Protein 3EIV (pdb70)

Solvent-accessible surface area: 20427 Å² total; per-residue (Å²): 98,5,66,6,9,3,27,3,51,5,60,61,89,20,103,61,144,114,40,152,104,51,17,8,15,0,77,5,78,1,17,5,64,49,177,44,91,23,5,59,1,28,0,11,5,105,156,74,14,0,84,8,0,41,133,5,7,102,157,48,26,70,0,0,0,37,0,91,7,49,23,56,114,195,45,71,20,46,0,43,12,58,9,2,0,1,2,0,106,56,8,24,10,128,24,75,102,126,147,36,45,48,7,40,5,13,2,25,3,63,4,42,58,87,20,83,56,133,128,41,150,106,49,20,7,13,0,48,5,84,0,18,4,53,8,108,121,145,32,107,30,8,72,1,45,0,18,5,84,152,86,15,0,47,2,0,38,132,8,6,102,156,34,19,65,0,0,0,33,0,54,8,60,14,77,48,103,126,38,236,137,50,65,106,97,74,59,33,37,0,30,8,61,10,1,0,1,3,1,112,46,6,24,8,95,21,79,98,99,88,49,48,9,65,4,9,2,26,4,68,4,58,57,92,19,82,49,138,117,42,150,105,48,33,4,13,0,78,6,84,0,18,3,46,22,53,73,73,43,112,167,67,114,102,126,58,98,42,74,25,4,63,2,37,0,1,4,100,163,74,14,0,79,5,0,43,133,6,5,105,176,37,15,73,0,0,0,37,0,65,5,51,17,69,127,264,81,99,32,34,0,32,11,65,8,1,0,1,4,0,103,58,6,19,5,150,33,88,106,110,124,41,55,8,40,5,14,4,26,3,56,4,35,35,84,19,74,66,157,117,37,149,104,48,17,5,13,0,85,5,107,1,17,1,57,40,171,154,41,111,22,5,77,2,41,0,10,3,102,160,71,15,0,79,5,0,33,120,9,6,99,161,48,40,71,0,0,0,25,0,60,6,53,19,49,122,74,86,17,44,0,32,9,63,9,2,0,2,4,0,117,58,7,28,9,140,23,83,113,97

Nearest PDB structures (foldseek):
  3eiv-assembly3_C  TM=1.009E+00  e=3.418E-20  Streptomyces coelicolor
  7f5y-assembly1_B-2  TM=9.670E-01  e=1.087E-16  Mycobacterium tuberculosis H37Rv
  1x3e-assembly1_B-2  TM=9.606E-01  e=3.264E-16  Mycolicibacterium smegmatis
  1ue1-assembly1_B-2  TM=9.664E-01  e=1.209E-15  Mycobacterium tuberculosis
  1x3f-assembly1_B-2  TM=9.566E-01  e=8.829E-16  Mycolicibacterium smegmatis

Radius of gyration: 21.8 Å; Cα contacts (8 Å, |Δi|>4): 1222; chains: 4; bounding box: 55×53×56 Å

Sequence (420 aa):
ETVITVVGNLVDDPELRFTPSGAAVAKFRVASTPDGESLFLTCSVWRQAAENVAESLQRGMRVIVQGRLKQRSRTVYELDVDEVGASLRSATAKVTKTMAGETVITVVGNLVDDPELRFTPSGAAVAKFRVASTPRTDGESLFLTCSVWRQAAENVAESLQRGMRVIVQGRLKQRSYEDREGVKRTVYELDVDEVGASLRSATAKVTKTAGETVITVVGNLVDDPELRFTPSGAAVAKFRVASTPRTFDRQTNEWKDGESLFLTCSVWRQAAENVAESLQRGMRVIVQGRLKQRSRTVYELDVDEVGASLRSATAKVTKTAGETVITVVGNLVDDPELRFTPSGAAVAKFRVASTPRDGESLFLTCSVWRQAAENVAESLQRGMRVIVQGRLKQRSTVYELDVDEVGASLRSATAKVTKT

Structure (mmCIF, N/CA/C/O backbone):
data_3EIV
#
_entry.id   3EIV
#
_cell.length_a   101.454
_cell.length_b   104.788
_cell.length_c   163.306
_cell.angle_alpha   90.000
_cell.angle_beta   90.000
_cell.angle_gamma   90.000
#
_symmetry.space_group_name_H-M   'I 2 2 2'
#
loop_
_entity.id
_entity.type
_entity.pdbx_description
1 polymer 'Single-stranded DNA-binding protein 2'
2 water water
#
loop_
_atom_site.group_PDB
_atom_site.id
_atom_site.type_symbol
_atom_site.label_atom_id
_atom_site.label_alt_id
_atom_site.label_comp_id
_atom_site.label_asym_id
_atom_site.label_entity_id
_atom_site.label_seq_id
_atom_site.pdbx_PDB_ins_code
_atom_site.Cartn_x
_atom_site.Cartn_y
_atom_site.Cartn_z
_atom_site.occupancy
_atom_site.B_iso_or_equiv
_atom_site.auth_seq_id
_atom_site.auth_comp_id
_atom_site.auth_asym_id
_atom_site.auth_atom_id
_atom_site.pdbx_PDB_model_num
ATOM 1 N N . GLU A 1 4 ? 19.763 34.124 50.396 1.00 47.94 4 GLU A N 1
ATOM 2 C CA . GLU A 1 4 ? 19.118 35.304 50.964 1.00 47.84 4 GLU A CA 1
ATOM 3 C C . GLU A 1 4 ? 19.258 35.390 52.494 1.00 39.38 4 GLU A C 1
ATOM 4 O O . GLU A 1 4 ? 19.613 36.444 53.001 1.00 44.27 4 GLU A O 1
ATOM 10 N N . THR A 1 5 ? 18.998 34.300 53.216 1.00 37.90 5 THR A N 1
ATOM 11 C CA . THR A 1 5 ? 19.186 34.281 54.669 1.00 35.78 5 THR A CA 1
ATOM 12 C C . THR A 1 5 ? 20.381 33.422 55.093 1.00 34.80 5 THR A C 1
ATOM 13 O O . THR A 1 5 ? 20.252 32.219 55.322 1.00 34.27 5 THR A O 1
ATOM 17 N N . VAL A 1 6 ? 21.540 34.055 55.210 1.00 33.35 6 VAL A N 1
ATOM 18 C CA . VAL A 1 6 ? 22.760 33.359 55.598 1.00 35.58 6 VAL A CA 1
ATOM 19 C C . VAL A 1 6 ? 22.922 33.312 57.117 1.00 35.00 6 VAL A C 1
ATOM 20 O O . VAL A 1 6 ? 22.814 34.327 57.801 1.00 34.70 6 VAL A O 1
ATOM 24 N N . ILE A 1 7 ? 23.194 32.126 57.641 1.00 34.17 7 ILE A N 1
ATOM 25 C CA . ILE A 1 7 ? 23.398 31.969 59.068 1.00 32.01 7 ILE A CA 1
ATOM 26 C C . ILE A 1 7 ? 24.600 31.083 59.380 1.00 35.63 7 ILE A C 1
ATOM 27 O O . ILE A 1 7 ? 25.077 30.319 58.522 1.00 31.91 7 ILE A O 1
ATOM 32 N N . THR A 1 8 ? 25.093 31.208 60.611 1.00 31.83 8 THR A N 1
ATOM 33 C CA . THR A 1 8 ? 26.149 30.351 61.130 1.00 30.35 8 THR A CA 1
ATOM 34 C C . THR A 1 8 ? 25.586 29.468 62.236 1.00 33.51 8 THR A C 1
ATOM 35 O O . THR A 1 8 ? 24.871 29.940 63.130 1.00 35.81 8 THR A O 1
ATOM 39 N N . VAL A 1 9 ? 25.902 28.183 62.177 1.00 30.76 9 VAL A N 1
ATOM 40 C CA . VAL A 1 9 ? 25.460 27.249 63.198 1.00 32.37 9 VAL A CA 1
ATOM 41 C C . VAL A 1 9 ? 26.636 26.407 63.686 1.00 35.15 9 VAL A C 1
ATOM 42 O O . VAL A 1 9 ? 27.518 26.020 62.904 1.00 34.53 9 VAL A O 1
ATOM 46 N N . VAL A 1 10 ? 26.635 26.135 64.985 1.00 32.89 10 VAL A N 1
ATOM 47 C CA . VAL A 1 10 ? 27.684 25.368 65.635 1.00 35.94 10 VAL A CA 1
ATOM 48 C C . VAL A 1 10 ? 27.055 24.183 66.363 1.00 37.20 10 VAL A C 1
ATOM 49 O O . VAL A 1 10 ? 26.066 24.340 67.084 1.00 35.97 10 VAL A O 1
ATOM 53 N N . GLY A 1 11 ? 27.618 22.996 66.172 1.00 39.05 11 GLY A N 1
ATOM 54 C CA . GLY A 1 11 ? 27.093 21.819 66.837 1.00 41.20 11 GLY A CA 1
ATOM 55 C C . GLY A 1 11 ? 27.754 20.513 66.442 1.00 41.61 11 GLY A C 1
ATOM 56 O O . GLY A 1 11 ? 28.832 20.489 65.844 1.00 39.36 11 GLY A O 1
ATOM 57 N N . ASN A 1 12 ? 27.092 19.416 66.784 1.00 41.13 12 ASN A N 1
ATOM 58 C CA . ASN A 1 12 ? 27.638 18.093 66.554 1.00 42.07 12 ASN A CA 1
ATOM 59 C C . ASN A 1 12 ? 26.845 17.353 65.496 1.00 44.33 12 ASN A C 1
ATOM 60 O O . ASN A 1 12 ? 25.623 17.501 65.409 1.00 40.79 12 ASN A O 1
ATOM 65 N N . LEU A 1 13 ? 27.540 16.563 64.685 1.00 44.33 13 LEU A N 1
ATOM 66 C CA . LEU A 1 13 ? 26.863 15.726 63.700 1.00 45.83 13 LEU A CA 1
ATOM 67 C C . LEU A 1 13 ? 26.064 14.639 64.401 1.00 46.64 13 LEU A C 1
ATOM 68 O O . LEU A 1 13 ? 26.584 13.925 65.253 1.00 49.27 13 LEU A O 1
ATOM 73 N N . VAL A 1 14 ? 24.795 14.521 64.040 1.00 46.73 14 VAL A N 1
ATOM 74 C CA . VAL A 1 14 ? 23.947 13.475 64.587 1.00 54.31 14 VAL A CA 1
ATOM 75 C C . VAL A 1 14 ? 24.347 12.123 64.007 1.00 56.87 14 VAL A C 1
ATOM 76 O O . VAL A 1 14 ? 24.220 11.087 64.658 1.00 58.83 14 VAL A O 1
ATOM 80 N N . ASP A 1 15 ? 24.858 12.147 62.783 1.00 56.54 15 ASP A N 1
ATOM 81 C CA . ASP A 1 15 ? 25.158 10.924 62.055 1.00 57.61 15 ASP A CA 1
ATOM 82 C C . ASP A 1 15 ? 26.324 11.139 61.092 1.00 57.48 15 ASP A C 1
ATOM 83 O O . ASP A 1 15 ? 26.667 12.280 60.774 1.00 57.86 15 ASP A O 1
ATOM 88 N N . ASP A 1 16 ? 26.940 10.049 60.637 1.00 58.68 16 ASP A N 1
ATOM 89 C CA . ASP A 1 16 ? 27.981 10.144 59.614 1.00 56.22 16 ASP A CA 1
ATOM 90 C C . ASP A 1 16 ? 27.392 10.799 58.367 1.00 50.38 16 ASP A C 1
ATOM 91 O O . ASP A 1 16 ? 26.231 10.577 58.036 1.00 51.32 16 ASP A O 1
ATOM 96 N N . PRO A 1 17 ? 28.194 11.613 57.670 1.00 47.64 17 PRO A N 1
ATOM 97 C CA . PRO A 1 17 ? 27.717 12.292 56.464 1.00 52.81 17 PRO A CA 1
ATOM 98 C C . PRO A 1 17 ? 27.387 11.284 55.360 1.00 56.25 17 PRO A C 1
ATOM 99 O O . PRO A 1 17 ? 28.079 10.274 55.217 1.00 54.87 17 PRO A O 1
ATOM 103 N N . GLU A 1 18 ? 26.337 11.556 54.593 1.00 54.36 18 GLU A N 1
ATOM 104 C CA . GLU A 1 18 ? 25.949 10.674 53.502 1.00 55.55 18 GLU A CA 1
ATOM 105 C C . GLU A 1 18 ? 26.313 11.313 52.164 1.00 53.94 18 GLU A C 1
ATOM 106 O O . GLU A 1 18 ? 25.781 12.361 51.798 1.00 57.48 18 GLU A O 1
ATOM 112 N N . LEU A 1 19 ? 27.235 10.684 51.445 1.00 49.40 19 LEU A N 1
ATOM 113 C CA . LEU A 1 19 ? 27.697 11.199 50.166 1.00 50.53 19 LEU A CA 1
ATOM 114 C C . LEU A 1 19 ? 26.910 10.589 48.997 1.00 52.86 19 LEU A C 1
ATOM 115 O O . LEU A 1 19 ? 26.755 9.372 48.905 1.00 51.44 19 LEU A O 1
ATOM 120 N N . ARG A 1 20 ? 26.400 11.446 48.121 1.00 47.36 20 ARG A N 1
ATOM 121 C CA . ARG A 1 20 ? 25.699 11.002 46.929 1.00 47.48 20 ARG A CA 1
ATOM 122 C C . ARG A 1 20 ? 26.132 11.877 45.762 1.00 46.80 20 ARG A C 1
ATOM 123 O O . ARG A 1 20 ? 26.928 12.802 45.932 1.00 44.18 20 ARG A O 1
ATOM 131 N N . PHE A 1 21 ? 25.631 11.574 44.571 1.00 45.55 21 PHE A N 1
ATOM 132 C CA . PHE A 1 21 ? 26.014 12.339 43.402 1.00 40.96 21 PHE A CA 1
ATOM 133 C C . PHE A 1 21 ? 24.812 12.650 42.542 1.00 39.53 21 PHE A C 1
ATOM 134 O O . PHE A 1 21 ? 23.853 11.888 42.513 1.00 41.47 21 PHE A O 1
ATOM 142 N N . THR A 1 22 ? 24.870 13.776 41.841 1.00 37.72 22 THR A N 1
ATOM 143 C CA . THR A 1 22 ? 23.818 14.143 40.907 1.00 41.59 22 THR A CA 1
ATOM 144 C C . THR A 1 22 ? 24.098 13.537 39.521 1.00 47.31 22 THR A C 1
ATOM 145 O O . THR A 1 22 ? 25.216 13.091 39.242 1.00 44.10 22 THR A O 1
ATOM 149 N N . PRO A 1 23 ? 23.081 13.522 38.647 1.00 44.61 23 PRO A N 1
ATOM 150 C CA . PRO A 1 23 ? 23.244 13.027 37.278 1.00 46.53 23 PRO A CA 1
ATOM 151 C C . PRO A 1 23 ? 24.485 13.569 36.580 1.00 46.40 23 PRO A C 1
ATOM 152 O O . PRO A 1 23 ? 25.081 12.857 35.767 1.00 45.65 23 PRO A O 1
ATOM 156 N N . SER A 1 24 ? 24.878 14.798 36.896 1.00 47.97 24 SER A N 1
ATOM 157 C CA . SER A 1 24 ? 26.036 15.409 36.248 1.00 46.49 24 SER A CA 1
ATOM 158 C C . SER A 1 24 ? 27.339 14.970 36.901 1.00 45.92 24 SER A C 1
ATOM 159 O O . SER A 1 24 ? 28.417 15.302 36.422 1.00 48.84 24 SER A O 1
ATOM 162 N N . GLY A 1 25 ? 27.245 14.240 38.007 1.00 41.67 25 GLY A N 1
ATOM 163 C CA . GLY A 1 25 ? 28.439 13.766 38.686 1.00 43.94 25 GLY A CA 1
ATOM 164 C C . GLY A 1 25 ? 28.945 14.687 39.792 1.00 46.45 25 GLY A C 1
ATOM 165 O O . GLY A 1 25 ? 30.035 14.471 40.329 1.00 44.89 25 GLY A O 1
ATOM 166 N N . ALA A 1 26 ? 28.164 15.711 40.134 1.00 46.37 26 ALA A N 1
ATOM 167 C CA . ALA A 1 26 ? 28.513 16.608 41.250 1.00 49.58 26 ALA A CA 1
ATOM 168 C C . ALA A 1 26 ? 28.313 15.921 42.591 1.00 39.04 26 ALA A C 1
ATOM 169 O O . ALA A 1 26 ? 27.252 15.363 42.844 1.00 41.48 26 ALA A O 1
ATOM 171 N N . ALA A 1 27 ? 29.333 15.954 43.443 1.00 40.17 27 ALA A N 1
ATOM 172 C CA . ALA A 1 27 ? 29.219 15.399 44.789 1.00 45.85 27 ALA A CA 1
ATOM 173 C C . ALA A 1 27 ? 28.342 16.285 45.690 1.00 44.85 27 ALA A C 1
ATOM 174 O O . ALA A 1 27 ? 28.322 17.507 45.545 1.00 45.15 27 ALA A O 1
ATOM 176 N N . VAL A 1 28 ? 27.599 15.650 46.590 1.00 44.89 28 VAL A N 1
ATOM 177 C CA . VAL A 1 28 ? 26.786 16.351 47.587 1.00 45.24 28 VAL A CA 1
ATOM 178 C C . VAL A 1 28 ? 26.710 15.518 48.853 1.00 48.54 28 VAL A C 1
ATOM 179 O O . VAL A 1 28 ? 26.308 14.355 48.809 1.00 47.22 28 VAL A O 1
ATOM 183 N N . ALA A 1 29 ? 27.113 16.114 49.975 1.00 50.71 29 ALA A N 1
ATOM 184 C CA . ALA A 1 29 ? 27.133 15.420 51.258 1.00 46.80 29 ALA A CA 1
ATOM 185 C C . ALA A 1 29 ? 26.075 15.990 52.187 1.00 49.33 29 ALA A C 1
ATOM 186 O O . ALA A 1 29 ? 25.949 17.207 52.325 1.00 47.40 29 ALA A O 1
ATOM 188 N N . LYS A 1 30 ? 25.312 15.104 52.815 1.00 47.40 30 LYS A N 1
ATOM 189 C CA . LYS A 1 30 ? 24.281 15.515 53.754 1.00 46.59 30 LYS A CA 1
ATOM 190 C C . LYS A 1 30 ? 24.572 14.986 55.142 1.00 52.78 30 LYS A C 1
ATOM 191 O O . LYS A 1 30 ? 24.926 13.815 55.320 1.00 48.50 30 LYS A O 1
ATOM 197 N N . PHE A 1 31 ? 24.423 15.867 56.122 1.00 47.67 31 PHE A N 1
ATOM 198 C CA . PHE A 1 31 ? 24.545 15.489 57.512 1.00 49.98 31 PHE A CA 1
ATOM 199 C C . PHE A 1 31 ? 23.620 16.374 58.333 1.00 47.95 31 PHE A C 1
ATOM 200 O O . PHE A 1 31 ? 23.190 17.437 57.878 1.00 45.16 31 PHE A O 1
ATOM 208 N N . ARG A 1 32 ? 23.295 15.912 59.533 1.00 46.05 32 ARG A N 1
ATOM 209 C CA . ARG A 1 32 ? 22.403 16.642 60.412 1.00 49.88 32 ARG A CA 1
ATOM 210 C C . ARG A 1 32 ? 23.205 17.164 61.596 1.00 46.89 32 ARG A C 1
ATOM 211 O O . ARG A 1 32 ? 23.940 16.421 62.247 1.00 46.90 32 ARG A O 1
ATOM 219 N N . VAL A 1 33 ? 23.082 18.456 61.859 1.00 46.62 33 VAL A N 1
ATOM 220 C CA . VAL A 1 33 ? 23.778 19.060 62.989 1.00 45.15 33 VAL A CA 1
ATOM 221 C C . VAL A 1 33 ? 22.818 19.283 64.159 1.00 43.23 33 VAL A C 1
ATOM 222 O O . VAL A 1 33 ? 21.685 19.731 63.968 1.00 44.90 33 VAL A O 1
ATOM 226 N N . ALA A 1 34 ? 23.269 18.947 65.363 1.00 45.26 34 ALA A N 1
ATOM 227 C CA . ALA A 1 34 ? 22.522 19.276 66.576 1.00 45.91 34 ALA A CA 1
ATOM 228 C C . ALA A 1 34 ? 23.232 20.395 67.322 1.00 42.34 34 ALA A C 1
ATOM 229 O O . ALA A 1 34 ? 24.386 20.251 67.724 1.00 40.81 34 ALA A O 1
ATOM 231 N N . SER A 1 35 ? 22.535 21.514 67.484 1.00 45.56 35 SER A N 1
ATOM 232 C CA . SER A 1 35 ? 23.061 22.660 68.209 1.00 44.78 35 SER A CA 1
ATOM 233 C C . SER A 1 35 ? 22.321 22.805 69.534 1.00 48.53 35 SER A C 1
ATOM 234 O O . SER A 1 35 ? 21.119 23.080 69.561 1.00 47.14 35 SER A O 1
ATOM 237 N N . THR A 1 36 ? 23.043 22.626 70.632 1.00 48.09 36 THR A N 1
ATOM 238 C CA . THR A 1 36 ? 22.431 22.655 71.956 1.00 57.54 36 THR A CA 1
ATOM 239 C C . THR A 1 36 ? 22.779 23.924 72.743 1.00 50.38 36 THR A C 1
ATOM 240 O O . THR A 1 36 ? 23.936 24.161 73.080 1.00 50.92 36 THR A O 1
ATOM 244 N N . PRO A 1 37 ? 21.764 24.751 73.030 1.00 51.43 37 PRO A N 1
ATOM 245 C CA . PRO A 1 37 ? 21.966 26.014 73.746 1.00 55.88 37 PRO A CA 1
ATOM 246 C C . PRO A 1 37 ? 22.246 25.748 75.219 1.00 57.56 37 PRO A C 1
ATOM 247 O O . PRO A 1 37 ? 21.560 24.890 75.777 1.00 58.39 37 PRO A O 1
ATOM 251 N N . ASP A 1 49 ? 21.302 22.240 79.770 1.00 65.77 49 ASP A N 1
ATOM 252 C CA . ASP A 1 49 ? 21.005 22.113 78.345 1.00 68.39 49 ASP A CA 1
ATOM 253 C C . ASP A 1 49 ? 19.535 22.378 78.064 1.00 71.49 49 ASP A C 1
ATOM 254 O O . ASP A 1 49 ? 18.661 21.894 78.785 1.00 72.16 49 ASP A O 1
ATOM 259 N N . GLY A 1 50 ? 19.268 23.148 77.013 1.00 65.19 50 GLY A N 1
ATOM 260 C CA . GLY A 1 50 ? 17.909 23.377 76.560 1.00 61.47 50 GLY A CA 1
ATOM 261 C C . GLY A 1 50 ? 17.598 22.471 75.387 1.00 61.57 50 GLY A C 1
ATOM 262 O O . GLY A 1 50 ? 18.368 21.559 75.085 1.00 65.44 50 GLY A O 1
ATOM 263 N N . GLU A 1 51 ? 16.470 22.706 74.728 1.00 57.65 51 GLU A N 1
ATOM 264 C CA . GLU A 1 51 ? 16.139 21.957 73.523 1.00 64.16 51 GLU A CA 1
ATOM 265 C C . GLU A 1 51 ? 17.215 22.155 72.452 1.00 63.39 51 GLU A C 1
ATOM 266 O O . GLU A 1 51 ? 17.853 23.210 72.383 1.00 59.02 51 GLU A O 1
ATOM 272 N N . SER A 1 52 ? 17.417 21.143 71.615 1.00 56.96 52 SER A N 1
ATOM 273 C CA . SER A 1 52 ? 18.431 21.234 70.579 1.00 53.61 52 SER A CA 1
ATOM 274 C C . SER A 1 52 ? 17.813 21.728 69.286 1.00 52.45 52 SER A C 1
ATOM 275 O O . SER A 1 52 ? 16.696 21.351 68.932 1.00 49.00 52 SER A O 1
ATOM 278 N N . LEU A 1 53 ? 18.549 22.582 68.589 1.00 50.06 53 LEU A N 1
ATOM 279 C CA . LEU A 1 53 ? 18.188 22.972 67.244 1.00 44.32 53 LEU A CA 1
ATOM 280 C C . LEU A 1 53 ? 18.793 21.925 66.310 1.00 48.04 53 LEU A C 1
ATOM 281 O O . LEU A 1 53 ? 20.004 21.692 66.332 1.00 47.38 53 LEU A O 1
ATOM 286 N N . PHE A 1 54 ? 17.946 21.280 65.512 1.00 47.99 54 PHE A N 1
ATOM 287 C CA . PHE A 1 54 ? 18.393 20.290 64.531 1.00 50.71 54 PHE A CA 1
ATOM 288 C C . PHE A 1 54 ? 18.271 20.835 63.107 1.00 49.67 54 PHE A C 1
ATOM 289 O O . PHE A 1 54 ? 17.199 21.281 62.698 1.00 49.37 54 PHE A O 1
ATOM 297 N N . LEU A 1 55 ? 19.369 20.799 62.356 1.00 45.61 55 LEU A N 1
ATOM 298 C CA . LEU A 1 55 ? 19.345 21.237 60.958 1.00 47.07 55 LEU A CA 1
ATOM 299 C C . LEU A 1 55 ? 20.002 20.232 60.019 1.00 44.06 55 LEU A C 1
ATOM 300 O O . LEU A 1 55 ? 21.104 19.745 60.280 1.00 43.57 55 LEU A O 1
ATOM 305 N N . THR A 1 56 ? 19.324 19.929 58.918 1.00 49.00 56 THR A N 1
ATOM 306 C CA . THR A 1 56 ? 19.910 19.083 57.884 1.00 47.67 56 THR A CA 1
ATOM 307 C C . THR A 1 56 ? 20.788 19.930 56.976 1.00 39.55 56 THR A C 1
ATOM 308 O O . THR A 1 56 ? 20.326 20.902 56.384 1.00 44.64 56 THR A O 1
ATOM 312 N N . CYS A 1 57 ? 22.058 19.564 56.875 1.00 36.82 57 CYS A N 1
ATOM 313 C CA . CYS A 1 57 ? 22.997 20.326 56.070 1.00 37.16 57 CYS A CA 1
ATOM 314 C C . CYS A 1 57 ? 23.402 19.577 54.797 1.00 43.16 57 CYS A C 1
ATOM 315 O O . CYS A 1 57 ? 23.576 18.358 54.806 1.00 41.10 57 CYS A O 1
ATOM 318 N N . SER A 1 58 ? 23.575 20.313 53.707 1.00 37.81 58 SER A N 1
ATOM 319 C CA . SER A 1 58 ? 24.162 19.724 52.515 1.00 46.05 58 SER A CA 1
ATOM 320 C C . SER A 1 58 ? 25.267 20.600 51.937 1.00 43.03 58 SER A C 1
ATOM 321 O O . SER A 1 58 ? 25.105 21.808 51.765 1.00 39.76 58 SER A O 1
ATOM 324 N N . VAL A 1 59 ? 26.401 19.969 51.659 1.00 41.20 59 VAL A N 1
ATOM 325 C CA . VAL A 1 59 ? 27.545 20.649 51.092 1.00 40.91 59 VAL A CA 1
ATOM 326 C C . VAL A 1 59 ? 27.880 20.016 49.741 1.00 48.81 59 VAL A C 1
ATOM 327 O O . VAL A 1 59 ? 27.742 18.804 49.567 1.00 44.00 59 VAL A O 1
ATOM 331 N N . TRP A 1 60 ? 28.312 20.844 48.793 1.00 43.68 60 TRP A N 1
ATOM 332 C CA . TRP A 1 60 ? 28.528 20.406 47.419 1.00 51.30 60 TRP A CA 1
ATOM 333 C C . TRP A 1 60 ? 29.994 20.418 46.993 1.00 46.27 60 TRP A C 1
ATOM 334 O O . TRP A 1 60 ? 30.815 21.149 47.550 1.00 42.40 60 TRP A O 1
ATOM 345 N N . ARG A 1 61 ? 30.303 19.600 45.990 1.00 49.47 61 ARG A N 1
ATOM 346 C CA . ARG A 1 61 ? 31.601 19.632 45.319 1.00 46.17 61 ARG A CA 1
ATOM 347 C C . ARG A 1 61 ? 32.729 19.027 46.132 1.00 44.09 61 ARG A C 1
ATOM 348 O O . ARG A 1 61 ? 32.543 18.045 46.846 1.00 47.46 61 ARG A O 1
ATOM 356 N N . GLN A 1 62 ? 33.907 19.623 46.003 1.00 42.34 62 GLN A N 1
ATOM 357 C CA . GLN A 1 62 ? 35.091 19.119 46.679 1.00 48.32 62 GLN A CA 1
ATOM 358 C C . GLN A 1 62 ? 34.862 19.025 48.185 1.00 45.43 62 GLN A C 1
ATOM 359 O O . GLN A 1 62 ? 35.228 18.030 48.812 1.00 45.45 62 GLN A O 1
ATOM 365 N N . ALA A 1 63 ? 34.245 20.057 48.760 1.00 44.75 63 ALA A N 1
ATOM 366 C CA . ALA A 1 63 ? 33.958 20.070 50.200 1.00 41.05 63 ALA A CA 1
ATOM 367 C C . ALA A 1 63 ? 33.102 18.875 50.621 1.00 39.98 63 ALA A C 1
ATOM 368 O O . ALA A 1 63 ? 33.304 18.298 51.693 1.00 43.05 63 ALA A O 1
ATOM 370 N N . ALA A 1 64 ? 32.147 18.501 49.776 1.00 41.11 64 ALA A N 1
ATOM 371 C CA . ALA A 1 64 ? 31.306 17.342 50.054 1.00 42.11 64 ALA A CA 1
ATOM 372 C C . ALA A 1 64 ? 32.161 16.100 50.270 1.00 43.87 64 ALA A C 1
ATOM 373 O O . ALA A 1 64 ? 31.873 15.273 51.135 1.00 43.16 64 ALA A O 1
ATOM 375 N N . GLU A 1 65 ? 33.217 15.980 49.472 1.00 45.85 65 GLU A N 1
ATOM 376 C CA . GLU A 1 65 ? 34.104 14.828 49.536 1.00 47.98 65 GLU A CA 1
ATOM 377 C C . GLU A 1 65 ? 35.053 14.933 50.724 1.00 45.85 65 GLU A C 1
ATOM 378 O O . GLU A 1 65 ? 35.256 13.957 51.451 1.00 49.56 65 GLU A O 1
ATOM 384 N N . ASN A 1 66 ? 35.630 16.114 50.923 1.00 44.18 66 ASN A N 1
ATOM 385 C CA . ASN A 1 66 ? 36.430 16.376 52.123 1.00 46.23 66 ASN A CA 1
ATOM 386 C C . ASN A 1 66 ? 35.633 16.099 53.406 1.00 47.16 66 ASN A C 1
ATOM 387 O O . ASN A 1 66 ? 36.159 15.549 54.366 1.00 44.35 66 ASN A O 1
ATOM 392 N N . VAL A 1 67 ? 34.354 16.463 53.401 1.00 46.84 67 VAL A N 1
ATOM 393 C CA . VAL A 1 67 ? 33.476 16.186 54.533 1.00 47.55 67 VAL A CA 1
ATOM 394 C C . VAL A 1 67 ? 33.324 14.683 54.776 1.00 48.16 67 VAL A C 1
ATOM 395 O O . VAL A 1 67 ? 33.493 14.203 55.900 1.00 46.99 67 VAL A O 1
ATOM 399 N N . ALA A 1 68 ? 33.002 13.947 53.716 1.00 49.05 68 ALA A N 1
ATOM 400 C CA . ALA A 1 68 ? 32.816 12.499 53.798 1.00 44.51 68 ALA A CA 1
ATOM 401 C C . ALA A 1 68 ? 34.074 11.806 54.309 1.00 46.82 68 ALA A C 1
ATOM 402 O O . ALA A 1 68 ? 34.002 10.795 55.011 1.00 49.29 68 ALA A O 1
ATOM 404 N N . GLU A 1 69 ? 35.229 12.359 53.962 1.00 46.00 69 GLU A N 1
ATOM 405 C CA . GLU A 1 69 ? 36.497 11.801 54.418 1.00 52.71 69 GLU A CA 1
ATOM 406 C C . GLU A 1 69 ? 36.935 12.261 55.820 1.00 56.34 69 GLU A C 1
ATOM 407 O O . GLU A 1 69 ? 37.683 11.553 56.502 1.00 59.21 69 GLU A O 1
ATOM 413 N N . SER A 1 70 ? 36.475 13.432 56.255 1.00 52.11 70 SER A N 1
ATOM 414 C CA . SER A 1 70 ? 36.988 14.024 57.497 1.00 48.89 70 SER A CA 1
ATOM 415 C C . SER A 1 70 ? 36.063 13.882 58.707 1.00 51.46 70 SER A C 1
ATOM 416 O O . SER A 1 70 ? 36.532 13.701 59.834 1.00 52.22 70 SER A O 1
ATOM 419 N N . LEU A 1 71 ? 34.756 13.972 58.476 1.00 47.83 71 LEU A N 1
ATOM 420 C CA . LEU A 1 71 ? 33.793 14.066 59.570 1.00 50.81 71 LEU A CA 1
ATOM 421 C C . LEU A 1 71 ? 33.034 12.771 59.850 1.00 52.81 71 LEU A C 1
ATOM 422 O O . LEU A 1 71 ? 32.756 11.982 58.948 1.00 52.94 71 LEU A O 1
ATOM 427 N N . GLN A 1 72 ? 32.699 12.565 61.116 1.00 51.04 72 GLN A N 1
ATOM 428 C CA . GLN A 1 72 ? 31.812 11.478 61.503 1.00 56.28 72 GLN A CA 1
ATOM 429 C C . GLN A 1 72 ? 30.929 11.920 62.660 1.00 55.95 72 GLN A C 1
ATOM 430 O O . GLN A 1 72 ? 31.212 12.922 63.323 1.00 51.00 72 GLN A O 1
ATOM 436 N N . ARG A 1 73 ? 29.860 11.171 62.896 1.00 51.71 73 ARG A N 1
ATOM 437 C CA . ARG A 1 73 ? 28.885 11.536 63.908 1.00 58.20 73 ARG A CA 1
ATOM 438 C C . ARG A 1 73 ? 29.570 11.799 65.244 1.00 55.48 73 ARG A C 1
ATOM 439 O O . ARG A 1 73 ? 30.536 11.127 65.605 1.00 52.57 73 ARG A O 1
ATOM 447 N N . GLY A 1 74 ? 29.075 12.797 65.965 1.00 52.95 74 GLY A N 1
ATOM 448 C CA . GLY A 1 74 ? 29.668 13.172 67.234 1.00 52.14 74 GLY A CA 1
ATOM 449 C C . GLY A 1 74 ? 30.631 14.337 67.109 1.00 50.47 74 GLY A C 1
ATOM 450 O O . GLY A 1 74 ? 30.813 15.093 68.056 1.00 50.07 74 GLY A O 1
ATOM 451 N N . MET A 1 75 ? 31.247 14.494 65.941 1.00 47.65 75 MET A N 1
ATOM 452 C CA . MET A 1 75 ? 32.212 15.576 65.747 1.00 48.22 75 MET A CA 1
ATOM 453 C C . MET A 1 75 ? 31.568 16.963 65.756 1.00 45.87 75 MET A C 1
ATOM 454 O O . MET A 1 75 ? 30.436 17.145 65.302 1.00 43.15 75 MET A O 1
ATOM 459 N N . ARG A 1 76 ? 32.306 17.935 66.282 1.00 44.08 76 ARG A N 1
ATOM 460 C CA . ARG A 1 76 ? 31.820 19.300 66.405 1.00 43.82 76 ARG A CA 1
ATOM 461 C C . ARG A 1 76 ? 32.198 20.108 65.172 1.00 39.05 76 ARG A C 1
ATOM 462 O O . ARG A 1 76 ? 33.349 20.083 64.727 1.00 38.31 76 ARG A O 1
ATOM 470 N N . VAL A 1 77 ? 31.227 20.825 64.615 1.00 35.90 77 VAL A N 1
ATOM 471 C CA . VAL A 1 77 ? 31.481 21.625 63.425 1.00 35.53 77 VAL A CA 1
ATOM 472 C C . VAL A 1 77 ? 30.921 23.030 63.536 1.00 33.54 77 VAL A C 1
ATOM 473 O O . VAL A 1 77 ? 30.002 23.289 64.312 1.00 35.88 77 VAL A O 1
ATOM 477 N N . ILE A 1 78 ? 31.474 23.929 62.731 1.00 36.36 78 ILE A N 1
ATOM 478 C CA . ILE A 1 78 ? 30.879 25.235 62.514 1.00 36.10 78 ILE A CA 1
ATOM 479 C C . ILE A 1 78 ? 30.551 25.367 61.031 1.00 35.64 78 ILE A C 1
ATOM 480 O O . ILE A 1 78 ? 31.399 25.133 60.174 1.00 35.51 78 ILE A O 1
ATOM 485 N N . VAL A 1 79 ? 29.302 25.706 60.738 1.00 35.07 79 VAL A N 1
ATOM 486 C CA . VAL A 1 79 ? 28.821 25.761 59.367 1.00 33.63 79 VAL A CA 1
ATOM 487 C C . VAL A 1 79 ? 28.162 27.098 59.082 1.00 33.54 79 VAL A C 1
ATOM 488 O O . VAL A 1 79 ? 27.389 27.620 59.897 1.00 33.80 79 VAL A O 1
ATOM 492 N N . GLN A 1 80 ? 28.489 27.669 57.930 1.00 29.67 80 GLN A N 1
ATOM 493 C CA . GLN A 1 80 ? 27.813 28.867 57.463 1.00 31.67 80 GLN A CA 1
ATOM 494 C C . GLN A 1 80 ? 27.131 28.554 56.137 1.00 37.13 80 GLN A C 1
ATOM 495 O O . GLN A 1 80 ? 27.717 27.900 55.264 1.00 35.21 80 GLN A O 1
ATOM 501 N N . GLY A 1 81 ? 25.896 29.015 55.978 1.00 35.67 81 GLY A N 1
ATOM 502 C CA . GLY A 1 81 ? 25.174 28.767 54.743 1.00 39.40 81 GLY A CA 1
ATOM 503 C C . GLY A 1 81 ? 23.799 29.393 54.710 1.00 39.53 81 GLY A C 1
ATOM 504 O O . GLY A 1 81 ? 23.432 30.178 55.592 1.00 36.81 81 GLY A O 1
ATOM 505 N N . ARG A 1 82 ? 23.028 29.028 53.691 1.00 37.40 82 ARG A N 1
ATOM 506 C CA . ARG A 1 82 ? 21.746 29.667 53.444 1.00 38.35 82 ARG A CA 1
ATOM 507 C C . ARG A 1 82 ? 20.608 28.853 54.040 1.00 39.50 82 ARG A C 1
ATOM 508 O O . ARG A 1 82 ? 20.448 27.675 53.719 1.00 42.56 82 ARG A O 1
ATOM 516 N N . LEU A 1 83 ? 19.827 29.477 54.920 1.00 37.64 83 LEU A N 1
ATOM 517 C CA . LEU A 1 83 ? 18.711 28.786 55.565 1.00 40.97 83 LEU A CA 1
ATOM 518 C C . LEU A 1 83 ? 17.531 28.683 54.597 1.00 43.07 83 LEU A C 1
ATOM 519 O O . LEU A 1 83 ? 17.067 29.689 54.053 1.00 37.97 83 LEU A O 1
ATOM 524 N N . LYS A 1 84 ? 17.065 27.460 54.371 1.00 43.12 84 LYS A N 1
ATOM 525 C CA . LYS A 1 84 ? 15.948 27.228 53.463 1.00 47.84 84 LYS A CA 1
ATOM 526 C C . LYS A 1 84 ? 14.854 26.413 54.138 1.00 46.85 84 LYS A C 1
ATOM 527 O O . LYS A 1 84 ? 15.093 25.693 55.109 1.00 46.56 84 LYS A O 1
ATOM 530 N N . GLN A 1 85 ? 13.653 26.525 53.589 1.00 48.77 85 GLN A N 1
ATOM 531 C CA . GLN A 1 85 ? 12.499 25.784 54.065 1.00 58.06 85 GLN A CA 1
ATOM 532 C C . GLN A 1 85 ? 11.850 25.066 52.879 1.00 60.89 85 GLN A C 1
ATOM 533 O O . GLN A 1 85 ? 11.819 25.603 51.774 1.00 58.74 85 GLN A O 1
ATOM 539 N N . ARG A 1 86 ? 11.347 23.853 53.103 1.00 66.44 86 ARG A N 1
ATOM 540 C CA . ARG A 1 86 ? 10.755 23.055 52.021 1.00 73.43 86 ARG A CA 1
ATOM 541 C C . ARG A 1 86 ? 9.598 22.157 52.476 1.00 76.96 86 ARG A C 1
ATOM 542 O O . ARG A 1 86 ? 9.524 21.765 53.644 1.00 76.42 86 ARG A O 1
ATOM 545 N N . SER A 1 87 ? 8.709 21.835 51.534 1.00 79.91 87 SER A N 1
ATOM 546 C CA . SER A 1 87 ? 7.536 20.988 51.787 1.00 82.33 87 SER A CA 1
ATOM 547 C C . SER A 1 87 ? 6.652 21.518 52.912 1.00 84.49 87 SER A C 1
ATOM 548 O O . SER A 1 87 ? 5.668 20.882 53.295 1.00 84.62 87 SER A O 1
ATOM 551 N N . ARG A 1 96 ? 4.512 17.944 56.767 1.00 90.21 96 ARG A N 1
ATOM 552 C CA . ARG A 1 96 ? 4.647 19.389 56.603 1.00 90.10 96 ARG A CA 1
ATOM 553 C C . ARG A 1 96 ? 6.022 19.792 56.063 1.00 86.43 96 ARG A C 1
ATOM 554 O O . ARG A 1 96 ? 6.505 19.216 55.085 1.00 83.83 96 ARG A O 1
ATOM 562 N N . THR A 1 97 ? 6.646 20.779 56.705 1.00 86.29 97 THR A N 1
ATOM 563 C CA . THR A 1 97 ? 7.889 21.361 56.193 1.00 83.86 97 THR A CA 1
ATOM 564 C C . THR A 1 97 ? 9.094 21.137 57.104 1.00 79.25 97 THR A C 1
ATOM 565 O O . THR A 1 97 ? 8.955 20.924 58.311 1.00 78.34 97 THR A O 1
ATOM 569 N N . VAL A 1 98 ? 10.282 21.198 56.511 1.00 76.24 98 VAL A N 1
ATOM 570 C CA . VAL A 1 98 ? 11.523 21.078 57.266 1.00 73.64 98 VAL A CA 1
ATOM 571 C C . VAL A 1 98 ? 12.513 22.159 56.848 1.00 62.84 98 VAL A C 1
ATOM 572 O O . VAL A 1 98 ? 12.539 22.584 55.696 1.00 63.22 98 VAL A O 1
ATOM 576 N N . TYR A 1 99 ? 13.320 22.610 57.799 1.00 65.40 99 TYR A N 1
ATOM 577 C CA . TYR A 1 99 ? 14.322 23.629 57.525 1.00 58.25 99 TYR A CA 1
ATOM 578 C C . TYR A 1 99 ? 15.672 23.008 57.207 1.00 56.25 99 TYR A C 1
ATOM 579 O O . TYR A 1 99 ? 16.131 22.101 57.903 1.00 56.12 99 TYR A O 1
ATOM 588 N N . GLU A 1 100 ? 16.296 23.507 56.146 1.00 50.95 100 GLU A N 1
ATOM 589 C CA . GLU A 1 100 ? 17.550 22.962 55.651 1.00 51.85 100 GLU A CA 1
ATOM 590 C C . GLU A 1 100 ? 18.607 24.045 55.519 1.00 44.80 100 GLU A C 1
ATOM 591 O O . GLU A 1 100 ? 18.296 25.204 55.231 1.00 44.33 100 GLU A O 1
ATOM 597 N N . LEU A 1 101 ? 19.860 23.655 55.710 1.00 40.32 101 LEU A N 1
ATOM 598 C CA . LEU A 1 101 ? 20.972 24.566 55.505 1.00 41.86 101 LEU A CA 1
ATOM 599 C C . LEU A 1 101 ? 21.759 24.196 54.245 1.00 42.18 101 LEU A C 1
ATOM 600 O O . LEU A 1 101 ? 22.341 23.113 54.163 1.00 42.93 101 LEU A O 1
ATOM 605 N N . ASP A 1 102 ? 21.764 25.104 53.272 1.00 38.05 102 ASP A N 1
ATOM 606 C CA . ASP A 1 102 ? 22.629 24.985 52.106 1.00 43.88 102 ASP A CA 1
ATOM 607 C C . ASP A 1 102 ? 24.005 25.551 52.408 1.00 36.32 102 ASP A C 1
ATOM 608 O O . ASP A 1 102 ? 24.220 26.747 52.277 1.00 36.57 102 ASP A O 1
ATOM 613 N N . VAL A 1 103 ? 24.937 24.676 52.763 1.00 36.69 103 VAL A N 1
ATOM 614 C CA . VAL A 1 103 ? 26.253 25.072 53.261 1.00 37.65 103 VAL A CA 1
ATOM 615 C C . VAL A 1 103 ? 27.168 25.758 52.252 1.00 40.40 103 VAL A C 1
ATOM 616 O O . VAL A 1 103 ? 27.432 25.233 51.168 1.00 41.51 103 VAL A O 1
ATOM 620 N N . ASP A 1 104 ? 27.680 26.924 52.627 1.00 37.12 104 ASP A N 1
ATOM 621 C CA . ASP A 1 104 ? 28.704 27.595 51.830 1.00 39.55 104 ASP A CA 1
ATOM 622 C C . ASP A 1 104 ? 30.084 27.281 52.400 1.00 39.59 104 ASP A C 1
ATOM 623 O O . ASP A 1 104 ? 31.077 27.273 51.685 1.00 39.87 104 ASP A O 1
ATOM 628 N N . GLU A 1 105 ? 30.141 27.019 53.699 1.00 41.07 105 GLU A N 1
ATOM 629 C CA . GLU A 1 105 ? 31.420 26.770 54.357 1.00 38.76 105 GLU A CA 1
ATOM 630 C C . GLU A 1 105 ? 31.227 25.903 55.587 1.00 38.54 105 GLU A C 1
ATOM 631 O O . GLU A 1 105 ? 30.306 26.121 56.384 1.00 35.29 105 GLU A O 1
ATOM 637 N N . VAL A 1 106 ? 32.084 24.900 55.733 1.00 37.49 106 VAL A N 1
ATOM 638 C CA . VAL A 1 106 ? 32.034 24.039 56.904 1.00 35.26 106 VAL A CA 1
ATOM 639 C C . VAL A 1 106 ? 33.436 23.820 57.460 1.00 38.22 106 VAL A C 1
ATOM 640 O O . VAL A 1 106 ? 34.393 23.638 56.707 1.00 35.68 106 VAL A O 1
ATOM 644 N N . GLY A 1 107 ? 33.560 23.881 58.782 1.00 37.13 107 GLY A N 1
ATOM 645 C CA . GLY A 1 107 ? 34.846 23.683 59.420 1.00 34.84 107 GLY A CA 1
ATOM 646 C C . GLY A 1 107 ? 34.771 22.677 60.549 1.00 33.58 107 GLY A C 1
ATOM 647 O O . GLY A 1 107 ? 33.741 22.554 61.215 1.00 35.73 107 GLY A O 1
ATOM 648 N N . ALA A 1 108 ? 35.862 21.944 60.754 1.00 33.28 108 ALA A N 1
ATOM 649 C CA . ALA A 1 108 ? 35.997 21.096 61.935 1.00 37.23 108 ALA A CA 1
ATOM 650 C C . ALA A 1 108 ? 36.434 21.977 63.100 1.00 33.76 108 ALA A C 1
ATOM 651 O O . ALA A 1 108 ? 37.513 22.569 63.065 1.00 34.06 108 ALA A O 1
ATOM 653 N N . SER A 1 109 ? 35.589 22.069 64.121 1.00 34.69 109 SER A N 1
ATOM 654 C CA . SER A 1 109 ? 35.848 22.952 65.255 1.00 39.59 109 SER A CA 1
ATOM 655 C C . SER A 1 109 ? 37.024 22.488 66.101 1.00 41.64 109 SER A C 1
ATOM 656 O O . SER A 1 109 ? 37.171 21.297 66.384 1.00 41.75 109 SER A O 1
ATOM 659 N N . LEU A 1 110 ? 37.838 23.445 66.529 1.00 41.70 110 LEU A N 1
ATOM 660 C CA . LEU A 1 110 ? 38.993 23.164 67.371 1.00 41.24 110 LEU A CA 1
ATOM 661 C C . LEU A 1 110 ? 38.722 23.462 68.851 1.00 46.42 110 LEU A C 1
ATOM 662 O O . LEU A 1 110 ? 39.651 23.560 69.655 1.00 44.47 110 LEU A O 1
ATOM 667 N N . ARG A 1 111 ? 37.449 23.601 69.211 1.00 45.16 111 ARG A N 1
ATOM 668 C CA . ARG A 1 111 ? 37.076 23.884 70.596 1.00 46.05 111 ARG A CA 1
ATOM 669 C C . ARG A 1 111 ? 37.575 22.827 71.585 1.00 49.29 111 ARG A C 1
ATOM 670 O O . ARG A 1 111 ? 38.147 23.159 72.632 1.00 46.25 111 ARG A O 1
ATOM 678 N N . SER A 1 112 ? 37.338 21.560 71.264 1.00 45.78 112 SER A N 1
ATOM 679 C CA . SER A 1 112 ? 37.798 20.462 72.108 1.00 51.64 112 SER A CA 1
ATOM 680 C C . SER A 1 112 ? 38.351 19.338 71.245 1.00 54.00 112 SER A C 1
ATOM 681 O O . SER A 1 112 ? 38.098 18.157 71.492 1.00 57.21 112 SER A O 1
ATOM 684 N N . ALA A 1 113 ? 39.104 19.726 70.223 1.00 51.21 113 ALA A N 1
ATOM 685 C CA . ALA A 1 113 ? 39.693 18.781 69.294 1.00 48.94 113 ALA A CA 1
ATOM 686 C C . ALA A 1 113 ? 40.860 19.450 68.601 1.00 48.31 113 ALA A C 1
ATOM 687 O O . ALA A 1 113 ? 40.907 20.674 68.487 1.00 47.68 113 ALA A O 1
ATOM 689 N N . THR A 1 114 ? 41.811 18.639 68.159 1.00 48.82 114 THR A N 1
ATOM 690 C CA . THR A 1 114 ? 42.904 19.119 67.337 1.00 50.43 114 THR A CA 1
ATOM 691 C C . THR A 1 114 ? 42.739 18.493 65.968 1.00 53.59 114 THR A C 1
ATOM 692 O O . THR A 1 114 ? 42.031 17.499 65.807 1.00 53.09 114 THR A O 1
ATOM 696 N N . ALA A 1 115 ? 43.392 19.077 64.978 1.00 54.47 115 ALA A N 1
ATOM 697 C CA . ALA A 1 115 ? 43.248 18.600 63.617 1.00 53.53 115 ALA A CA 1
ATOM 698 C C . ALA A 1 115 ? 44.597 18.558 62.928 1.00 53.58 115 ALA A C 1
ATOM 699 O O . ALA A 1 115 ? 45.436 19.433 63.138 1.00 54.87 115 ALA A O 1
ATOM 701 N N . LYS A 1 116 ? 44.805 17.524 62.119 1.00 54.84 116 LYS A N 1
ATOM 702 C CA . LYS A 1 116 ? 45.914 17.509 61.182 1.00 54.11 116 LYS A CA 1
ATOM 703 C C . LYS A 1 116 ? 45.324 17.831 59.814 1.00 54.65 116 LYS A C 1
ATOM 704 O O . LYS A 1 116 ? 44.533 17.056 59.271 1.00 53.56 116 LYS A O 1
ATOM 709 N N . VAL A 1 117 ? 45.706 18.981 59.268 1.00 53.26 117 VAL A N 1
ATOM 710 C CA . VAL A 1 117 ? 45.076 19.521 58.066 1.00 53.66 117 VAL A CA 1
ATOM 711 C C . VAL A 1 117 ? 45.942 19.342 56.818 1.00 54.41 117 VAL A C 1
ATOM 712 O O . VAL A 1 117 ? 47.129 19.664 56.831 1.00 55.87 117 VAL A O 1
ATOM 716 N N . THR A 1 118 ? 45.338 18.842 55.741 1.00 56.56 118 THR A N 1
ATOM 717 C CA . THR A 1 118 ? 46.052 18.629 54.481 1.00 56.47 118 THR A CA 1
ATOM 718 C C . THR A 1 118 ? 45.318 19.244 53.289 1.00 52.57 118 THR A C 1
ATOM 719 O O . THR A 1 118 ? 44.156 18.938 53.047 1.00 51.05 118 THR A O 1
ATOM 723 N N . LYS A 1 119 ? 46.013 20.095 52.539 1.00 56.78 119 LYS A N 1
ATOM 724 C CA . LYS A 1 119 ? 45.441 20.790 51.378 1.00 58.26 119 LYS A CA 1
ATOM 725 C C . LYS A 1 119 ? 44.810 19.895 50.298 1.00 62.56 119 LYS A C 1
ATOM 726 O O . LYS A 1 119 ? 45.054 18.690 50.245 1.00 62.76 119 LYS A O 1
ATOM 731 N N . THR A 1 120 ? 44.023 20.530 49.428 1.00 64.24 120 THR A N 1
ATOM 732 C CA . THR A 1 120 ? 43.242 19.877 48.368 1.00 65.29 120 THR A CA 1
ATOM 733 C C . THR A 1 120 ? 42.532 18.611 48.834 1.00 65.73 120 THR A C 1
ATOM 734 O O . THR A 1 120 ? 43.130 17.541 48.917 1.00 70.87 120 THR A O 1
ATOM 738 N N . MET B 1 1 ? 27.904 40.783 77.927 1.00 64.31 1 MET B N 1
ATOM 739 C CA . MET B 1 1 ? 26.714 39.939 77.837 1.00 61.55 1 MET B CA 1
ATOM 740 C C . MET B 1 1 ? 25.511 40.598 77.153 1.00 58.43 1 MET B C 1
ATOM 741 O O . MET B 1 1 ? 24.427 40.013 77.114 1.00 61.83 1 MET B O 1
ATOM 746 N N . ALA B 1 2 ? 25.704 41.792 76.597 1.00 49.30 2 ALA B N 1
ATOM 747 C CA . ALA B 1 2 ? 24.644 42.441 75.821 1.00 46.09 2 ALA B CA 1
ATOM 748 C C . ALA B 1 2 ? 25.178 43.507 74.854 1.00 41.09 2 ALA B C 1
ATOM 749 O O . ALA B 1 2 ? 26.202 44.139 75.119 1.00 36.76 2 ALA B O 1
ATOM 751 N N . GLY B 1 3 ? 24.477 43.693 73.736 1.00 39.99 3 GLY B N 1
ATOM 752 C CA . GLY B 1 3 ? 24.852 44.698 72.760 1.00 38.44 3 GLY B CA 1
ATOM 753 C C . GLY B 1 3 ? 26.127 44.358 72.009 1.00 35.26 3 GLY B C 1
ATOM 754 O O . GLY B 1 3 ? 26.757 45.225 71.412 1.00 34.03 3 GLY B O 1
ATOM 755 N N . GLU B 1 4 ? 26.516 43.091 72.051 1.00 35.86 4 GLU B N 1
ATOM 756 C CA . GLU B 1 4 ? 27.695 42.636 71.328 1.00 39.84 4 GLU B CA 1
ATOM 757 C C . GLU B 1 4 ? 27.411 42.504 69.827 1.00 36.53 4 GLU B C 1
ATOM 758 O O . GLU B 1 4 ? 26.275 42.318 69.416 1.00 33.13 4 GLU B O 1
ATOM 764 N N . THR B 1 5 ? 28.458 42.619 69.020 1.00 31.91 5 THR B N 1
ATOM 765 C CA . THR B 1 5 ? 28.338 42.522 67.579 1.00 36.80 5 THR B CA 1
ATOM 766 C C . THR B 1 5 ? 28.962 41.204 67.138 1.00 35.83 5 THR B C 1
ATOM 767 O O . THR B 1 5 ? 30.180 41.103 66.995 1.00 32.81 5 THR B O 1
ATOM 771 N N . VAL B 1 6 ? 28.130 40.182 66.958 1.00 34.92 6 VAL B N 1
ATOM 772 C CA . VAL B 1 6 ? 28.648 38.865 66.610 1.00 37.88 6 VAL B CA 1
ATOM 773 C C . VAL B 1 6 ? 28.742 38.704 65.101 1.00 38.49 6 VAL B C 1
ATOM 774 O O . VAL B 1 6 ? 27.820 39.060 64.368 1.00 37.73 6 VAL B O 1
ATOM 778 N N . ILE B 1 7 ? 29.871 38.172 64.646 1.00 36.13 7 ILE B N 1
ATOM 779 C CA . ILE B 1 7 ? 30.128 38.034 63.222 1.00 34.22 7 ILE B CA 1
ATOM 780 C C . ILE B 1 7 ? 30.873 36.758 62.863 1.00 35.31 7 ILE B C 1
ATOM 781 O O . ILE B 1 7 ? 31.562 36.157 63.692 1.00 34.58 7 ILE B O 1
ATOM 786 N N . THR B 1 8 ? 30.725 36.350 61.608 1.00 33.40 8 THR B N 1
ATOM 787 C CA . THR B 1 8 ? 31.429 35.194 61.096 1.00 30.90 8 THR B CA 1
ATOM 788 C C . THR B 1 8 ? 32.389 35.657 60.010 1.00 34.69 8 THR B C 1
ATOM 789 O O . THR B 1 8 ? 32.016 36.430 59.139 1.00 30.68 8 THR B O 1
ATOM 793 N N . VAL B 1 9 ? 33.641 35.219 60.089 1.00 33.24 9 VAL B N 1
ATOM 794 C CA . VAL B 1 9 ? 34.610 35.516 59.043 1.00 32.59 9 VAL B CA 1
ATOM 795 C C . VAL B 1 9 ? 35.250 34.227 58.542 1.00 35.15 9 VAL B C 1
ATOM 796 O O . VAL B 1 9 ? 35.499 33.299 59.312 1.00 33.18 9 VAL B O 1
ATOM 800 N N . VAL B 1 10 ? 35.519 34.194 57.243 1.00 34.39 10 VAL B N 1
ATOM 801 C CA . VAL B 1 10 ? 36.106 33.042 56.580 1.00 33.11 10 VAL B CA 1
ATOM 802 C C . VAL B 1 10 ? 37.315 33.553 55.813 1.00 33.80 10 VAL B C 1
ATOM 803 O O . VAL B 1 10 ? 37.220 34.551 55.099 1.00 31.32 10 VAL B O 1
ATOM 807 N N . GLY B 1 11 ? 38.460 32.899 55.977 1.00 35.62 11 GLY B N 1
ATOM 808 C CA . GLY B 1 11 ? 39.649 33.299 55.240 1.00 32.98 11 GLY B CA 1
ATOM 809 C C . GLY B 1 11 ? 40.880 32.494 55.606 1.00 37.37 11 GLY B C 1
ATOM 810 O O . GLY B 1 11 ? 40.783 31.444 56.242 1.00 37.94 11 GLY B O 1
ATOM 811 N N . ASN B 1 12 ? 42.046 32.998 55.215 1.00 37.20 12 ASN B N 1
ATOM 812 C CA . ASN B 1 12 ? 43.308 32.315 55.481 1.00 38.08 12 ASN B CA 1
ATOM 813 C C . ASN B 1 12 ? 44.126 33.049 56.528 1.00 39.54 12 ASN B C 1
ATOM 814 O O . ASN B 1 12 ? 44.126 34.277 56.569 1.00 41.20 12 ASN B O 1
ATOM 819 N N . LEU B 1 13 ? 44.831 32.297 57.367 1.00 40.74 13 LEU B N 1
ATOM 820 C CA . LEU B 1 13 ? 45.784 32.889 58.305 1.00 41.13 13 LEU B CA 1
ATOM 821 C C . LEU B 1 13 ? 46.907 33.642 57.581 1.00 45.19 13 LEU B C 1
ATOM 822 O O . LEU B 1 13 ? 47.513 33.127 56.633 1.00 43.02 13 LEU B O 1
ATOM 827 N N . VAL B 1 14 ? 47.174 34.864 58.029 1.00 46.14 14 VAL B N 1
ATOM 828 C CA . VAL B 1 14 ? 48.236 35.675 57.442 1.00 52.16 14 VAL B CA 1
ATOM 829 C C . VAL B 1 14 ? 49.573 35.254 58.027 1.00 55.19 14 VAL B C 1
ATOM 830 O O . VAL B 1 14 ? 50.628 35.499 57.443 1.00 56.74 14 VAL B O 1
ATOM 834 N N . ASP B 1 15 ? 49.512 34.603 59.184 1.00 50.24 15 ASP B N 1
ATOM 835 C CA . ASP B 1 15 ? 50.696 34.290 59.961 1.00 54.08 15 ASP B CA 1
ATOM 836 C C . ASP B 1 15 ? 50.437 33.059 60.826 1.00 56.71 15 ASP B C 1
ATOM 837 O O . ASP B 1 15 ? 49.305 32.586 60.913 1.00 54.59 15 ASP B O 1
ATOM 842 N N . ASP B 1 16 ? 51.481 32.533 61.461 1.00 54.51 16 ASP B N 1
ATOM 843 C CA . ASP B 1 16 ? 51.303 31.435 62.404 1.00 53.07 16 ASP B CA 1
ATOM 844 C C . ASP B 1 16 ? 50.670 31.995 63.670 1.00 52.38 16 ASP B C 1
ATOM 845 O O . ASP B 1 16 ? 50.963 33.123 64.071 1.00 51.85 16 ASP B O 1
ATOM 850 N N . PRO B 1 17 ? 49.793 31.212 64.310 1.00 48.26 17 PRO B N 1
ATOM 851 C CA . PRO B 1 17 ? 49.180 31.700 65.544 1.00 46.56 17 PRO B CA 1
ATOM 852 C C . PRO B 1 17 ? 50.266 31.983 66.577 1.00 50.51 17 PRO B C 1
ATOM 853 O O . PRO B 1 17 ? 51.255 31.253 66.633 1.00 49.58 17 PRO B O 1
ATOM 857 N N . GLU B 1 18 ? 50.079 33.033 67.371 1.00 49.52 18 GLU B N 1
ATOM 858 C CA . GLU B 1 18 ? 50.999 33.392 68.442 1.00 49.05 18 GLU B CA 1
ATOM 859 C C . GLU B 1 18 ? 50.363 32.994 69.761 1.00 47.41 18 GLU B C 1
ATOM 860 O O . GLU B 1 18 ? 49.337 33.552 70.154 1.00 47.69 18 GLU B O 1
ATOM 866 N N . LEU B 1 19 ? 50.959 32.019 70.439 1.00 45.83 19 LEU B N 1
ATOM 867 C CA . LEU B 1 19 ? 50.431 31.544 71.712 1.00 48.61 19 LEU B CA 1
ATOM 868 C C . LEU B 1 19 ? 51.053 32.278 72.907 1.00 52.34 19 LEU B C 1
ATOM 869 O O . LEU B 1 19 ? 52.274 32.325 73.050 1.00 50.10 19 LEU B O 1
ATOM 874 N N . ARG B 1 20 ? 50.201 32.858 73.751 1.00 47.76 20 ARG B N 1
ATOM 875 C CA . ARG B 1 20 ? 50.642 33.516 74.974 1.00 49.96 20 ARG B CA 1
ATOM 876 C C . ARG B 1 20 ? 49.765 33.086 76.144 1.00 48.02 20 ARG B C 1
ATOM 877 O O . ARG B 1 20 ? 48.836 32.292 75.980 1.00 43.37 20 ARG B O 1
ATOM 885 N N . PHE B 1 21 ? 50.059 33.613 77.328 1.00 45.21 21 PHE B N 1
ATOM 886 C CA . PHE B 1 21 ? 49.277 33.280 78.510 1.00 44.36 21 PHE B CA 1
ATOM 887 C C . PHE B 1 21 ? 48.939 34.505 79.344 1.00 45.32 21 PHE B C 1
ATOM 888 O O . PHE B 1 21 ? 49.712 35.464 79.400 1.00 47.61 21 PHE B O 1
ATOM 896 N N . THR B 1 22 ? 47.774 34.462 79.985 1.00 45.56 22 THR B N 1
ATOM 897 C CA . THR B 1 22 ? 47.356 35.504 80.908 1.00 44.33 22 THR B CA 1
ATOM 898 C C . THR B 1 22 ? 47.965 35.219 82.269 1.00 50.01 22 THR B C 1
ATOM 899 O O . THR B 1 22 ? 48.418 34.101 82.522 1.00 45.33 22 THR B O 1
ATOM 903 N N . PRO B 1 23 ? 47.963 36.225 83.156 1.00 50.18 23 PRO B N 1
ATOM 904 C CA . PRO B 1 23 ? 48.515 36.085 84.506 1.00 47.88 23 PRO B CA 1
ATOM 905 C C . PRO B 1 23 ? 47.934 34.898 85.273 1.00 51.73 23 PRO B C 1
ATOM 906 O O . PRO B 1 23 ? 48.610 34.341 86.141 1.00 49.79 23 PRO B O 1
ATOM 910 N N . SER B 1 24 ? 46.701 34.509 84.963 1.00 52.13 24 SER B N 1
ATOM 911 C CA . SER B 1 24 ? 46.084 33.378 85.646 1.00 44.60 24 SER B CA 1
ATOM 912 C C . SER B 1 24 ? 46.488 32.062 84.990 1.00 45.89 24 SER B C 1
ATOM 913 O O . SER B 1 24 ? 46.155 30.989 85.491 1.00 49.71 24 SER B O 1
ATOM 916 N N . GLY B 1 25 ? 47.199 32.147 83.870 1.00 43.64 25 GLY B N 1
ATOM 917 C CA . GLY B 1 25 ? 47.687 30.961 83.185 1.00 44.33 25 GLY B CA 1
ATOM 918 C C . GLY B 1 25 ? 46.790 30.445 82.064 1.00 49.38 25 GLY B C 1
ATOM 919 O O . GLY B 1 25 ? 47.013 29.355 81.530 1.00 46.60 25 GLY B O 1
ATOM 920 N N . ALA B 1 26 ? 45.774 31.220 81.702 1.00 45.85 26 ALA B N 1
ATOM 921 C CA . ALA B 1 26 ? 44.916 30.861 80.574 1.00 47.79 26 ALA B CA 1
ATOM 922 C C . ALA B 1 26 ? 45.636 31.121 79.256 1.00 44.75 26 ALA B C 1
ATOM 923 O O . ALA B 1 26 ? 46.253 32.171 79.076 1.00 46.07 26 ALA B O 1
ATOM 925 N N . ALA B 1 27 ? 45.560 30.162 78.338 1.00 44.20 27 ALA B N 1
ATOM 926 C CA . ALA B 1 27 ? 46.146 30.327 77.014 1.00 45.14 27 ALA B CA 1
ATOM 927 C C . ALA B 1 27 ? 45.322 31.284 76.147 1.00 45.15 27 ALA B C 1
ATOM 928 O O . ALA B 1 27 ? 44.104 31.396 76.305 1.00 46.33 27 ALA B O 1
ATOM 930 N N . VAL B 1 28 ? 46.005 31.983 75.250 1.00 41.39 28 VAL B N 1
ATOM 931 C CA . VAL B 1 28 ? 45.365 32.874 74.294 1.00 44.52 28 VAL B CA 1
ATOM 932 C C . VAL B 1 28 ? 46.208 32.894 73.029 1.00 49.93 28 VAL B C 1
ATOM 933 O O . VAL B 1 28 ? 47.415 33.166 73.080 1.00 43.55 28 VAL B O 1
ATOM 937 N N . ALA B 1 29 ? 45.575 32.574 71.899 1.00 41.87 29 ALA B N 1
ATOM 938 C CA . ALA B 1 29 ? 46.261 32.567 70.618 1.00 39.34 29 ALA B CA 1
ATOM 939 C C . ALA B 1 29 ? 45.765 33.699 69.723 1.00 44.31 29 ALA B C 1
ATOM 940 O O . ALA B 1 29 ? 44.557 33.857 69.520 1.00 42.41 29 ALA B O 1
ATOM 942 N N . LYS B 1 30 ? 46.704 34.493 69.211 1.00 41.74 30 LYS B N 1
ATOM 943 C CA . LYS B 1 30 ? 46.396 35.566 68.274 1.00 41.66 30 LYS B CA 1
ATOM 944 C C . LYS B 1 30 ? 46.819 35.173 66.873 1.00 47.34 30 LYS B C 1
ATOM 945 O O . LYS B 1 30 ? 47.870 34.565 66.683 1.00 46.24 30 LYS B O 1
ATOM 949 N N . PHE B 1 31 ? 45.991 35.524 65.896 1.00 47.77 31 PHE B N 1
ATOM 950 C CA . PHE B 1 31 ? 46.336 35.362 64.493 1.00 46.48 31 PHE B CA 1
ATOM 951 C C . PHE B 1 31 ? 45.455 36.283 63.661 1.00 47.28 31 PHE B C 1
ATOM 952 O O . PHE B 1 31 ? 44.327 36.598 64.042 1.00 42.52 31 PHE B O 1
ATOM 960 N N . ARG B 1 32 ? 45.980 36.723 62.528 1.00 47.67 32 ARG B N 1
ATOM 961 C CA . ARG B 1 32 ? 45.225 37.597 61.656 1.00 44.18 32 ARG B CA 1
ATOM 962 C C . ARG B 1 32 ? 44.625 36.761 60.530 1.00 46.20 32 ARG B C 1
ATOM 963 O O . ARG B 1 32 ? 45.271 35.843 60.008 1.00 43.92 32 ARG B O 1
ATOM 971 N N . VAL B 1 33 ? 43.373 37.050 60.187 1.00 43.29 33 VAL B N 1
ATOM 972 C CA . VAL B 1 33 ? 42.708 36.361 59.086 1.00 43.92 33 VAL B CA 1
ATOM 973 C C . VAL B 1 33 ? 42.560 37.277 57.876 1.00 42.72 33 VAL B C 1
ATOM 974 O O . VAL B 1 33 ? 42.195 38.448 58.008 1.00 44.07 33 VAL B O 1
ATOM 978 N N . ALA B 1 34 ? 42.858 36.738 56.698 1.00 39.39 34 ALA B N 1
ATOM 979 C CA . ALA B 1 34 ? 42.657 37.462 55.450 1.00 41.40 34 ALA B CA 1
ATOM 980 C C . ALA B 1 34 ? 41.466 36.878 54.697 1.00 41.70 34 ALA B C 1
ATOM 981 O O . ALA B 1 34 ? 41.500 35.736 54.237 1.00 39.61 34 ALA B O 1
ATOM 983 N N . SER B 1 35 ? 40.402 37.664 54.596 1.00 41.58 35 SER B N 1
ATOM 984 C CA . SER B 1 35 ? 39.207 37.241 53.898 1.00 41.74 35 SER B CA 1
ATOM 985 C C . SER B 1 35 ? 39.147 37.972 52.575 1.00 48.66 35 SER B C 1
ATOM 986 O O . SER B 1 35 ? 39.116 39.203 52.546 1.00 50.93 35 SER B O 1
ATOM 989 N N . THR B 1 36 ? 39.121 37.215 51.484 1.00 45.75 36 THR B N 1
ATOM 990 C CA . THR B 1 36 ? 39.146 37.808 50.152 1.00 54.43 36 THR B CA 1
ATOM 991 C C . THR B 1 36 ? 37.888 37.483 49.357 1.00 52.43 36 THR B C 1
ATOM 992 O O . THR B 1 36 ? 37.636 36.327 49.008 1.00 51.42 36 THR B O 1
ATOM 996 N N . PRO B 1 37 ? 37.089 38.516 49.070 1.00 54.84 37 PRO B N 1
ATOM 997 C CA . PRO B 1 37 ? 35.877 38.366 48.264 1.00 58.97 37 PRO B CA 1
ATOM 998 C C . PRO B 1 37 ? 36.236 38.092 46.807 1.00 66.04 37 PRO B C 1
ATOM 999 O O . PRO B 1 37 ? 37.231 38.625 46.312 1.00 64.30 37 PRO B O 1
ATOM 1003 N N . ARG B 1 38 ? 35.445 37.263 46.135 1.00 67.49 38 ARG B N 1
ATOM 1004 C CA . ARG B 1 38 ? 35.557 37.118 44.688 1.00 70.84 38 ARG B CA 1
ATOM 1005 C C . ARG B 1 38 ? 34.373 37.833 44.056 1.00 74.87 38 ARG B C 1
ATOM 1006 O O . ARG B 1 38 ? 33.232 37.374 44.153 1.00 75.49 38 ARG B O 1
ATOM 1010 N N . THR B 1 39 ? 34.650 38.970 43.425 1.00 75.61 39 THR B N 1
ATOM 1011 C CA . THR B 1 39 ? 33.597 39.840 42.921 1.00 82.26 39 THR B CA 1
ATOM 1012 C C . THR B 1 39 ? 34.145 40.841 41.906 1.00 82.11 39 THR B C 1
ATOM 1013 O O . THR B 1 39 ? 35.253 40.678 41.394 1.00 83.50 39 THR B O 1
ATOM 1017 N N . ASP B 1 49 ? 39.638 38.190 42.415 1.00 65.22 49 ASP B N 1
ATOM 1018 C CA . ASP B 1 49 ? 39.875 38.672 43.775 1.00 70.63 49 ASP B CA 1
ATOM 1019 C C . ASP B 1 49 ? 39.531 40.148 43.951 1.00 71.93 49 ASP B C 1
ATOM 1020 O O . ASP B 1 49 ? 39.790 40.967 43.067 1.00 75.38 49 ASP B O 1
ATOM 1025 N N . GLY B 1 50 ? 38.943 40.472 45.100 1.00 68.30 50 GLY B N 1
ATOM 1026 C CA . GLY B 1 50 ? 38.695 41.852 45.480 1.00 67.95 50 GLY B CA 1
ATOM 1027 C C . GLY B 1 50 ? 39.653 42.253 46.584 1.00 64.03 50 GLY B C 1
ATOM 1028 O O . GLY B 1 50 ? 40.565 41.496 46.918 1.00 65.56 50 GLY B O 1
ATOM 1029 N N . GLU B 1 51 ? 39.465 43.442 47.149 1.00 64.25 51 GLU B N 1
ATOM 1030 C CA . GLU B 1 51 ? 40.277 43.859 48.283 1.00 62.13 51 GLU B CA 1
ATOM 1031 C C . GLU B 1 51 ? 39.968 42.968 49.481 1.00 62.25 51 GLU B C 1
ATOM 1032 O O . GLU B 1 51 ? 38.807 42.739 49.811 1.00 62.29 51 GLU B O 1
ATOM 1035 N N . SER B 1 52 ? 41.011 42.455 50.121 1.00 58.95 52 SER B N 1
ATOM 1036 C CA . SER B 1 52 ? 40.831 41.546 51.239 1.00 53.83 52 SER B CA 1
ATOM 1037 C C . SER B 1 52 ? 40.493 42.294 52.522 1.00 55.89 52 SER B C 1
ATOM 1038 O O . SER B 1 52 ? 40.886 43.445 52.707 1.00 55.32 52 SER B O 1
ATOM 1041 N N . LEU B 1 53 ? 39.752 41.629 53.400 1.00 51.21 53 LEU B N 1
ATOM 1042 C CA . LEU B 1 53 ? 39.486 42.148 54.723 1.00 46.43 53 LEU B CA 1
ATOM 1043 C C . LEU B 1 53 ? 40.425 41.441 55.696 1.00 46.87 53 LEU B C 1
ATOM 1044 O O . LEU B 1 53 ? 40.487 40.212 55.733 1.00 43.98 53 LEU B O 1
ATOM 1049 N N . PHE B 1 54 ? 41.157 42.225 56.479 1.00 43.14 54 PHE B N 1
ATOM 1050 C CA . PHE B 1 54 ? 42.092 41.691 57.451 1.00 46.46 54 PHE B CA 1
ATOM 1051 C C . PHE B 1 54 ? 41.561 41.921 58.857 1.00 46.90 54 PHE B C 1
ATOM 1052 O O . PHE B 1 54 ? 41.179 43.033 59.206 1.00 50.49 54 PHE B O 1
ATOM 1060 N N . LEU B 1 55 ? 41.534 40.865 59.661 1.00 45.23 55 LEU B N 1
ATOM 1061 C CA . LEU B 1 55 ? 41.016 40.955 61.018 1.00 43.83 55 LEU B CA 1
ATOM 1062 C C . LEU B 1 55 ? 41.881 40.194 62.006 1.00 45.03 55 LEU B C 1
ATOM 1063 O O . LEU B 1 55 ? 42.180 39.016 61.806 1.00 40.93 55 LEU B O 1
ATOM 1068 N N . THR B 1 56 ? 42.264 40.864 63.086 1.00 38.98 56 THR B N 1
ATOM 1069 C CA . THR B 1 56 ? 43.032 40.217 64.132 1.00 40.99 56 THR B CA 1
ATOM 1070 C C . THR B 1 56 ? 42.109 39.462 65.085 1.00 40.53 56 THR B C 1
ATOM 1071 O O . THR B 1 56 ? 41.202 40.044 65.684 1.00 45.27 56 THR B O 1
ATOM 1075 N N . CYS B 1 57 ? 42.348 38.164 65.221 1.00 38.69 57 CYS B N 1
ATOM 1076 C CA . CYS B 1 57 ? 41.513 37.310 66.054 1.00 38.08 57 CYS B CA 1
ATOM 1077 C C . CYS B 1 57 ? 42.269 36.860 67.289 1.00 41.68 57 CYS B C 1
ATOM 1078 O O . CYS B 1 57 ? 43.478 36.635 67.245 1.00 42.04 57 CYS B O 1
ATOM 1081 N N . SER B 1 58 ? 41.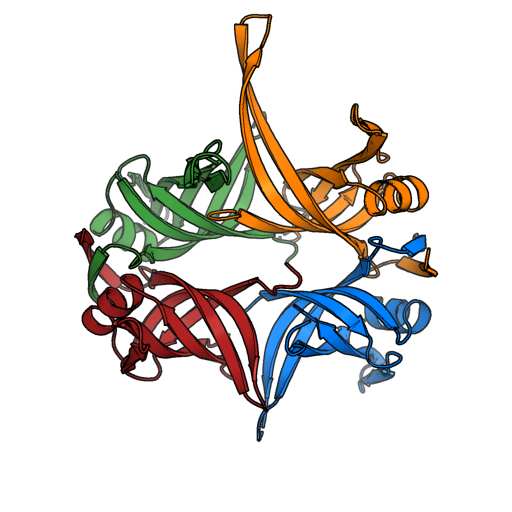556 36.705 68.393 1.00 36.62 58 SER B N 1
ATOM 1082 C CA . SER B 1 58 ? 42.147 36.054 69.540 1.00 40.55 58 SER B CA 1
ATOM 1083 C C . SER B 1 58 ? 41.198 34.997 70.081 1.00 39.40 58 SER B C 1
ATOM 1084 O O . SER B 1 58 ? 39.998 35.236 70.223 1.00 39.81 58 SER B O 1
ATOM 1087 N N . VAL B 1 59 ? 41.747 33.821 70.357 1.00 39.16 59 VAL B N 1
ATOM 1088 C CA . VAL B 1 59 ? 40.979 32.706 70.890 1.00 42.15 59 VAL B CA 1
ATOM 1089 C C . VAL B 1 59 ? 41.569 32.293 72.233 1.00 45.92 59 VAL B C 1
ATOM 1090 O O . VAL B 1 59 ? 42.748 32.530 72.496 1.00 42.65 59 VAL B O 1
ATOM 1094 N N . TRP B 1 60 ? 40.753 31.660 73.070 1.00 43.51 60 TRP B N 1
ATOM 1095 C CA . TRP B 1 60 ? 41.101 31.479 74.472 1.00 49.01 60 TRP B CA 1
ATOM 1096 C C . TRP B 1 60 ? 41.016 30.048 74.959 1.00 49.42 60 TRP B C 1
ATOM 1097 O O . TRP B 1 60 ? 40.238 29.241 74.440 1.00 45.47 60 TRP B O 1
ATOM 1108 N N . ARG B 1 61 ? 41.829 29.762 75.977 1.00 47.75 61 ARG B N 1
ATOM 1109 C CA . ARG B 1 61 ? 41.790 28.499 76.707 1.00 44.15 61 ARG B CA 1
ATOM 1110 C C . ARG B 1 61 ? 42.145 27.316 75.822 1.00 43.72 61 ARG B C 1
ATOM 1111 O O . ARG B 1 61 ? 43.050 27.417 74.998 1.00 44.57 61 ARG B O 1
ATOM 1119 N N . GLN B 1 62 ? 41.449 26.200 76.004 1.00 42.44 62 GLN B N 1
ATOM 1120 C CA . GLN B 1 62 ? 41.763 24.979 75.262 1.00 48.33 62 GLN B CA 1
ATOM 1121 C C . GLN B 1 62 ? 41.858 25.228 73.750 1.00 49.93 62 GLN B C 1
ATOM 1122 O O . GLN B 1 62 ? 42.856 24.865 73.109 1.00 48.71 62 GLN B O 1
ATOM 1128 N N . ALA B 1 63 ? 40.827 25.858 73.186 1.00 45.16 63 ALA B N 1
ATOM 1129 C CA . ALA B 1 63 ? 40.815 26.170 71.761 1.00 45.57 63 ALA B CA 1
ATOM 1130 C C . ALA B 1 63 ? 42.115 26.841 71.337 1.00 42.81 63 ALA B C 1
ATOM 1131 O O . ALA B 1 63 ? 42.663 26.526 70.289 1.00 42.37 63 ALA B O 1
ATOM 1133 N N . ALA B 1 64 ? 42.608 27.763 72.157 1.00 42.17 64 ALA B N 1
ATOM 1134 C CA . ALA B 1 64 ? 43.862 28.447 71.861 1.00 42.71 64 ALA B CA 1
ATOM 1135 C C . ALA B 1 64 ? 45.001 27.453 71.691 1.00 43.27 64 ALA B C 1
ATOM 1136 O O . ALA B 1 64 ? 45.811 27.586 70.777 1.00 45.47 64 ALA B O 1
ATOM 1138 N N . GLU B 1 65 ? 45.063 26.454 72.566 1.00 46.11 65 GLU B N 1
ATOM 1139 C CA . GLU B 1 65 ? 46.100 25.429 72.455 1.00 46.62 65 GLU B CA 1
ATOM 1140 C C . GLU B 1 65 ? 45.866 24.576 71.218 1.00 46.53 65 GLU B C 1
ATOM 1141 O O . GLU B 1 65 ? 46.785 24.323 70.441 1.00 48.12 65 GLU B O 1
ATOM 1144 N N . ASN B 1 66 ? 44.627 24.129 71.045 1.00 48.03 66 ASN B N 1
ATOM 1145 C CA . ASN B 1 66 ? 44.252 23.361 69.866 1.00 46.95 66 ASN B CA 1
ATOM 1146 C C . ASN B 1 66 ? 44.612 24.100 68.586 1.00 46.40 66 ASN B C 1
ATOM 1147 O O . ASN B 1 66 ? 45.092 23.504 67.624 1.00 47.69 66 ASN B O 1
ATOM 1152 N N . VAL B 1 67 ? 44.401 25.409 68.590 1.00 42.75 67 VAL B N 1
ATOM 1153 C CA . VAL B 1 67 ? 44.735 26.227 67.437 1.00 43.09 67 VAL B CA 1
ATOM 1154 C C . VAL B 1 67 ? 46.245 26.283 67.197 1.00 50.08 67 VAL B C 1
ATOM 1155 O O . VAL B 1 67 ? 46.711 26.005 66.090 1.00 44.60 67 VAL B O 1
ATOM 1159 N N . ALA B 1 68 ? 47.006 26.625 68.236 1.00 48.99 68 ALA B N 1
ATOM 1160 C CA . ALA B 1 68 ? 48.464 26.718 68.114 1.00 52.88 68 ALA B CA 1
ATOM 1161 C C . ALA B 1 68 ? 49.041 25.416 67.577 1.00 49.87 68 ALA B C 1
ATOM 1162 O O . ALA B 1 68 ? 50.032 25.411 66.852 1.00 50.88 68 ALA B O 1
ATOM 1164 N N . GLU B 1 69 ? 48.389 24.319 67.931 1.00 49.46 69 GLU B N 1
ATOM 1165 C CA . GLU B 1 69 ? 48.821 22.983 67.561 1.00 51.32 69 GLU B CA 1
ATOM 1166 C C . GLU B 1 69 ? 48.378 22.584 66.153 1.00 57.35 69 GLU B C 1
ATOM 1167 O O . GLU B 1 69 ? 49.096 21.870 65.450 1.00 55.85 69 GLU B O 1
ATOM 1173 N N . SER B 1 70 ? 47.200 23.046 65.736 1.00 54.16 70 SER B N 1
ATOM 1174 C CA . SER B 1 70 ? 46.605 22.566 64.487 1.00 49.25 70 SER B CA 1
ATOM 1175 C C . SER B 1 70 ? 46.812 23.480 63.282 1.00 47.80 70 SER B C 1
ATOM 1176 O O . SER B 1 70 ? 46.923 23.008 62.151 1.00 49.27 70 SER B O 1
ATOM 1179 N N . LEU B 1 71 ? 46.867 24.784 63.515 1.00 47.95 71 LEU B N 1
ATOM 1180 C CA . LEU B 1 71 ? 46.841 25.736 62.408 1.00 47.40 71 LEU B CA 1
ATOM 1181 C C . LEU B 1 71 ? 48.177 26.424 62.170 1.00 47.62 71 LEU B C 1
ATOM 1182 O O . LEU B 1 71 ? 48.964 26.610 63.091 1.00 48.73 71 LEU B O 1
ATOM 1187 N N . GLN B 1 72 ? 48.425 26.802 60.922 1.00 47.51 72 GLN B N 1
ATOM 1188 C CA . GLN B 1 72 ? 49.588 27.617 60.600 1.00 52.76 72 GLN B CA 1
ATOM 1189 C C . GLN B 1 72 ? 49.297 28.540 59.423 1.00 49.48 72 GLN B C 1
ATOM 1190 O O . GLN B 1 72 ? 48.239 28.443 58.795 1.00 46.86 72 GLN B O 1
ATOM 1196 N N . ARG B 1 73 ? 50.234 29.438 59.138 1.00 49.23 73 ARG B N 1
ATOM 1197 C CA . ARG B 1 73 ? 50.076 30.400 58.056 1.00 50.66 73 ARG B CA 1
ATOM 1198 C C . ARG B 1 73 ? 49.508 29.744 56.810 1.00 51.16 73 ARG B C 1
ATOM 1199 O O . ARG B 1 73 ? 49.933 28.656 56.430 1.00 52.43 73 ARG B O 1
ATOM 1207 N N . GLY B 1 74 ? 48.543 30.406 56.179 1.00 48.60 74 GLY B N 1
ATOM 1208 C CA . GLY B 1 74 ? 48.019 29.940 54.910 1.00 42.47 74 GLY B CA 1
ATOM 1209 C C . GLY B 1 74 ? 46.814 29.024 55.004 1.00 43.46 74 GLY B C 1
ATOM 1210 O O . GLY B 1 74 ? 46.116 28.835 54.012 1.00 42.42 74 GLY B O 1
ATOM 1211 N N . MET B 1 75 ? 46.558 28.448 56.177 1.00 38.41 75 MET B N 1
ATOM 1212 C CA . MET B 1 75 ? 45.406 27.561 56.326 1.00 41.00 75 MET B CA 1
ATOM 1213 C C . MET B 1 75 ? 44.081 28.331 56.365 1.00 42.47 75 MET B C 1
ATOM 1214 O O . MET B 1 75 ? 44.009 29.449 56.884 1.00 40.73 75 MET B O 1
ATOM 1219 N N . ARG B 1 76 ? 43.037 27.722 55.809 1.00 41.12 76 ARG B N 1
ATOM 1220 C CA . ARG B 1 76 ? 41.725 28.353 55.724 1.00 39.54 76 ARG B CA 1
ATOM 1221 C C . ARG B 1 76 ? 40.874 28.041 56.959 1.00 37.90 76 ARG B C 1
ATOM 1222 O O . ARG B 1 76 ? 40.741 26.883 57.368 1.00 37.98 76 ARG B O 1
ATOM 1230 N N . VAL B 1 77 ? 40.306 29.080 57.560 1.00 34.45 77 VAL B N 1
ATOM 1231 C CA . VAL B 1 77 ? 39.485 28.895 58.749 1.00 32.80 77 VAL B CA 1
ATOM 1232 C C . VAL B 1 77 ? 38.105 29.512 58.605 1.00 30.25 77 VAL B C 1
ATOM 1233 O O . VAL B 1 77 ? 37.882 30.390 57.773 1.00 30.77 77 VAL B O 1
ATOM 1237 N N . ILE B 1 78 ? 37.182 29.046 59.433 1.00 29.66 78 ILE B N 1
ATOM 1238 C CA . ILE B 1 78 ? 35.956 29.783 59.669 1.00 35.28 78 ILE B CA 1
ATOM 1239 C C . ILE B 1 78 ? 35.875 30.136 61.161 1.00 32.59 78 ILE B C 1
ATOM 1240 O O . ILE B 1 78 ? 35.956 29.256 62.022 1.00 33.21 78 ILE B O 1
ATOM 1245 N N . VAL B 1 79 ? 35.739 31.424 61.462 1.00 31.68 79 VAL B N 1
ATOM 1246 C CA . VAL B 1 79 ? 35.661 31.883 62.851 1.00 32.87 79 VAL B CA 1
ATOM 1247 C C . VAL B 1 79 ? 34.392 32.685 63.125 1.00 33.34 79 VAL B C 1
ATOM 1248 O O . VAL B 1 79 ? 33.975 33.534 62.314 1.00 31.25 79 VAL B O 1
ATOM 1252 N N . GLN B 1 80 ? 33.756 32.388 64.257 1.00 31.41 80 GLN B N 1
ATOM 1253 C CA . GLN B 1 80 ? 32.644 33.207 64.724 1.00 28.13 80 GLN B CA 1
ATOM 1254 C C . GLN B 1 80 ? 33.012 33.800 66.070 1.00 30.88 80 GLN B C 1
ATOM 1255 O O . GLN B 1 80 ? 33.506 33.093 66.961 1.00 31.70 80 GLN B O 1
ATOM 1261 N N . GLY B 1 81 ? 32.758 35.092 66.229 1.00 28.26 81 GLY B N 1
ATOM 1262 C CA . GLY B 1 81 ? 33.061 35.756 67.490 1.00 30.87 81 GLY B CA 1
ATOM 1263 C C . GLY B 1 81 ? 32.471 37.145 67.591 1.00 32.31 81 GLY B C 1
ATOM 1264 O O . GLY B 1 81 ? 31.555 37.505 66.848 1.00 34.00 81 GLY B O 1
ATOM 1265 N N . ARG B 1 82 ? 33.007 37.931 68.517 1.00 33.10 82 ARG B N 1
ATOM 1266 C CA . ARG B 1 82 ? 32.485 39.258 68.789 1.00 34.76 82 ARG B CA 1
ATOM 1267 C C . ARG B 1 82 ? 33.465 40.341 68.339 1.00 32.28 82 ARG B C 1
ATOM 1268 O O . ARG B 1 82 ? 34.645 40.305 68.671 1.00 35.81 82 ARG B O 1
ATOM 1276 N N . LEU B 1 83 ? 32.961 41.290 67.561 1.00 28.86 83 LEU B N 1
ATOM 1277 C CA . LEU B 1 83 ? 33.774 42.384 67.048 1.00 32.27 83 LEU B CA 1
ATOM 1278 C C . LEU B 1 83 ? 33.859 43.542 68.053 1.00 33.78 83 LEU B C 1
ATOM 1279 O O . LEU B 1 83 ? 32.840 44.069 68.519 1.00 33.96 83 LEU B O 1
ATOM 1284 N N . LYS B 1 84 ? 35.084 43.937 68.375 1.00 34.98 84 LYS B N 1
ATOM 1285 C CA . LYS B 1 84 ? 35.325 44.934 69.407 1.00 37.10 84 LYS B CA 1
ATOM 1286 C C . LYS B 1 84 ? 36.247 46.040 68.913 1.00 37.51 84 LYS B C 1
ATOM 1287 O O . LYS B 1 84 ? 37.075 45.826 68.022 1.00 37.04 84 LYS B O 1
ATOM 1293 N N . GLN B 1 85 ? 36.114 47.220 69.508 1.00 34.02 85 GLN B N 1
ATOM 1294 C CA . GLN B 1 85 ? 37.003 48.323 69.170 1.00 40.38 85 GLN B CA 1
ATOM 1295 C C . GLN B 1 85 ? 37.728 48.815 70.412 1.00 40.36 85 GLN B C 1
ATOM 1296 O O . GLN B 1 85 ? 37.132 48.959 71.486 1.00 41.89 85 GLN B O 1
ATOM 1302 N N . ARG B 1 86 ? 39.019 49.079 70.259 1.00 44.02 86 ARG B N 1
ATOM 1303 C CA . ARG B 1 86 ? 39.819 49.623 71.346 1.00 46.16 86 ARG B CA 1
ATOM 1304 C C . ARG B 1 86 ? 40.537 50.874 70.856 1.00 46.49 86 ARG B C 1
ATOM 1305 O O . ARG B 1 86 ? 41.376 50.809 69.965 1.00 43.96 86 ARG B O 1
ATOM 1310 N N . SER B 1 87 ? 40.194 52.017 71.435 1.00 43.25 87 SER B N 1
ATOM 1311 C CA . SER B 1 87 ? 40.795 53.278 71.026 1.00 47.39 87 SER B CA 1
ATOM 1312 C C . SER B 1 87 ? 41.502 53.920 72.211 1.00 47.65 87 SER B C 1
ATOM 1313 O O . SER B 1 87 ? 40.940 54.016 73.297 1.00 42.68 87 SER B O 1
ATOM 1316 N N . TYR B 1 88 ? 42.740 54.352 71.994 1.00 48.36 88 TYR B N 1
ATOM 1317 C CA . TYR B 1 88 ? 43.574 54.841 73.084 1.00 51.75 88 TYR B CA 1
ATOM 1318 C C . TYR B 1 88 ? 44.686 55.760 72.592 1.00 54.98 88 TYR B C 1
ATOM 1319 O O . TYR B 1 88 ? 44.998 55.809 71.400 1.00 49.43 88 TYR B O 1
ATOM 1328 N N . GLU B 1 89 ? 45.272 56.497 73.530 1.00 57.03 89 GLU B N 1
ATOM 1329 C CA . GLU B 1 89 ? 46.479 57.263 73.266 1.00 57.45 89 GLU B CA 1
ATOM 1330 C C . GLU B 1 89 ? 47.630 56.531 73.950 1.00 56.64 89 GLU B C 1
ATOM 1331 O O . GLU B 1 89 ? 47.557 56.239 75.144 1.00 51.49 89 GLU B O 1
ATOM 1337 N N . ASP B 1 90 ? 48.679 56.209 73.194 1.00 53.87 90 ASP B N 1
ATOM 1338 C CA . ASP B 1 90 ? 49.791 55.441 73.751 1.00 51.00 90 ASP B CA 1
ATOM 1339 C C . ASP B 1 90 ? 50.845 56.318 74.442 1.00 50.20 90 ASP B C 1
ATOM 1340 O O . ASP B 1 90 ? 50.778 57.546 74.382 1.00 47.31 90 ASP B O 1
ATOM 1345 N N . ARG B 1 91 ? 51.812 55.668 75.091 1.00 51.00 91 ARG B N 1
ATOM 1346 C CA . ARG B 1 91 ? 52.814 56.342 75.924 1.00 53.83 91 ARG B CA 1
ATOM 1347 C C . ARG B 1 91 ? 53.618 57.423 75.198 1.00 56.62 91 ARG B C 1
ATOM 1348 O O . ARG B 1 91 ? 54.418 58.124 75.813 1.00 59.93 91 ARG B O 1
ATOM 1356 N N . GLU B 1 92 ? 53.406 57.552 73.895 1.00 49.96 92 GLU B N 1
ATOM 1357 C CA . GLU B 1 92 ? 54.167 58.486 73.082 1.00 52.50 92 GLU B CA 1
ATOM 1358 C C . GLU B 1 92 ? 53.237 59.547 72.495 1.00 53.18 92 GLU B C 1
ATOM 1359 O O . GLU B 1 92 ? 53.615 60.293 71.591 1.00 52.91 92 GLU B O 1
ATOM 1365 N N . GLY B 1 93 ? 52.014 59.603 73.015 1.00 52.08 93 GLY B N 1
ATOM 1366 C CA . GLY B 1 93 ? 51.041 60.593 72.588 1.00 53.72 93 GLY B CA 1
ATOM 1367 C C . GLY B 1 93 ? 50.364 60.288 71.260 1.00 57.97 93 GLY B C 1
ATOM 1368 O O . GLY B 1 93 ? 49.706 61.153 70.682 1.00 59.66 93 GLY B O 1
ATOM 1369 N N . VAL B 1 94 ? 50.515 59.061 70.771 1.00 52.83 94 VAL B N 1
ATOM 1370 C CA . VAL B 1 94 ? 49.922 58.688 69.489 1.00 55.02 94 VAL B CA 1
AT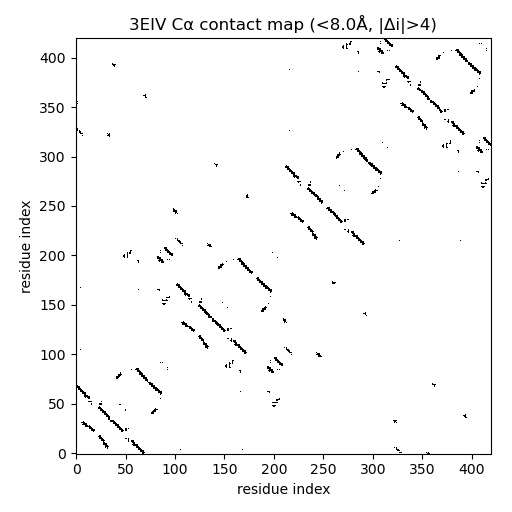OM 1371 C C . VAL B 1 94 ? 48.528 58.091 69.682 1.00 56.50 94 VAL B C 1
ATOM 1372 O O . VAL B 1 94 ? 48.366 57.031 70.293 1.00 52.93 94 VAL B O 1
ATOM 1376 N N . LYS B 1 95 ? 47.520 58.784 69.167 1.00 54.92 95 LYS B N 1
ATOM 1377 C CA . LYS B 1 95 ? 46.153 58.305 69.286 1.00 59.75 95 LYS B CA 1
ATOM 1378 C C . LYS B 1 95 ? 45.942 57.183 68.278 1.00 55.73 95 LYS B C 1
ATOM 1379 O O . LYS B 1 95 ? 46.212 57.353 67.096 1.00 55.75 95 LYS B O 1
ATOM 1382 N N . ARG B 1 96 ? 45.485 56.027 68.744 1.00 52.44 96 ARG B N 1
ATOM 1383 C CA . ARG B 1 96 ? 45.251 54.912 67.837 1.00 54.00 96 ARG B CA 1
ATOM 1384 C C . ARG B 1 96 ? 43.973 54.134 68.133 1.00 51.66 96 ARG B C 1
ATOM 1385 O O . ARG B 1 96 ? 43.302 54.363 69.139 1.00 48.42 96 ARG B O 1
ATOM 1393 N N . THR B 1 97 ? 43.626 53.230 67.225 1.00 47.52 97 THR B N 1
ATOM 1394 C CA . THR B 1 97 ? 42.469 52.365 67.421 1.00 53.60 97 THR B CA 1
ATOM 1395 C C . THR B 1 97 ? 42.729 51.013 66.779 1.00 55.16 97 THR B C 1
ATOM 1396 O O . THR B 1 97 ? 43.232 50.930 65.657 1.00 51.03 97 THR B O 1
ATOM 1400 N N . VAL B 1 98 ? 42.397 49.951 67.498 1.00 51.69 98 VAL B N 1
ATOM 1401 C CA . VAL B 1 98 ? 42.454 48.627 66.915 1.00 53.59 98 VAL B CA 1
ATOM 1402 C C . VAL B 1 98 ? 41.070 48.000 66.985 1.00 50.56 98 VAL B C 1
ATOM 1403 O O . VAL B 1 98 ? 40.329 48.199 67.952 1.00 49.63 98 VAL B O 1
ATOM 1407 N N . TYR B 1 99 ? 40.716 47.283 65.926 1.00 47.42 99 TYR B N 1
ATOM 1408 C CA . TYR B 1 99 ? 39.535 46.449 65.915 1.00 46.19 99 TYR B CA 1
ATOM 1409 C C . TYR B 1 99 ? 40.009 45.028 66.131 1.00 45.12 99 TYR B C 1
ATOM 1410 O O . TYR B 1 99 ? 41.078 44.652 65.667 1.00 49.34 99 TYR B O 1
ATOM 1419 N N . GLU B 1 100 ? 39.226 44.237 66.845 1.00 40.42 100 GLU B N 1
ATOM 1420 C CA . GLU B 1 100 ? 39.634 42.876 67.148 1.00 43.80 100 GLU B CA 1
ATOM 1421 C C . GLU B 1 100 ? 38.437 41.945 67.198 1.00 38.84 100 GLU B C 1
ATOM 1422 O O . GLU B 1 100 ? 37.357 42.324 67.660 1.00 34.38 100 GLU B O 1
ATOM 1425 N N . LEU B 1 101 ? 38.643 40.723 66.726 1.00 34.39 101 LEU B N 1
ATOM 1426 C CA . LEU B 1 101 ? 37.619 39.703 66.791 1.00 37.59 101 LEU B CA 1
ATOM 1427 C C . LEU B 1 101 ? 37.902 38.799 67.995 1.00 37.68 101 LEU B C 1
ATOM 1428 O O . LEU B 1 101 ? 38.901 38.091 68.035 1.00 36.92 101 LEU B O 1
ATOM 1433 N N . ASP B 1 102 ? 37.023 38.849 68.985 1.00 32.55 102 ASP B N 1
ATOM 1434 C CA . ASP B 1 102 ? 37.114 37.958 70.133 1.00 38.99 102 ASP B CA 1
ATOM 1435 C C . ASP B 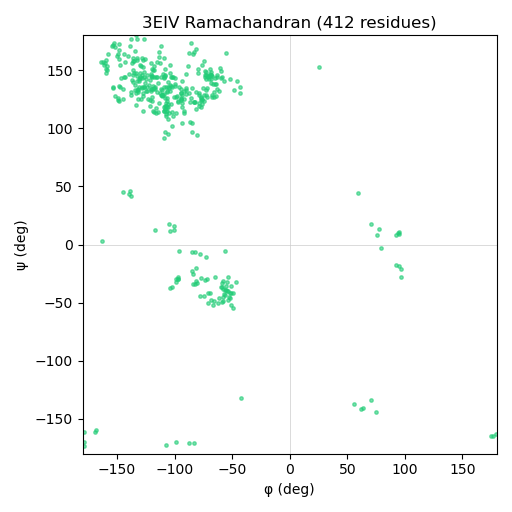1 102 ? 36.381 36.666 69.790 1.00 36.18 102 ASP B C 1
ATOM 1436 O O . ASP B 1 102 ? 35.153 36.633 69.764 1.00 35.63 102 ASP B O 1
ATOM 1441 N N . VAL B 1 103 ? 37.142 35.608 69.531 1.00 35.23 103 VAL B N 1
ATOM 1442 C CA . VAL B 1 103 ? 36.611 34.384 68.928 1.00 33.71 103 VAL B CA 1
ATOM 1443 C C . VAL B 1 103 ? 35.874 33.480 69.907 1.00 39.14 103 VAL B C 1
ATOM 1444 O O . VAL B 1 103 ? 36.400 33.142 70.965 1.00 36.95 103 VAL B O 1
ATOM 1448 N N . ASP B 1 104 ? 34.652 33.090 69.546 1.00 33.62 104 ASP B N 1
ATOM 1449 C CA . ASP B 1 104 ? 33.893 32.111 70.323 1.00 33.68 104 ASP B CA 1
ATOM 1450 C C . ASP B 1 104 ? 34.037 30.709 69.735 1.00 39.20 104 ASP B C 1
ATOM 1451 O O . ASP B 1 104 ? 33.952 29.709 70.456 1.00 38.57 104 ASP B O 1
ATOM 1456 N N . GLU B 1 105 ? 34.240 30.635 68.423 1.00 32.11 105 GLU B N 1
ATOM 1457 C CA . GLU B 1 105 ? 34.344 29.341 67.749 1.00 37.79 105 GLU B CA 1
ATOM 1458 C C . GLU B 1 105 ? 35.225 29.437 66.507 1.00 34.43 105 GLU B C 1
ATOM 1459 O O . GLU B 1 105 ? 35.018 30.300 65.646 1.00 35.57 105 GLU B O 1
ATOM 1465 N N . VAL B 1 106 ? 36.218 28.559 66.420 1.00 34.86 106 VAL B N 1
ATOM 1466 C CA . VAL B 1 106 ? 37.078 28.512 65.234 1.00 35.20 106 VAL B CA 1
ATOM 1467 C C . VAL B 1 106 ? 37.137 27.108 64.635 1.00 34.10 106 VAL B C 1
ATOM 1468 O O . VAL B 1 106 ? 37.271 26.112 65.354 1.00 35.35 106 VAL B O 1
ATOM 1472 N N . GLY B 1 107 ? 37.018 27.031 63.315 1.00 35.92 107 GLY B N 1
ATOM 1473 C CA . GLY B 1 107 ? 37.069 25.748 62.632 1.00 33.28 107 GLY B CA 1
ATOM 1474 C C . GLY B 1 107 ? 38.037 25.731 61.464 1.00 35.44 107 GLY B C 1
ATOM 1475 O O . GLY B 1 107 ? 38.182 26.723 60.744 1.00 35.60 107 GLY B O 1
ATOM 1476 N N . ALA B 1 108 ? 38.714 24.604 61.273 1.00 36.06 108 ALA B N 1
ATOM 1477 C CA . ALA B 1 108 ? 39.561 24.445 60.096 1.00 38.51 108 ALA B CA 1
ATOM 1478 C C . ALA B 1 108 ? 38.660 24.117 58.911 1.00 35.22 108 ALA B C 1
ATOM 1479 O O . ALA B 1 108 ? 37.933 23.125 58.932 1.00 36.34 108 ALA B O 1
ATOM 1481 N N . SER B 1 109 ? 38.675 24.972 57.895 1.00 33.34 109 SER B N 1
ATOM 1482 C CA . SER B 1 109 ? 37.764 24.801 56.767 1.00 40.05 109 SER B CA 1
ATOM 1483 C C . SER B 1 109 ? 38.081 23.569 55.918 1.00 41.25 109 SER B C 1
ATOM 1484 O O . SER B 1 109 ? 39.249 23.229 55.684 1.00 37.89 109 SER B O 1
ATOM 1487 N N . LEU B 1 110 ? 37.023 22.914 55.454 1.00 43.05 110 LEU B N 1
ATOM 1488 C CA . LEU B 1 110 ? 37.151 21.727 54.623 1.00 43.08 110 LEU B CA 1
ATOM 1489 C C . LEU B 1 110 ? 36.832 22.042 53.164 1.00 46.01 110 LEU B C 1
ATOM 1490 O O . LEU B 1 110 ? 36.566 21.136 52.376 1.00 46.96 110 LEU B O 1
ATOM 1495 N N . ARG B 1 111 ? 36.850 23.320 52.801 1.00 44.76 111 ARG B N 1
ATOM 1496 C CA . ARG B 1 111 ? 36.577 23.691 51.416 1.00 45.30 111 ARG B CA 1
ATOM 1497 C C . ARG B 1 111 ? 37.603 23.088 50.455 1.00 50.59 111 ARG B C 1
ATOM 1498 O O . ARG B 1 111 ? 37.252 22.553 49.397 1.00 45.91 111 ARG B O 1
ATOM 1506 N N . SER B 1 112 ? 38.876 23.197 50.818 1.00 46.29 112 SER B N 1
ATOM 1507 C CA . SER B 1 112 ? 39.941 22.655 49.990 1.00 50.69 112 SER B CA 1
ATOM 1508 C C . SER B 1 112 ? 41.004 21.989 50.850 1.00 50.05 112 SER B C 1
ATOM 1509 O O . SER B 1 112 ? 42.201 22.190 50.663 1.00 51.64 112 SER B O 1
ATOM 1512 N N . ALA B 1 113 ? 40.545 21.189 51.801 1.00 46.27 113 ALA B N 1
ATOM 1513 C CA . ALA B 1 113 ? 41.439 20.420 52.646 1.00 49.33 113 ALA B CA 1
ATOM 1514 C C . ALA B 1 113 ? 40.639 19.322 53.304 1.00 47.95 113 ALA B C 1
ATOM 1515 O O . ALA B 1 113 ? 39.417 19.421 53.413 1.00 46.97 113 ALA B O 1
ATOM 1517 N N . THR B 1 114 ? 41.327 18.266 53.723 1.00 49.76 114 THR B N 1
ATOM 1518 C CA . THR B 1 114 ? 40.723 17.253 54.573 1.00 50.11 114 THR B CA 1
ATOM 1519 C C . THR B 1 114 ? 41.388 17.366 55.928 1.00 54.45 114 THR B C 1
ATOM 1520 O O . THR B 1 114 ? 42.382 18.077 56.075 1.00 53.33 114 THR B O 1
ATOM 1524 N N . ALA B 1 115 ? 40.851 16.657 56.914 1.00 52.68 115 ALA B N 1
ATOM 1525 C CA . ALA B 1 115 ? 41.372 16.747 58.264 1.00 54.88 115 ALA B CA 1
ATOM 1526 C C . ALA B 1 115 ? 41.215 15.439 59.028 1.00 55.82 115 ALA B C 1
ATOM 1527 O O . ALA B 1 115 ? 40.170 14.787 58.970 1.00 53.83 115 ALA B O 1
ATOM 1529 N N . LYS B 1 116 ? 42.270 15.061 59.740 1.00 55.89 116 LYS B N 1
ATOM 1530 C CA . LYS B 1 116 ? 42.178 14.002 60.731 1.00 57.37 116 LYS B CA 1
ATOM 1531 C C . LYS B 1 116 ? 41.860 14.675 62.064 1.00 54.74 116 LYS B C 1
ATOM 1532 O O . LYS B 1 116 ? 42.676 15.429 62.601 1.00 55.65 116 LYS B O 1
ATOM 1536 N N . VAL B 1 117 ? 40.665 14.414 62.583 1.00 54.28 117 VAL B N 1
ATOM 1537 C CA . VAL B 1 117 ? 40.184 15.096 63.777 1.00 54.28 117 VAL B CA 1
ATOM 1538 C C . VAL B 1 117 ? 40.280 14.216 65.022 1.00 56.61 117 VAL B C 1
ATOM 1539 O O . VAL B 1 117 ? 39.675 13.145 65.086 1.00 57.33 117 VAL B O 1
ATOM 1543 N N . THR B 1 118 ? 41.028 14.690 66.015 1.00 55.91 118 THR B N 1
ATOM 1544 C CA . THR B 1 118 ? 41.218 13.964 67.267 1.00 57.04 118 THR B CA 1
ATOM 1545 C C . THR B 1 118 ? 40.681 14.756 68.460 1.00 60.05 118 THR B C 1
ATOM 1546 O O . THR B 1 118 ? 41.198 15.824 68.782 1.00 57.57 118 THR B O 1
ATOM 1550 N N . LYS B 1 119 ? 39.648 14.232 69.114 1.00 61.04 119 LYS B N 1
ATOM 1551 C CA . LYS B 1 119 ? 39.092 14.880 70.299 1.00 62.04 119 LYS B CA 1
ATOM 1552 C C . LYS B 1 119 ? 40.122 14.916 71.422 1.00 64.46 119 LYS B C 1
ATOM 1553 O O . LYS B 1 119 ? 40.830 13.936 71.645 1.00 67.01 119 LYS B O 1
ATOM 1556 N N . THR B 1 120 ? 40.210 16.046 72.122 1.00 64.62 120 THR B N 1
ATOM 1557 C CA . THR B 1 120 ? 41.117 16.165 73.262 1.00 67.14 120 THR B CA 1
ATOM 1558 C C . THR B 1 120 ? 40.543 15.449 74.483 1.00 74.21 120 THR B C 1
ATOM 1559 O O . THR B 1 120 ? 41.271 15.107 75.419 1.00 79.83 120 THR B O 1
ATOM 1563 N N . ALA C 1 2 ? 29.574 35.503 47.882 1.00 65.62 2 ALA C N 1
ATOM 1564 C CA . ALA C 1 2 ? 30.772 35.632 47.056 1.00 65.99 2 ALA C CA 1
ATOM 1565 C C . ALA C 1 2 ? 31.998 35.937 47.913 1.00 56.88 2 ALA C C 1
ATOM 1566 O O . ALA C 1 2 ? 32.868 36.719 47.518 1.00 55.97 2 ALA C O 1
ATOM 1568 N N . GLY C 1 3 ? 32.061 35.314 49.086 1.00 55.10 3 GLY C N 1
ATOM 1569 C CA . GLY C 1 3 ? 33.168 35.532 50.003 1.00 53.78 3 GLY C CA 1
ATOM 1570 C C . GLY C 1 3 ? 33.087 36.861 50.737 1.00 47.68 3 GLY C C 1
ATOM 1571 O O . GLY C 1 3 ? 34.026 37.264 51.425 1.00 51.28 3 GLY C O 1
ATOM 1572 N N . GLU C 1 4 ? 31.966 37.552 50.584 1.00 47.43 4 GLU C N 1
ATOM 1573 C CA . GLU C 1 4 ? 31.741 38.795 51.309 1.00 50.61 4 GLU C CA 1
ATOM 1574 C C . GLU C 1 4 ? 31.549 38.507 52.794 1.00 43.35 4 GLU C C 1
ATOM 1575 O O . GLU C 1 4 ? 31.076 37.436 53.176 1.00 43.12 4 GLU C O 1
ATOM 1581 N N . THR C 1 5 ? 31.919 39.468 53.634 1.00 42.94 5 THR C N 1
ATOM 1582 C CA . THR C 1 5 ? 31.692 39.348 55.066 1.00 39.94 5 THR C CA 1
ATOM 1583 C C . THR C 1 5 ? 30.489 40.202 55.464 1.00 36.89 5 THR C C 1
ATOM 1584 O O . THR C 1 5 ? 30.582 41.425 55.565 1.00 36.83 5 THR C O 1
ATOM 1588 N N . VAL C 1 6 ? 29.354 39.542 55.657 1.00 38.59 6 VAL C N 1
ATOM 1589 C CA . VAL C 1 6 ? 28.112 40.228 55.988 1.00 38.32 6 VAL C CA 1
ATOM 1590 C C . VAL C 1 6 ? 27.921 40.266 57.497 1.00 36.14 6 VAL C C 1
ATOM 1591 O O . VAL C 1 6 ? 28.038 39.250 58.173 1.00 36.65 6 VAL C O 1
ATOM 1595 N N . ILE C 1 7 ? 27.634 41.446 58.027 1.00 35.58 7 ILE C N 1
ATOM 1596 C CA . ILE C 1 7 ? 27.437 41.590 59.461 1.00 34.85 7 ILE C CA 1
ATOM 1597 C C . ILE C 1 7 ? 26.229 42.452 59.788 1.00 33.23 7 ILE C C 1
ATOM 1598 O O . ILE C 1 7 ? 25.780 43.258 58.972 1.00 31.05 7 ILE C O 1
ATOM 1603 N N . THR C 1 8 ? 25.708 42.264 60.995 1.00 31.50 8 THR C N 1
ATOM 1604 C CA . THR C 1 8 ? 24.614 43.072 61.498 1.00 27.87 8 THR C CA 1
ATOM 1605 C C . THR C 1 8 ? 25.141 43.922 62.640 1.00 29.16 8 THR C C 1
ATOM 1606 O O . THR C 1 8 ? 25.792 43.411 63.554 1.00 29.98 8 THR C O 1
ATOM 1610 N N . VAL C 1 9 ? 24.900 45.225 62.569 1.00 27.94 9 VAL C N 1
ATOM 1611 C CA . VAL C 1 9 ? 25.297 46.131 63.643 1.00 27.37 9 VAL C CA 1
ATOM 1612 C C . VAL C 1 9 ? 24.088 46.939 64.135 1.00 29.10 9 VAL C C 1
ATOM 1613 O O . VAL C 1 9 ? 23.228 47.352 63.346 1.00 28.44 9 VAL C O 1
ATOM 1617 N N . VAL C 1 10 ? 24.045 47.169 65.441 1.00 26.82 10 VAL C N 1
ATOM 1618 C CA . VAL C 1 10 ? 22.957 47.899 66.076 1.00 28.16 10 VAL C CA 1
ATOM 1619 C C . VAL C 1 10 ? 23.538 49.021 66.928 1.00 28.67 10 VAL C C 1
ATOM 1620 O O . VAL C 1 10 ? 24.404 48.788 67.764 1.00 31.01 10 VAL C O 1
ATOM 1624 N N . GLY C 1 11 ? 23.062 50.241 66.742 1.00 29.57 11 GLY C N 1
ATOM 1625 C CA . GLY C 1 11 ? 23.507 51.322 67.603 1.00 26.62 11 GLY C CA 1
ATOM 1626 C C . GLY C 1 11 ? 22.876 52.643 67.238 1.00 31.47 11 GLY C C 1
ATOM 1627 O O . GLY C 1 11 ? 21.871 52.689 66.520 1.00 30.02 11 GLY C O 1
ATOM 1628 N N . ASN C 1 12 ? 23.474 53.723 67.725 1.00 29.26 12 ASN C N 1
ATOM 1629 C CA . ASN C 1 12 ? 22.954 55.062 67.484 1.00 30.43 12 ASN C CA 1
ATOM 1630 C C . ASN C 1 12 ? 23.750 55.804 66.414 1.00 31.89 12 ASN C C 1
ATOM 1631 O O . ASN C 1 12 ? 24.977 55.662 66.320 1.00 29.05 12 ASN C O 1
ATOM 1636 N N . LEU C 1 13 ? 23.044 56.605 65.622 1.00 29.47 13 LEU C N 1
ATOM 1637 C CA . LEU C 1 13 ? 23.685 57.484 64.647 1.00 34.85 13 LEU C CA 1
ATOM 1638 C C . LEU C 1 13 ? 24.503 58.550 65.360 1.00 34.69 13 LEU C C 1
ATOM 1639 O O . LEU C 1 13 ? 23.991 59.271 66.230 1.00 31.56 13 LEU C O 1
ATOM 1644 N N . VAL C 1 14 ? 25.769 58.663 64.985 1.00 33.35 14 VAL C N 1
ATOM 1645 C CA . VAL C 1 14 ? 26.641 59.648 65.611 1.00 41.28 14 VAL C CA 1
ATOM 1646 C C . VAL C 1 14 ? 26.322 61.033 65.053 1.00 46.60 14 VAL C C 1
ATOM 1647 O O . VAL C 1 14 ? 26.476 62.047 65.736 1.00 45.15 14 VAL C O 1
ATOM 1651 N N . ASP C 1 15 ? 25.841 61.062 63.816 1.00 39.67 15 ASP C N 1
ATOM 1652 C CA . ASP C 1 15 ? 25.555 62.320 63.149 1.00 46.41 15 ASP C CA 1
ATOM 1653 C C . ASP C 1 15 ? 24.397 62.172 62.169 1.00 43.63 15 ASP C C 1
ATOM 1654 O O . ASP C 1 15 ? 24.019 61.060 61.804 1.00 41.70 15 ASP C O 1
ATOM 1659 N N . ASP C 1 16 ? 23.829 63.297 61.752 1.00 47.38 16 ASP C N 1
ATOM 1660 C CA . ASP C 1 16 ? 22.823 63.284 60.697 1.00 46.95 16 ASP C CA 1
ATOM 1661 C C . ASP C 1 16 ? 23.429 62.626 59.465 1.00 42.31 16 ASP C C 1
ATOM 1662 O O . ASP C 1 16 ? 24.602 62.838 59.158 1.00 42.93 16 ASP C O 1
ATOM 1667 N N . PRO C 1 17 ? 22.637 61.808 58.764 1.00 38.01 17 PRO C N 1
ATOM 1668 C CA . PRO C 1 17 ? 23.134 61.194 57.532 1.00 40.67 17 PRO C CA 1
ATOM 1669 C C . PRO C 1 17 ? 23.449 62.284 56.506 1.00 42.66 17 PRO C C 1
ATOM 1670 O O . PRO C 1 17 ? 22.763 63.301 56.449 1.00 42.31 17 PRO C O 1
ATOM 1674 N N . GLU C 1 18 ? 24.496 62.076 55.724 1.00 40.35 18 GLU C N 1
ATOM 1675 C CA . GLU C 1 18 ? 24.882 63.023 54.694 1.00 46.43 18 GLU C CA 1
ATOM 1676 C C . GLU C 1 18 ? 24.558 62.410 53.336 1.00 44.29 18 GLU C C 1
ATOM 1677 O O . GLU C 1 18 ? 25.082 61.352 52.989 1.00 41.83 18 GLU C O 1
ATOM 1683 N N . LEU C 1 19 ? 23.684 63.072 52.583 1.00 42.24 19 LEU C N 1
ATOM 1684 C CA . LEU C 1 19 ? 23.229 62.569 51.288 1.00 42.69 19 LEU C CA 1
ATOM 1685 C C . LEU C 1 19 ? 23.964 63.213 50.113 1.00 45.67 19 LEU C C 1
ATOM 1686 O O . LEU C 1 19 ? 24.023 64.437 50.002 1.00 45.13 19 LEU C O 1
ATOM 1691 N N . ARG C 1 20 ? 24.514 62.378 49.235 1.00 42.68 20 ARG C N 1
ATOM 1692 C CA . ARG C 1 20 ? 25.152 62.848 48.014 1.00 43.38 20 ARG C CA 1
ATOM 1693 C C . ARG C 1 20 ? 24.676 62.022 46.828 1.00 44.77 20 ARG C C 1
ATOM 1694 O O . ARG C 1 20 ? 23.900 61.076 46.992 1.00 39.91 20 ARG C O 1
ATOM 1702 N N . PHE C 1 21 ? 25.139 62.389 45.633 1.00 41.96 21 PHE C N 1
ATOM 1703 C CA . PHE C 1 21 ? 24.794 61.661 44.413 1.00 40.19 21 PHE C CA 1
ATOM 1704 C C . PHE C 1 21 ? 26.018 61.379 43.570 1.00 37.65 21 PHE C C 1
ATOM 1705 O O . PHE C 1 21 ? 26.948 62.178 43.519 1.00 37.96 21 PHE C O 1
ATOM 1713 N N . THR C 1 22 ? 26.016 60.225 42.919 1.00 39.90 22 THR C N 1
ATOM 1714 C CA . THR C 1 22 ? 27.067 59.891 41.978 1.00 42.09 22 THR C CA 1
ATOM 1715 C C . THR C 1 22 ? 26.760 60.570 40.642 1.00 44.49 22 THR C C 1
ATOM 1716 O O . THR C 1 22 ? 25.662 61.094 40.447 1.00 40.89 22 THR C O 1
ATOM 1720 N N . PRO C 1 23 ? 27.736 60.580 39.722 1.00 45.28 23 PRO C N 1
ATOM 1721 C CA . PRO C 1 23 ? 27.516 61.153 38.389 1.00 47.43 23 PRO C CA 1
ATOM 1722 C C . PRO C 1 23 ? 26.320 60.535 37.651 1.00 46.98 23 PRO C C 1
ATOM 1723 O O . PRO C 1 23 ? 25.615 61.243 36.927 1.00 45.92 23 PRO C O 1
ATOM 1727 N N . SER C 1 24 ? 26.087 59.239 37.838 1.00 48.85 24 SER C N 1
ATOM 1728 C CA . SER C 1 24 ? 24.939 58.581 37.214 1.00 43.73 24 SER C CA 1
ATOM 1729 C C . SER C 1 24 ? 23.634 58.982 37.891 1.00 43.03 24 SER C C 1
ATOM 1730 O O . SER C 1 24 ? 22.554 58.668 37.396 1.00 40.42 24 SER C O 1
ATOM 1733 N N . GLY C 1 25 ? 23.737 59.648 39.041 1.00 38.91 25 GLY C N 1
ATOM 1734 C CA . GLY C 1 25 ? 22.561 60.113 39.753 1.00 40.17 25 GLY C CA 1
ATOM 1735 C C . GLY C 1 25 ? 22.047 59.176 40.846 1.00 41.49 25 GLY C C 1
ATOM 1736 O O . GLY C 1 25 ? 20.954 59.374 41.375 1.00 37.78 25 GLY C O 1
ATOM 1737 N N . ALA C 1 26 ? 22.826 58.154 41.184 1.00 43.15 26 ALA C N 1
ATOM 1738 C CA . ALA C 1 26 ? 22.466 57.256 42.286 1.00 41.00 26 ALA C CA 1
ATOM 1739 C C . ALA C 1 26 ? 22.688 57.942 43.626 1.00 37.62 26 ALA C C 1
ATOM 1740 O O . ALA C 1 26 ? 23.760 58.487 43.880 1.00 39.59 26 ALA C O 1
ATOM 1742 N N . ALA C 1 27 ? 21.664 57.928 44.475 1.00 37.62 27 ALA C N 1
ATOM 1743 C CA . ALA C 1 27 ? 21.780 58.480 45.826 1.00 40.63 27 ALA C CA 1
ATOM 1744 C C . ALA C 1 27 ? 22.720 57.632 46.687 1.00 36.63 27 ALA C C 1
ATOM 1745 O O . ALA C 1 27 ? 22.837 56.424 46.496 1.00 37.18 27 ALA C O 1
ATOM 1747 N N . VAL C 1 28 ? 23.411 58.281 47.611 1.00 38.46 28 VAL C N 1
ATOM 1748 C CA . VAL C 1 28 ? 24.247 57.585 48.579 1.00 37.07 28 VAL C CA 1
ATOM 1749 C C . VAL C 1 28 ? 24.274 58.382 49.867 1.00 42.48 28 VAL C C 1
ATOM 1750 O O . VAL C 1 28 ? 24.569 59.579 49.866 1.00 41.46 28 VAL C O 1
ATOM 1754 N N . ALA C 1 29 ? 23.935 57.718 50.969 1.00 38.22 29 ALA C N 1
ATOM 1755 C CA . ALA C 1 29 ? 23.893 58.382 52.253 1.00 36.84 29 ALA C CA 1
ATOM 1756 C C . ALA C 1 29 ? 24.926 57.745 53.175 1.00 38.93 29 ALA C C 1
ATOM 1757 O O . ALA C 1 29 ? 25.049 56.521 53.236 1.00 39.22 29 ALA C O 1
ATOM 1759 N N . LYS C 1 30 ? 25.689 58.581 53.865 1.00 37.66 30 LYS C N 1
ATOM 1760 C CA . LYS C 1 30 ? 26.699 58.091 54.788 1.00 38.08 30 LYS C CA 1
ATOM 1761 C C . LYS C 1 30 ? 26.424 58.605 56.188 1.00 39.96 30 LYS C C 1
ATOM 1762 O O . LYS C 1 30 ? 25.944 59.730 56.374 1.00 35.57 30 LYS C O 1
ATOM 1768 N N . PHE C 1 31 ? 26.724 57.758 57.167 1.00 39.45 31 PHE C N 1
ATOM 1769 C CA . PHE C 1 31 ? 26.505 58.067 58.571 1.00 37.83 31 PHE C CA 1
ATOM 1770 C C . PHE C 1 31 ? 27.301 57.092 59.432 1.00 37.49 31 PHE C C 1
ATOM 1771 O O . PHE C 1 31 ? 27.657 55.989 58.999 1.00 35.99 31 PHE C O 1
ATOM 1779 N N . ARG C 1 32 ? 27.592 57.511 60.653 1.00 37.66 32 ARG C N 1
ATOM 1780 C CA . ARG C 1 32 ? 28.395 56.697 61.539 1.00 38.05 32 ARG C CA 1
ATOM 1781 C C . ARG C 1 32 ? 27.512 56.100 62.625 1.00 32.03 32 ARG C C 1
ATOM 1782 O O . ARG C 1 32 ? 26.702 56.794 63.236 1.00 33.18 32 ARG C O 1
ATOM 1790 N N . VAL C 1 33 ? 27.658 54.801 62.853 1.00 36.31 33 VAL C N 1
ATOM 1791 C CA . VAL C 1 33 ? 26.926 54.135 63.930 1.00 34.98 33 VAL C CA 1
ATOM 1792 C C . VAL C 1 33 ? 27.838 53.792 65.117 1.00 34.22 33 VAL C C 1
ATOM 1793 O O . VAL C 1 33 ? 28.911 53.217 64.933 1.00 32.39 33 VAL C O 1
ATOM 1797 N N . ALA C 1 34 ? 27.407 54.146 66.328 1.00 32.17 34 ALA C N 1
ATOM 1798 C CA . ALA C 1 34 ? 28.109 53.732 67.540 1.00 31.44 34 ALA C CA 1
ATOM 1799 C C . ALA C 1 34 ? 27.331 52.628 68.249 1.00 32.67 34 ALA C C 1
ATOM 1800 O O . ALA C 1 34 ? 26.184 52.818 68.655 1.00 28.76 34 ALA C O 1
ATOM 1802 N N . SER C 1 35 ? 27.966 51.469 68.375 1.00 27.98 35 SER C N 1
ATOM 1803 C CA . SER C 1 35 ? 27.361 50.310 69.014 1.00 31.71 35 SER C CA 1
ATOM 1804 C C . SER C 1 35 ? 28.058 50.078 70.343 1.00 35.81 35 SER C C 1
ATOM 1805 O O . SER C 1 35 ? 29.269 49.836 70.375 1.00 34.75 35 SER C O 1
ATOM 1808 N N . THR C 1 36 ? 27.300 50.165 71.436 1.00 36.32 36 THR C N 1
ATOM 1809 C CA . THR C 1 36 ? 27.862 50.094 72.790 1.00 35.67 36 THR C CA 1
ATOM 1810 C C . THR C 1 36 ? 27.528 48.778 73.489 1.00 32.77 36 THR C C 1
ATOM 1811 O O . THR C 1 36 ? 26.380 48.533 73.841 1.00 36.04 36 THR C O 1
ATOM 1815 N N . PRO C 1 37 ? 28.539 47.928 73.700 1.00 32.74 37 PRO C N 1
ATOM 1816 C CA . PRO C 1 37 ? 28.300 46.682 74.425 1.00 36.98 37 PRO C CA 1
ATOM 1817 C C . PRO C 1 37 ? 28.132 47.003 75.910 1.00 42.95 37 PRO C C 1
ATOM 1818 O O . PRO C 1 37 ? 28.589 48.062 76.352 1.00 39.15 37 PRO C O 1
ATOM 1822 N N . ARG C 1 38 ? 27.482 46.107 76.649 1.00 40.80 38 ARG C N 1
ATOM 1823 C CA . ARG C 1 38 ? 27.258 46.266 78.084 1.00 45.58 38 ARG C CA 1
ATOM 1824 C C . ARG C 1 38 ? 27.439 44.936 78.814 1.00 44.04 38 ARG C C 1
ATOM 1825 O O . ARG C 1 38 ? 27.140 43.876 78.272 1.00 42.56 38 ARG C O 1
ATOM 1830 N N . THR C 1 39 ? 27.930 44.992 80.048 1.00 45.73 39 THR C N 1
ATOM 1831 C CA . THR C 1 39 ? 28.036 43.794 80.876 1.00 47.32 39 THR C CA 1
ATOM 1832 C C . THR C 1 39 ? 27.455 44.030 82.277 1.00 47.52 39 THR C C 1
ATOM 1833 O O . THR C 1 39 ? 27.620 45.101 82.862 1.00 43.88 39 THR C O 1
ATOM 1837 N N . PHE C 1 40 ? 26.760 43.031 82.803 1.00 44.33 40 PHE C N 1
ATOM 1838 C CA . PHE C 1 40 ? 26.165 43.152 84.126 1.00 48.07 40 PHE C CA 1
ATOM 1839 C C . PHE C 1 40 ? 27.231 43.006 85.219 1.00 47.36 40 PHE C C 1
ATOM 1840 O O . PHE C 1 40 ? 27.986 42.027 85.246 1.00 44.10 40 PHE C O 1
ATOM 1848 N N . ASP C 1 41 ? 27.313 44.014 86.084 1.00 39.87 41 ASP C N 1
ATOM 1849 C CA . ASP C 1 41 ? 28.253 44.015 87.196 1.00 42.49 41 ASP C CA 1
ATOM 1850 C C . ASP C 1 41 ? 27.530 43.463 88.417 1.00 45.72 41 ASP C C 1
ATOM 1851 O O . ASP C 1 41 ? 26.706 44.148 89.029 1.00 43.16 41 ASP C O 1
ATOM 1856 N N . ARG C 1 42 ? 27.839 42.219 88.762 1.00 47.78 42 ARG C N 1
ATOM 1857 C CA . ARG C 1 42 ? 27.107 41.515 89.815 1.00 50.97 42 ARG C CA 1
ATOM 1858 C C . ARG C 1 42 ? 27.266 42.138 91.200 1.00 49.38 42 ARG C C 1
ATOM 1859 O O . ARG C 1 42 ? 26.375 42.021 92.041 1.00 50.64 42 ARG C O 1
ATOM 1862 N N . GLN C 1 43 ? 28.391 42.797 91.450 1.00 46.32 43 GLN C N 1
ATOM 1863 C CA . GLN C 1 43 ? 28.593 43.359 92.777 1.00 49.77 43 GLN C CA 1
ATOM 1864 C C . GLN C 1 43 ? 27.867 44.690 92.977 1.00 49.12 43 GLN C C 1
ATOM 1865 O O . GLN C 1 43 ? 27.401 44.980 94.080 1.00 47.40 43 GLN C O 1
ATOM 1871 N N . THR C 1 44 ? 27.756 45.493 91.922 1.00 42.70 44 THR C N 1
ATOM 1872 C CA . THR C 1 44 ? 27.016 46.746 92.029 1.00 40.72 44 THR C CA 1
ATOM 1873 C C . THR C 1 44 ? 25.570 46.615 91.554 1.00 39.69 44 THR C C 1
ATOM 1874 O O . THR C 1 44 ? 24.792 47.553 91.685 1.00 36.40 44 THR C O 1
ATOM 1878 N N . ASN C 1 45 ? 25.216 45.455 91.006 1.00 41.42 45 ASN C N 1
ATOM 1879 C CA . ASN C 1 45 ? 23.867 45.232 90.503 1.00 41.66 45 ASN C CA 1
ATOM 1880 C C . ASN C 1 45 ? 23.491 46.242 89.408 1.00 46.41 45 ASN C C 1
ATOM 1881 O O . ASN C 1 45 ? 22.389 46.799 89.411 1.00 44.83 45 ASN C O 1
ATOM 1886 N N . GLU C 1 46 ? 24.419 46.475 88.482 1.00 41.86 46 GLU C N 1
ATOM 1887 C CA . GLU C 1 46 ? 24.223 47.448 87.410 1.00 45.46 46 GLU C CA 1
ATOM 1888 C C . GLU C 1 46 ? 24.831 46.998 86.085 1.00 43.10 46 GLU C C 1
ATOM 1889 O O . GLU C 1 46 ? 25.897 46.380 86.049 1.00 38.19 46 GLU C O 1
ATOM 1895 N N . TRP C 1 47 ? 24.152 47.336 84.996 1.00 42.42 47 TRP C N 1
ATOM 1896 C CA . TRP C 1 47 ? 24.725 47.167 83.670 1.00 41.99 47 TRP C CA 1
ATOM 1897 C C . TRP C 1 47 ? 25.769 48.251 83.428 1.00 41.60 47 TRP C C 1
ATOM 1898 O O . TRP C 1 47 ? 25.471 49.437 83.535 1.00 47.30 47 TRP C O 1
ATOM 1909 N N . LYS C 1 48 ? 26.994 47.838 83.120 1.00 39.53 48 LYS C N 1
ATOM 1910 C CA . LYS C 1 48 ? 28.069 48.776 82.816 1.00 44.44 48 LYS C CA 1
ATOM 1911 C C . LYS C 1 48 ? 28.433 48.724 81.328 1.00 48.12 48 LYS C C 1
ATOM 1912 O O . LYS C 1 48 ? 28.570 47.645 80.747 1.00 41.34 48 LYS C O 1
ATOM 1915 N N . ASP C 1 49 ? 28.609 49.891 80.723 1.00 44.86 49 ASP C N 1
ATOM 1916 C CA . ASP C 1 49 ? 28.864 49.971 79.291 1.00 43.46 49 ASP C CA 1
ATOM 1917 C C . ASP C 1 49 ? 30.342 49.792 78.983 1.00 45.06 49 ASP C C 1
ATOM 1918 O O . ASP C 1 49 ? 31.197 50.355 79.664 1.00 43.48 49 ASP C O 1
ATOM 1923 N N . GLY C 1 50 ? 30.639 48.978 77.976 1.00 38.09 50 GLY C N 1
ATOM 1924 C CA . GLY C 1 50 ? 32.000 48.829 77.489 1.00 35.89 50 GLY C CA 1
ATOM 1925 C C . GLY C 1 50 ? 32.317 49.879 76.429 1.00 35.34 50 GLY C C 1
ATOM 1926 O O . GLY C 1 50 ? 31.542 50.802 76.207 1.00 34.34 50 GLY C O 1
ATOM 1927 N N . GLU C 1 51 ? 33.462 49.737 75.773 1.00 36.07 51 GLU C N 1
ATOM 1928 C CA . GLU C 1 51 ? 33.875 50.677 74.740 1.00 36.38 51 GLU C CA 1
ATOM 1929 C C . GLU C 1 51 ? 33.037 50.534 73.467 1.00 35.13 51 GLU C C 1
ATOM 1930 O O . GLU C 1 51 ? 32.790 49.431 72.991 1.00 32.25 51 GLU C O 1
ATOM 1936 N N . SER C 1 52 ? 32.606 51.661 72.917 1.00 35.12 52 SER C N 1
ATOM 1937 C CA . SER C 1 52 ? 31.742 51.653 71.750 1.00 33.97 52 SER C CA 1
ATOM 1938 C C . SER C 1 52 ? 32.475 51.249 70.467 1.00 34.25 52 SER C C 1
ATOM 1939 O O . SER C 1 52 ? 33.642 51.581 70.259 1.00 33.69 52 SER C O 1
ATOM 1942 N N . LEU C 1 53 ? 31.775 50.505 69.622 1.00 34.56 53 LEU C N 1
ATOM 1943 C CA . LEU C 1 53 ? 32.254 50.158 68.296 1.00 30.78 53 LEU C CA 1
ATOM 1944 C C . LEU C 1 53 ? 31.699 51.196 67.319 1.00 33.27 53 LEU C C 1
ATOM 1945 O O . LEU C 1 53 ? 30.488 51.388 67.252 1.00 30.46 53 LEU C O 1
ATOM 1950 N N . PHE C 1 54 ? 32.579 51.890 66.599 1.00 31.74 54 PHE C N 1
ATOM 1951 C CA . PHE C 1 54 ? 32.157 52.855 65.575 1.00 34.53 54 PHE C CA 1
ATOM 1952 C C . PHE C 1 54 ? 32.376 52.279 64.177 1.00 37.05 54 PHE C C 1
ATOM 1953 O O . PHE C 1 54 ? 33.434 51.700 63.891 1.00 35.05 54 PHE C O 1
ATOM 1961 N N . LEU C 1 55 ? 31.369 52.434 63.319 1.00 37.74 55 LEU C N 1
ATOM 1962 C CA . LEU C 1 55 ? 31.473 52.051 61.907 1.00 35.80 55 LEU C CA 1
ATOM 1963 C C . LEU C 1 55 ? 30.838 53.101 61.008 1.00 35.69 55 LEU C C 1
ATOM 1964 O O . LEU C 1 55 ? 29.712 53.553 61.245 1.00 34.52 55 LEU C O 1
ATOM 1969 N N . THR C 1 56 ? 31.568 53.490 59.973 1.00 37.82 56 THR C N 1
ATOM 1970 C CA . THR C 1 56 ? 31.024 54.364 58.942 1.00 38.74 56 THR C CA 1
ATOM 1971 C C . THR C 1 56 ? 30.166 53.536 57.988 1.00 33.98 56 THR C C 1
ATOM 1972 O O . THR C 1 56 ? 30.649 52.569 57.392 1.00 35.50 56 THR C O 1
ATOM 1976 N N . CYS C 1 57 ? 28.896 53.908 57.852 1.00 29.65 57 CYS C N 1
ATOM 1977 C CA . CYS C 1 57 ? 27.981 53.192 56.955 1.00 31.38 57 CYS C CA 1
ATOM 1978 C C . CYS C 1 57 ? 27.634 53.997 55.687 1.00 33.08 57 CYS C C 1
ATOM 1979 O O . CYS C 1 57 ? 27.520 55.226 55.721 1.00 32.33 57 CYS C O 1
ATOM 1982 N N . SER C 1 58 ? 27.442 53.300 54.574 1.00 31.70 58 SER C N 1
ATOM 1983 C CA . SER C 1 58 ? 26.890 53.942 53.391 1.00 38.38 58 SER C CA 1
ATOM 1984 C C . SER C 1 58 ? 25.755 53.113 52.782 1.00 35.06 58 SER C C 1
ATOM 1985 O O . SER C 1 58 ? 25.862 51.901 52.613 1.00 33.66 58 SER C O 1
ATOM 1988 N N . VAL C 1 59 ? 24.660 53.792 52.471 1.00 36.48 59 VAL C N 1
ATOM 1989 C CA . VAL C 1 59 ? 23.474 53.152 51.930 1.00 36.37 59 VAL C CA 1
ATOM 1990 C C . VAL C 1 59 ? 23.179 53.766 50.558 1.00 40.35 59 VAL C C 1
ATOM 1991 O O . VAL C 1 59 ? 23.438 54.950 50.343 1.00 37.50 59 VAL C O 1
ATOM 1995 N N . TRP C 1 60 ? 22.651 52.965 49.633 1.00 37.28 60 TRP C N 1
ATOM 1996 C CA . TRP C 1 60 ? 22.515 53.404 48.249 1.00 43.94 60 TRP C CA 1
ATOM 1997 C C . TRP C 1 60 ? 21.086 53.456 47.721 1.00 41.66 60 TRP C C 1
ATOM 1998 O O . TRP C 1 60 ? 20.217 52.694 48.150 1.00 38.98 60 TRP C O 1
ATOM 2009 N N . ARG C 1 61 ? 20.869 54.371 46.778 1.00 41.67 61 ARG C N 1
ATOM 2010 C CA . ARG C 1 61 ? 19.628 54.453 46.013 1.00 36.01 61 ARG C CA 1
ATOM 2011 C C . ARG C 1 61 ? 18.434 54.933 46.827 1.00 37.27 61 ARG C C 1
ATOM 2012 O O . ARG C 1 61 ? 18.532 55.923 47.548 1.00 40.19 61 ARG C O 1
ATOM 2020 N N . GLN C 1 62 ? 17.305 54.238 46.692 1.00 36.47 62 GLN C N 1
ATOM 2021 C CA . GLN C 1 62 ? 16.058 54.636 47.360 1.00 41.93 62 GLN C CA 1
ATOM 2022 C C . GLN C 1 62 ? 16.240 54.680 48.875 1.00 38.79 62 GLN C C 1
ATOM 2023 O O . GLN C 1 62 ? 15.870 55.656 49.544 1.00 39.25 62 GLN C O 1
ATOM 2029 N N . ALA C 1 63 ? 16.808 53.606 49.409 1.00 37.40 63 ALA C N 1
ATOM 2030 C CA . ALA C 1 63 ? 17.083 53.507 50.835 1.00 34.72 63 ALA C CA 1
ATOM 2031 C C . ALA C 1 63 ? 17.851 54.736 51.335 1.00 32.51 63 ALA C C 1
ATOM 2032 O O . ALA C 1 63 ? 17.553 55.281 52.409 1.00 31.25 63 ALA C O 1
ATOM 2034 N N . ALA C 1 64 ? 18.823 55.183 50.538 1.00 33.10 64 ALA C N 1
ATOM 2035 C CA . ALA C 1 64 ? 19.631 56.359 50.873 1.00 33.37 64 ALA C CA 1
ATOM 2036 C C . ALA C 1 64 ? 18.786 57.608 51.078 1.00 33.11 64 ALA C C 1
ATOM 2037 O O . ALA C 1 64 ? 19.001 58.365 52.023 1.00 35.90 64 ALA C O 1
ATOM 2039 N N . GLU C 1 65 ? 17.839 57.842 50.176 1.00 36.06 65 GLU C N 1
ATOM 2040 C CA . GLU C 1 65 ? 16.947 58.985 50.310 1.00 38.47 65 GLU C CA 1
ATOM 2041 C C . GLU C 1 65 ? 16.001 58.785 51.500 1.00 36.29 65 GLU C C 1
ATOM 2042 O O . GLU C 1 65 ? 15.742 59.712 52.274 1.00 36.26 65 GLU C O 1
ATOM 2048 N N . ASN C 1 66 ? 15.482 57.572 51.647 1.00 34.78 66 ASN C N 1
ATOM 2049 C CA . ASN C 1 66 ? 14.619 57.271 52.785 1.00 35.95 66 ASN C CA 1
ATOM 2050 C C . ASN C 1 66 ? 15.344 57.507 54.122 1.00 37.84 66 ASN C C 1
ATOM 2051 O O . ASN C 1 66 ? 14.754 57.982 55.089 1.00 33.59 66 ASN C O 1
ATOM 2056 N N . VAL C 1 67 ? 16.633 57.191 54.163 1.00 37.11 67 VAL C N 1
ATOM 2057 C CA . VAL C 1 67 ? 17.427 57.446 55.362 1.00 36.65 67 VAL C CA 1
ATOM 2058 C C . VAL C 1 67 ? 17.550 58.947 55.625 1.00 38.10 67 VAL C C 1
ATOM 2059 O O . VAL C 1 67 ? 17.314 59.414 56.747 1.00 35.13 67 VAL C O 1
ATOM 2063 N N . ALA C 1 68 ? 17.907 59.704 54.586 1.00 37.25 68 ALA C N 1
ATOM 2064 C CA . ALA C 1 68 ? 18.079 61.151 54.715 1.00 35.68 68 ALA C CA 1
ATOM 2065 C C . ALA C 1 68 ? 16.791 61.801 55.215 1.00 35.74 68 ALA C C 1
ATOM 2066 O O . ALA C 1 68 ? 16.807 62.801 55.931 1.00 38.70 68 ALA C O 1
ATOM 2068 N N . GLU C 1 69 ? 15.670 61.203 54.853 1.00 37.48 69 GLU C N 1
ATOM 2069 C CA . GLU C 1 69 ? 14.368 61.714 55.255 1.00 43.22 69 GLU C CA 1
ATOM 2070 C C . GLU C 1 69 ? 13.952 61.300 56.673 1.00 43.60 69 GLU C C 1
ATOM 2071 O O . GLU C 1 69 ? 13.241 62.040 57.355 1.00 45.94 69 GLU C O 1
ATOM 2077 N N . SER C 1 70 ? 14.381 60.117 57.108 1.00 37.38 70 SER C N 1
ATOM 2078 C CA . SER C 1 70 ? 13.821 59.507 58.321 1.00 37.78 70 SER C CA 1
ATOM 2079 C C . SER C 1 70 ? 14.713 59.591 59.563 1.00 37.76 70 SER C C 1
ATOM 2080 O O . SER C 1 70 ? 14.214 59.749 60.674 1.00 40.58 70 SER C O 1
ATOM 2083 N N . LEU C 1 71 ? 16.022 59.452 59.378 1.00 36.94 71 LEU C N 1
ATOM 2084 C CA . LEU C 1 71 ? 16.945 59.296 60.508 1.00 35.45 71 LEU C CA 1
ATOM 2085 C C . LEU C 1 71 ? 17.714 60.567 60.843 1.00 38.99 71 LEU C C 1
ATOM 2086 O O . LEU C 1 71 ? 18.081 61.346 59.958 1.00 38.18 71 LEU C O 1
ATOM 2091 N N . GLN C 1 72 ? 17.954 60.769 62.132 1.00 40.28 72 GLN C N 1
ATOM 2092 C CA . GLN C 1 72 ? 18.773 61.877 62.593 1.00 40.86 72 GLN C CA 1
ATOM 2093 C C . GLN C 1 72 ? 19.772 61.418 63.640 1.00 41.03 72 GLN C C 1
ATOM 2094 O O . GLN C 1 72 ? 19.655 60.332 64.214 1.00 40.57 72 GLN C O 1
ATOM 2100 N N . ARG C 1 73 ? 20.734 62.290 63.904 1.00 39.86 73 ARG C N 1
ATOM 2101 C CA . ARG C 1 73 ? 21.700 62.097 64.964 1.00 38.62 73 ARG C CA 1
ATOM 2102 C C . ARG C 1 73 ? 21.018 61.580 66.242 1.00 39.67 73 ARG C C 1
ATOM 2103 O O . ARG C 1 73 ? 20.003 62.121 66.689 1.00 37.42 73 ARG C O 1
ATOM 2111 N N . GLY C 1 74 ? 21.567 60.515 66.812 1.00 37.27 74 GLY C N 1
ATOM 2112 C CA . GLY C 1 74 ? 21.055 59.997 68.063 1.00 36.19 74 GLY C CA 1
ATOM 2113 C C . GLY C 1 74 ? 20.054 58.867 67.960 1.00 37.27 74 GLY C C 1
ATOM 2114 O O . GLY C 1 74 ? 19.834 58.152 68.938 1.00 41.28 74 GLY C O 1
ATOM 2115 N N . MET C 1 75 ? 19.451 58.689 66.789 1.00 37.04 75 MET C N 1
ATOM 2116 C CA . MET C 1 75 ? 18.454 57.643 66.609 1.00 35.26 75 MET C CA 1
ATOM 2117 C C . MET C 1 75 ? 19.092 56.266 66.565 1.00 33.71 75 MET C C 1
ATOM 2118 O O . MET C 1 75 ? 20.217 56.103 66.089 1.00 34.59 75 MET C O 1
ATOM 2123 N N . ARG C 1 76 ? 18.352 55.274 67.049 1.00 27.09 76 ARG C N 1
ATOM 2124 C CA . ARG C 1 76 ? 18.837 53.910 67.096 1.00 30.88 76 ARG C CA 1
ATOM 2125 C C . ARG C 1 76 ? 18.484 53.150 65.813 1.00 30.07 76 ARG C C 1
ATOM 2126 O O . ARG C 1 76 ? 17.338 53.184 65.356 1.00 29.37 76 ARG C O 1
ATOM 2134 N N . VAL C 1 77 ? 19.466 52.447 65.250 1.00 28.69 77 VAL C N 1
ATOM 2135 C CA . VAL C 1 77 ? 19.251 51.682 64.030 1.00 28.97 77 VAL C CA 1
ATOM 2136 C C . VAL C 1 77 ? 19.800 50.269 64.085 1.00 28.17 77 VAL C C 1
ATOM 2137 O O . VAL C 1 77 ? 20.663 49.946 64.894 1.00 30.09 77 VAL C O 1
ATOM 2141 N N . ILE C 1 78 ? 19.287 49.432 63.196 1.00 30.72 78 ILE C N 1
ATOM 2142 C CA . ILE C 1 78 ? 19.861 48.124 62.937 1.00 30.43 78 ILE C CA 1
ATOM 2143 C C . ILE C 1 78 ? 20.202 48.033 61.443 1.00 32.06 78 ILE C C 1
ATOM 2144 O O . ILE C 1 78 ? 19.351 48.270 60.580 1.00 27.74 78 ILE C O 1
ATOM 2149 N N . VAL C 1 79 ? 21.460 47.720 61.151 1.00 29.21 79 VAL C N 1
ATOM 2150 C CA . VAL C 1 79 ? 21.944 47.665 59.781 1.00 30.24 79 VAL C CA 1
ATOM 2151 C C . VAL C 1 79 ? 22.598 46.323 59.492 1.00 30.35 79 VAL C C 1
ATOM 2152 O O . VAL C 1 79 ? 23.365 45.800 60.308 1.00 31.65 79 VAL C O 1
ATOM 2156 N N . GLN C 1 80 ? 22.268 45.753 58.337 1.00 26.79 80 GLN C N 1
ATOM 2157 C CA . GLN C 1 80 ? 22.976 44.591 57.835 1.00 29.58 80 GLN C CA 1
ATOM 2158 C C . GLN C 1 80 ? 23.706 45.003 56.561 1.00 32.11 80 GLN C C 1
ATOM 2159 O O . GLN C 1 80 ? 23.171 45.756 55.744 1.00 30.48 80 GLN C O 1
ATOM 2165 N N . GLY C 1 81 ? 24.934 44.530 56.392 1.00 31.19 81 GLY C N 1
ATOM 2166 C CA . GLY C 1 81 ? 25.689 44.892 55.206 1.00 34.42 81 GLY C CA 1
ATOM 2167 C C . GLY C 1 81 ? 27.053 44.244 55.140 1.00 35.81 81 GLY C C 1
ATOM 2168 O O . GLY C 1 81 ? 27.398 43.402 55.971 1.00 32.32 81 GLY C O 1
ATOM 2169 N N . ARG C 1 82 ? 27.836 44.649 54.147 1.00 35.89 82 ARG C N 1
ATOM 2170 C CA . ARG C 1 82 ? 29.120 44.014 53.891 1.00 35.44 82 ARG C CA 1
ATOM 2171 C C . ARG C 1 82 ? 30.269 44.796 54.535 1.00 34.03 82 ARG C C 1
ATOM 2172 O O . ARG C 1 82 ? 30.424 45.997 54.322 1.00 31.08 82 ARG C O 1
ATOM 2180 N N . LEU C 1 83 ? 31.038 44.110 55.371 1.00 28.67 83 LEU C N 1
ATOM 2181 C CA . LEU C 1 83 ? 32.144 44.750 56.072 1.00 34.51 83 LEU C CA 1
ATOM 2182 C C . LEU C 1 83 ? 33.316 44.936 55.108 1.00 38.67 83 LEU C C 1
ATOM 2183 O O . LEU C 1 83 ? 33.770 43.978 54.489 1.00 37.98 83 LEU C O 1
ATOM 2188 N N . LYS C 1 84 ? 33.788 46.171 54.981 1.00 39.89 84 LYS C N 1
ATOM 2189 C CA . LYS C 1 84 ? 34.919 46.485 54.114 1.00 43.62 84 LYS C CA 1
ATOM 2190 C C . LYS C 1 84 ? 35.957 47.302 54.873 1.00 47.69 84 LYS C C 1
ATOM 2191 O O . LYS C 1 84 ? 35.640 47.999 55.845 1.00 44.19 84 LYS C O 1
ATOM 2197 N N . GLN C 1 85 ? 37.200 47.212 54.418 1.00 51.01 85 GLN C N 1
ATOM 2198 C CA . GLN C 1 85 ? 38.248 48.133 54.843 1.00 57.71 85 GLN C CA 1
ATOM 2199 C C . GLN C 1 85 ? 38.962 48.597 53.580 1.00 66.34 85 GLN C C 1
ATOM 2200 O O . GLN C 1 85 ? 39.151 47.815 52.648 1.00 63.21 85 GLN C O 1
ATOM 2206 N N . ARG C 1 86 ? 39.332 49.871 53.527 1.00 70.16 86 ARG C N 1
ATOM 2207 C CA . ARG C 1 86 ? 39.820 50.433 52.270 1.00 74.46 86 ARG C CA 1
ATOM 2208 C C . ARG C 1 86 ? 40.804 51.583 52.455 1.00 72.21 86 ARG C C 1
ATOM 2209 O O . ARG C 1 86 ? 40.983 52.084 53.561 1.00 70.11 86 ARG C O 1
ATOM 2213 N N . SER C 1 87 ? 41.439 51.986 51.356 1.00 77.27 87 SER C N 1
ATOM 2214 C CA . SER C 1 87 ? 42.447 53.044 51.374 1.00 75.76 87 SER C CA 1
ATOM 2215 C C . SER C 1 87 ? 41.828 54.410 51.648 1.00 77.70 87 SER C C 1
ATOM 2216 O O . SER C 1 87 ? 40.967 54.873 50.896 1.00 79.71 87 SER C O 1
ATOM 2219 N N . ARG C 1 96 ? 47.070 53.671 53.884 1.00 60.16 96 ARG C N 1
ATOM 2220 C CA . ARG C 1 96 ? 46.392 53.169 55.075 1.00 64.68 96 ARG C CA 1
ATOM 2221 C C . ARG C 1 96 ? 45.009 52.591 54.763 1.00 70.00 96 ARG C C 1
ATOM 2222 O O . ARG C 1 96 ? 44.360 52.993 53.794 1.00 70.43 96 ARG C O 1
ATOM 2230 N N . THR C 1 97 ? 44.571 51.643 55.589 1.00 67.30 97 THR C N 1
ATOM 2231 C CA . THR C 1 97 ? 43.249 51.033 55.457 1.00 66.05 97 THR C CA 1
ATOM 2232 C C . THR C 1 97 ? 42.390 51.307 56.687 1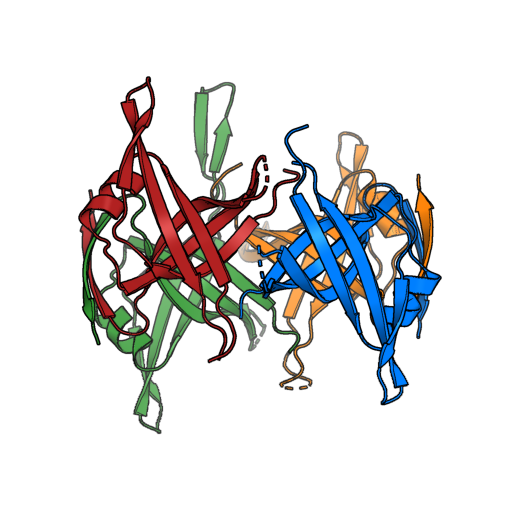.00 65.11 97 THR C C 1
ATOM 2233 O O . THR C 1 97 ? 42.914 51.448 57.796 1.00 71.29 97 THR C O 1
ATOM 2237 N N . VAL C 1 98 ? 41.075 51.381 56.494 1.00 62.14 98 VAL C N 1
ATOM 2238 C CA . VAL C 1 98 ? 40.126 51.370 57.620 1.00 62.79 98 VAL C CA 1
ATOM 2239 C C . VAL C 1 98 ? 38.763 50.798 57.235 1.00 58.03 98 VAL C C 1
ATOM 2240 O O . VAL C 1 98 ? 38.504 50.527 56.064 1.00 61.90 98 VAL C O 1
ATOM 2244 N N . TYR C 1 99 ? 37.893 50.636 58.228 1.00 55.21 99 TYR C N 1
ATOM 2245 C CA . TYR C 1 99 ? 36.644 49.897 58.052 1.00 55.06 99 TYR C CA 1
ATOM 2246 C C . TYR C 1 99 ? 35.454 50.729 57.576 1.00 53.65 99 TYR C C 1
ATOM 2247 O O . TYR C 1 99 ? 35.385 51.937 57.793 1.00 58.09 99 TYR C O 1
ATOM 2256 N N . GLU C 1 100 ? 34.523 50.062 56.911 1.00 49.04 100 GLU C N 1
ATOM 2257 C CA . GLU C 1 100 ? 33.315 50.707 56.417 1.00 48.17 100 GLU C CA 1
ATOM 2258 C C . GLU C 1 100 ? 32.261 49.633 56.169 1.00 42.95 100 GLU C C 1
ATOM 2259 O O . GLU C 1 100 ? 32.599 48.502 55.810 1.00 41.34 100 GLU C O 1
ATOM 2265 N N . LEU C 1 101 ? 30.992 49.977 56.369 1.00 34.67 101 LEU C N 1
ATOM 2266 C CA . LEU C 1 101 ? 29.914 49.026 56.143 1.00 32.59 101 LEU C CA 1
ATOM 2267 C C . LEU C 1 101 ? 29.132 49.440 54.903 1.00 35.22 101 LEU C C 1
ATOM 2268 O O . LEU C 1 101 ? 28.512 50.501 54.881 1.00 32.19 101 LEU C O 1
ATOM 2273 N N . ASP C 1 102 ? 29.182 48.596 53.875 1.00 30.64 102 ASP C N 1
ATOM 2274 C CA . ASP C 1 102 ? 28.324 48.729 52.716 1.00 33.34 102 ASP C CA 1
ATOM 2275 C C . ASP C 1 102 ? 26.956 48.152 53.028 1.00 28.81 102 ASP C C 1
ATOM 2276 O O . ASP C 1 102 ? 26.734 46.962 52.854 1.00 30.23 102 ASP C O 1
ATOM 2281 N N . VAL C 1 103 ? 26.038 49.010 53.454 1.00 30.58 103 VAL C N 1
ATOM 2282 C CA . VAL C 1 103 ? 24.705 48.599 53.905 1.00 29.85 103 VAL C CA 1
ATOM 2283 C C . VAL C 1 103 ? 23.815 47.958 52.829 1.00 32.83 103 VAL C C 1
ATOM 2284 O O . VAL C 1 103 ? 23.616 48.519 51.747 1.00 32.71 103 VAL C O 1
ATOM 2288 N N . ASP C 1 104 ? 23.282 46.780 53.139 1.00 29.23 104 ASP C N 1
ATOM 2289 C CA . ASP C 1 104 ? 22.274 46.125 52.308 1.00 34.14 104 ASP C CA 1
ATOM 2290 C C . ASP C 1 104 ? 20.852 46.394 52.831 1.00 35.68 104 ASP C C 1
ATOM 2291 O O . ASP C 1 104 ? 19.892 46.414 52.068 1.00 34.12 104 ASP C O 1
ATOM 2296 N N . GLU C 1 105 ? 20.720 46.590 54.138 1.00 31.51 105 GLU C N 1
ATOM 2297 C CA . GLU C 1 105 ? 19.415 46.881 54.730 1.00 31.60 105 GLU C CA 1
ATOM 2298 C C . GLU C 1 105 ? 19.602 47.670 56.026 1.00 32.14 105 GLU C C 1
ATOM 2299 O O . GLU C 1 105 ? 20.471 47.356 56.848 1.00 29.23 105 GLU C O 1
ATOM 2305 N N . VAL C 1 106 ? 18.792 48.710 56.184 1.00 30.27 106 VAL C N 1
ATOM 2306 C CA . VAL C 1 106 ? 18.800 49.528 57.381 1.00 28.67 106 VAL C CA 1
ATOM 2307 C C . VAL C 1 106 ? 17.366 49.685 57.877 1.00 29.73 106 VAL C C 1
ATOM 2308 O O . VAL C 1 106 ? 16.445 49.888 57.083 1.00 31.04 106 VAL C O 1
ATOM 2312 N N . GLY C 1 107 ? 17.177 49.531 59.187 1.00 29.64 107 GLY C N 1
ATOM 2313 C CA . GLY C 1 107 ? 15.878 49.730 59.809 1.00 26.99 107 GLY C CA 1
ATOM 2314 C C . GLY C 1 107 ? 15.974 50.680 60.983 1.00 29.52 107 GLY C C 1
ATOM 2315 O O . GLY C 1 107 ? 16.992 50.715 61.682 1.00 29.16 107 GLY C O 1
ATOM 2316 N N . ALA C 1 108 ? 14.927 51.473 61.187 1.00 29.20 108 ALA C N 1
ATOM 2317 C CA . ALA C 1 108 ? 14.793 52.247 62.413 1.00 28.58 108 ALA C CA 1
ATOM 2318 C C . ALA C 1 108 ? 14.346 51.294 63.528 1.00 29.21 108 ALA C C 1
ATOM 2319 O O . ALA C 1 108 ? 13.303 50.639 63.428 1.00 29.13 108 ALA C O 1
ATOM 2321 N N . SER C 1 109 ? 15.144 51.201 64.584 1.00 26.45 109 SER C N 1
ATOM 2322 C CA . SER C 1 109 ? 14.857 50.261 65.662 1.00 29.06 109 SER C CA 1
ATOM 2323 C C . SER C 1 109 ? 13.635 50.674 66.477 1.00 31.34 109 SER C C 1
ATOM 2324 O O . SER C 1 109 ? 13.430 51.861 66.755 1.00 30.82 109 SER C O 1
ATOM 2327 N N . LEU C 1 110 ? 12.850 49.686 66.888 1.00 28.23 110 LEU C N 1
ATOM 2328 C CA . LEU C 1 110 ? 11.653 49.938 67.680 1.00 32.26 110 LEU C CA 1
ATOM 2329 C C . LEU C 1 110 ? 11.879 49.592 69.153 1.00 31.48 110 LEU C C 1
ATOM 2330 O O . LEU C 1 110 ? 10.933 49.542 69.945 1.00 31.67 110 LEU C O 1
ATOM 2335 N N . ARG C 1 111 ? 13.133 49.356 69.525 1.00 32.99 111 ARG C N 1
ATOM 2336 C CA . ARG C 1 111 ? 13.446 49.010 70.906 1.00 33.22 111 ARG C CA 1
ATOM 2337 C C . ARG C 1 111 ? 12.866 50.027 71.894 1.00 33.52 111 ARG C C 1
ATOM 2338 O O . ARG C 1 111 ? 12.297 49.658 72.928 1.00 32.33 111 ARG C O 1
ATOM 2346 N N . SER C 1 112 ? 13.026 51.304 71.580 1.00 29.28 112 SER C N 1
ATOM 2347 C CA . SER C 1 112 ? 12.509 52.361 72.435 1.00 35.19 112 SER C CA 1
ATOM 2348 C C . SER C 1 112 ? 12.023 53.531 71.593 1.00 40.98 112 SER C C 1
ATOM 2349 O O . SER C 1 112 ? 12.308 54.688 71.882 1.00 40.16 112 SER C O 1
ATOM 2352 N N . ALA C 1 113 ? 11.279 53.202 70.542 1.00 34.59 113 ALA C N 1
ATOM 2353 C CA . ALA C 1 113 ? 10.623 54.200 69.717 1.00 36.93 113 ALA C CA 1
ATOM 2354 C C . ALA C 1 113 ? 9.478 53.542 68.959 1.00 36.52 113 ALA C C 1
ATOM 2355 O O . ALA C 1 113 ? 9.447 52.317 68.799 1.00 33.71 113 ALA C O 1
ATOM 2357 N N . THR C 1 114 ? 8.527 54.358 68.525 1.00 32.69 114 THR C N 1
ATOM 2358 C CA . THR C 1 114 ? 7.486 53.907 67.625 1.00 36.69 114 THR C CA 1
ATOM 2359 C C . THR C 1 114 ? 7.723 54.659 66.329 1.00 35.94 114 THR C C 1
ATOM 2360 O O . THR C 1 114 ? 8.474 55.635 66.301 1.00 38.39 114 THR C O 1
ATOM 2364 N N . ALA C 1 115 ? 7.086 54.217 65.254 1.00 32.75 115 ALA C N 1
ATOM 2365 C CA . ALA C 1 115 ? 7.277 54.871 63.976 1.00 33.49 115 ALA C CA 1
ATOM 2366 C C . ALA C 1 115 ? 5.984 54.882 63.187 1.00 38.79 115 ALA C C 1
ATOM 2367 O O . ALA C 1 115 ? 5.204 53.930 63.256 1.00 36.74 115 ALA C O 1
ATOM 2369 N N . LYS C 1 116 ? 5.764 55.971 62.454 1.00 36.98 116 LYS C N 1
ATOM 2370 C CA . LYS C 1 116 ? 4.761 56.009 61.403 1.00 38.17 116 LYS C CA 1
ATOM 2371 C C . LYS C 1 116 ? 5.471 55.649 60.107 1.00 38.07 116 LYS C C 1
ATOM 2372 O O . LYS C 1 116 ? 6.396 56.348 59.687 1.00 37.76 116 LYS C O 1
ATOM 2378 N N . VAL C 1 117 ? 5.049 54.554 59.487 1.00 35.15 117 VAL C N 1
ATOM 2379 C CA . VAL C 1 117 ? 5.702 54.066 58.275 1.00 37.03 117 VAL C CA 1
ATOM 2380 C C . VAL C 1 117 ? 4.872 54.390 57.036 1.00 42.60 117 VAL C C 1
ATOM 2381 O O . VAL C 1 117 ? 3.649 54.258 57.046 1.00 42.98 117 VAL C O 1
ATOM 2385 N N . THR C 1 118 ? 5.547 54.840 55.982 1.00 43.68 118 THR C N 1
ATOM 2386 C CA . THR C 1 118 ? 4.905 55.149 54.708 1.00 43.57 118 THR C CA 1
ATOM 2387 C C . THR C 1 118 ? 5.687 54.561 53.531 1.00 44.21 118 THR C C 1
ATOM 2388 O O . THR C 1 118 ? 6.848 54.909 53.312 1.00 42.47 118 THR C O 1
ATOM 2392 N N . LYS C 1 119 ? 5.039 53.691 52.763 1.00 45.04 119 LYS C N 1
ATOM 2393 C CA . LYS C 1 119 ? 5.691 53.029 51.629 1.00 54.19 119 LYS C CA 1
ATOM 2394 C C . LYS C 1 119 ? 6.221 53.966 50.532 1.00 53.60 119 LYS C C 1
ATOM 2395 O O . LYS C 1 119 ? 5.697 55.062 50.312 1.00 52.40 119 LYS C O 1
ATOM 2398 N N . THR C 1 120 ? 7.267 53.497 49.854 1.00 55.44 120 THR C N 1
ATOM 2399 C CA . THR C 1 120 ? 8.029 54.273 48.874 1.00 59.49 120 THR C CA 1
ATOM 2400 C C . THR C 1 120 ? 8.697 55.486 49.515 1.00 64.06 120 THR C C 1
ATOM 2401 O O . THR C 1 120 ? 9.919 55.508 49.710 1.00 59.27 120 THR C O 1
ATOM 2405 N N . ALA D 1 2 ? 27.439 30.859 74.522 1.00 73.33 2 ALA D N 1
ATOM 2406 C CA . ALA D 1 2 ? 25.980 30.840 74.483 1.00 67.03 2 ALA D CA 1
ATOM 2407 C C . ALA D 1 2 ? 25.456 29.444 74.172 1.00 57.72 2 ALA D C 1
ATOM 2408 O O . ALA D 1 2 ? 24.629 28.885 74.904 1.00 53.51 2 ALA D O 1
ATOM 2410 N N . GLY D 1 3 ? 25.955 28.880 73.079 1.00 55.61 3 GLY D N 1
ATOM 2411 C CA . GLY D 1 3 ? 25.317 27.727 72.484 1.00 53.39 3 GLY D CA 1
ATOM 2412 C C . GLY D 1 3 ? 24.137 28.236 71.676 1.00 50.68 3 GLY D C 1
ATOM 2413 O O . GLY D 1 3 ? 23.450 27.463 71.007 1.00 52.99 3 GLY D O 1
ATOM 2414 N N . GLU D 1 4 ? 23.913 29.548 71.737 1.00 46.25 4 GLU D N 1
ATOM 2415 C CA . GLU D 1 4 ? 22.813 30.179 71.018 1.00 46.91 4 GLU D CA 1
ATOM 2416 C C . GLU D 1 4 ? 23.142 30.405 69.536 1.00 44.57 4 GLU D C 1
ATOM 2417 O O . GLU D 1 4 ? 24.289 30.655 69.162 1.00 42.91 4 GLU D O 1
ATOM 2423 N N . THR D 1 5 ? 22.114 30.318 68.703 1.00 37.05 5 THR D N 1
ATOM 2424 C CA . THR D 1 5 ? 22.252 30.551 67.278 1.00 40.93 5 THR D CA 1
ATOM 2425 C C . THR D 1 5 ? 21.643 31.900 66.927 1.00 35.19 5 THR D C 1
ATOM 2426 O O . THR D 1 5 ? 20.441 32.017 66.707 1.00 34.28 5 THR D O 1
ATOM 2430 N N . VAL D 1 6 ? 22.488 32.922 66.886 1.00 37.97 6 VAL D N 1
ATOM 2431 C CA . VAL D 1 6 ? 22.055 34.270 66.533 1.00 38.14 6 VAL D CA 1
ATOM 2432 C C . VAL D 1 6 ? 21.967 34.418 65.019 1.00 34.86 6 VAL D C 1
ATOM 2433 O O . VAL D 1 6 ? 22.892 34.056 64.309 1.00 37.73 6 VAL D O 1
ATOM 2437 N N . ILE D 1 7 ? 20.850 34.951 64.532 1.00 31.68 7 ILE D N 1
ATOM 2438 C CA . ILE D 1 7 ? 20.682 35.190 63.109 1.00 31.20 7 ILE D CA 1
ATOM 2439 C C . ILE D 1 7 ? 19.964 36.501 62.812 1.00 34.51 7 ILE D C 1
ATOM 2440 O O . ILE D 1 7 ? 19.287 37.081 63.678 1.00 31.69 7 ILE D O 1
ATOM 2445 N N . THR D 1 8 ? 20.105 36.956 61.573 1.00 29.69 8 THR D N 1
ATOM 2446 C CA . THR D 1 8 ? 19.403 38.142 61.113 1.00 30.28 8 THR D CA 1
ATOM 2447 C C . THR D 1 8 ? 18.465 37.713 59.977 1.00 32.02 8 THR D C 1
ATOM 2448 O O . THR D 1 8 ? 18.846 36.921 59.132 1.00 29.78 8 THR D O 1
ATOM 2452 N N . VAL D 1 9 ? 17.225 38.194 59.995 1.00 30.36 9 VAL D N 1
ATOM 2453 C CA . VAL D 1 9 ? 16.284 37.917 58.917 1.00 30.25 9 VAL D CA 1
ATOM 2454 C C . VAL D 1 9 ? 15.664 39.224 58.449 1.00 29.70 9 VAL D C 1
ATOM 2455 O O . VAL D 1 9 ? 15.398 40.130 59.251 1.00 28.00 9 VAL D O 1
ATOM 2459 N N . VAL D 1 10 ? 15.428 39.310 57.149 1.00 26.96 10 VAL D N 1
ATOM 2460 C CA . VAL D 1 10 ? 14.761 40.462 56.547 1.00 27.48 10 VAL D CA 1
ATOM 2461 C C . VAL D 1 10 ? 13.549 39.944 55.791 1.00 28.93 10 VAL D C 1
ATOM 2462 O O . VAL D 1 10 ? 13.656 38.963 55.050 1.00 27.57 10 VAL D O 1
ATOM 2466 N N . GLY D 1 11 ? 12.393 40.570 55.999 1.00 30.57 11 GLY D N 1
ATOM 2467 C CA . GLY D 1 11 ? 11.198 40.184 55.270 1.00 29.95 11 GLY D CA 1
ATOM 2468 C C . GLY D 1 11 ? 9.974 41.017 55.601 1.00 33.10 11 GLY D C 1
ATOM 2469 O O . GLY D 1 11 ? 10.078 42.120 56.136 1.00 32.63 11 GLY D O 1
ATOM 2470 N N . ASN D 1 12 ? 8.802 40.479 55.279 1.00 31.70 12 ASN D N 1
ATOM 2471 C CA . ASN D 1 12 ? 7.542 41.173 55.521 1.00 33.19 12 ASN D CA 1
ATOM 2472 C C . ASN D 1 12 ? 6.689 40.403 56.514 1.00 34.07 12 ASN D C 1
ATOM 2473 O O . ASN D 1 12 ? 6.708 39.170 56.526 1.00 34.02 12 ASN D O 1
ATOM 2478 N N . LEU D 1 13 ? 5.957 41.125 57.357 1.00 32.60 13 LEU D N 1
ATOM 2479 C CA . LEU D 1 13 ? 5.012 40.493 58.272 1.00 34.58 13 LEU D CA 1
ATOM 2480 C C . LEU D 1 13 ? 3.912 39.791 57.490 1.00 36.57 13 LEU D C 1
ATOM 2481 O O . LEU D 1 13 ? 3.338 40.354 56.559 1.00 32.95 13 LEU D O 1
ATOM 2486 N N . VAL D 1 14 ? 3.618 38.560 57.886 1.00 37.46 14 VAL D N 1
ATOM 2487 C CA . VAL D 1 14 ? 2.569 37.781 57.245 1.00 45.23 14 VAL D CA 1
ATOM 2488 C C . VAL D 1 14 ? 1.227 38.140 57.877 1.00 45.30 14 VAL D C 1
ATOM 2489 O O . VAL D 1 14 ? 0.171 37.970 57.273 1.00 48.91 14 VAL D O 1
ATOM 2493 N N . ASP D 1 15 ? 1.287 38.660 59.096 1.00 45.51 15 ASP D N 1
ATOM 2494 C CA . ASP D 1 15 ? 0.087 38.987 59.850 1.00 44.99 15 ASP D CA 1
ATOM 2495 C C . ASP D 1 15 ? 0.367 40.190 60.742 1.00 43.55 15 ASP D C 1
ATOM 2496 O O . ASP D 1 15 ? 1.521 40.580 60.902 1.00 45.14 15 ASP D O 1
ATOM 2501 N N . ASP D 1 16 ? -0.681 40.783 61.311 1.00 42.12 16 ASP D N 1
ATOM 2502 C CA . ASP D 1 16 ? -0.508 41.840 62.303 1.00 38.20 16 ASP D CA 1
ATOM 2503 C C . ASP D 1 16 ? 0.060 41.204 63.566 1.00 40.74 16 ASP D C 1
ATOM 2504 O O . ASP D 1 16 ? -0.262 40.057 63.882 1.00 37.02 16 ASP D O 1
ATOM 2509 N N . PRO D 1 17 ? 0.900 41.945 64.306 1.00 37.58 17 PRO D N 1
ATOM 2510 C CA . PRO D 1 17 ? 1.458 41.382 65.536 1.00 37.51 17 PRO D CA 1
ATOM 2511 C C . PRO D 1 17 ? 0.338 41.095 66.527 1.00 39.85 17 PRO D C 1
ATOM 2512 O O . PRO D 1 17 ? -0.653 41.832 66.531 1.00 38.70 17 PRO D O 1
ATOM 2516 N N . GLU D 1 18 ? 0.482 40.034 67.321 1.00 35.69 18 GLU D N 1
ATOM 2517 C CA . GLU D 1 18 ? -0.425 39.761 68.438 1.00 41.00 18 GLU D CA 1
ATOM 2518 C C . GLU D 1 18 ? 0.280 40.057 69.752 1.00 36.83 18 GLU D C 1
ATOM 2519 O O . GLU D 1 18 ? 1.344 39.501 70.036 1.00 34.58 18 GLU D O 1
ATOM 2522 N N . LEU D 1 19 ? -0.319 40.936 70.546 1.00 37.07 19 LEU D N 1
ATOM 2523 C CA . LEU D 1 19 ? 0.232 41.320 71.844 1.00 37.05 19 LEU D CA 1
ATOM 2524 C C . LEU D 1 19 ? -0.377 40.464 72.951 1.00 39.45 19 LEU D C 1
ATOM 2525 O O . LEU D 1 19 ? -1.596 40.359 73.054 1.00 38.27 19 LEU D O 1
ATOM 2530 N N . ARG D 1 20 ? 0.487 39.834 73.747 1.00 40.00 20 ARG D N 1
ATOM 2531 C CA . ARG D 1 20 ? 0.104 39.074 74.939 1.00 40.75 20 ARG D CA 1
ATOM 2532 C C . ARG D 1 20 ? 0.911 39.586 76.128 1.00 40.56 20 ARG D C 1
ATOM 2533 O O . ARG D 1 20 ? 1.778 40.446 75.970 1.00 39.23 20 ARG D O 1
ATOM 2541 N N . PHE D 1 21 ? 0.646 39.042 77.314 1.00 38.96 21 PHE D N 1
ATOM 2542 C CA . PHE D 1 21 ? 1.421 39.396 78.497 1.00 37.11 21 PHE D CA 1
ATOM 2543 C C . PHE D 1 21 ? 1.781 38.171 79.328 1.00 38.22 21 PHE D C 1
ATOM 2544 O O . PHE D 1 21 ? 1.010 37.214 79.402 1.00 41.29 21 PHE D O 1
ATOM 2552 N N . THR D 1 22 ? 2.957 38.206 79.948 1.00 39.56 22 THR D N 1
ATOM 2553 C CA . THR D 1 22 ? 3.354 37.173 80.903 1.00 41.57 22 THR D CA 1
ATOM 2554 C C . THR D 1 22 ? 2.753 37.510 82.266 1.00 42.50 22 THR D C 1
ATOM 2555 O O . THR D 1 22 ? 2.294 38.635 82.476 1.00 38.37 22 THR D O 1
ATOM 2559 N N . PRO D 1 23 ? 2.762 36.540 83.200 1.00 45.20 23 PRO D N 1
ATOM 2560 C CA . PRO D 1 23 ? 2.246 36.740 84.563 1.00 39.28 23 PRO D CA 1
ATOM 2561 C C . PRO D 1 23 ? 2.813 37.982 85.245 1.00 42.88 23 PRO D C 1
ATOM 2562 O O . PRO D 1 23 ? 2.096 38.650 85.998 1.00 37.62 23 PRO D O 1
ATOM 2566 N N . SER D 1 24 ? 4.080 38.295 84.983 1.00 40.17 24 SER D N 1
ATOM 2567 C CA . SER D 1 24 ? 4.719 39.443 85.626 1.00 39.33 24 SER D CA 1
ATOM 2568 C C . SER D 1 24 ? 4.281 40.732 84.952 1.00 38.89 24 SER D C 1
ATOM 2569 O O . SER D 1 24 ? 4.579 41.825 85.430 1.00 39.95 24 SER D O 1
ATOM 2572 N N . GLY D 1 25 ? 3.562 40.603 83.842 1.00 35.06 25 GLY D N 1
ATOM 2573 C CA . GLY D 1 25 ? 3.078 41.770 83.125 1.00 38.68 25 GLY D CA 1
ATOM 2574 C C . GLY D 1 25 ? 3.994 42.221 81.996 1.00 39.44 25 GLY D C 1
ATOM 2575 O O . GLY D 1 25 ? 3.806 43.292 81.428 1.00 42.00 25 GLY D O 1
ATOM 2576 N N . ALA D 1 26 ? 4.992 41.408 81.671 1.00 39.40 26 ALA D N 1
ATOM 2577 C CA . ALA D 1 26 ? 5.862 41.693 80.529 1.00 41.59 26 ALA D CA 1
ATOM 2578 C C . ALA D 1 26 ? 5.115 41.466 79.223 1.00 38.51 26 ALA D C 1
ATOM 2579 O O . ALA D 1 26 ? 4.536 40.401 79.011 1.00 38.45 26 ALA D O 1
ATOM 2581 N N . ALA D 1 27 ? 5.127 42.475 78.357 1.00 36.53 27 ALA D N 1
ATOM 2582 C CA . ALA D 1 27 ? 4.539 42.365 77.033 1.00 37.06 27 ALA D CA 1
ATOM 2583 C C . ALA D 1 27 ? 5.354 41.402 76.170 1.00 36.10 27 ALA D C 1
ATOM 2584 O O . ALA D 1 27 ? 6.572 41.301 76.319 1.00 35.43 27 ALA D O 1
ATOM 2586 N N . VAL D 1 28 ? 4.663 40.680 75.290 1.00 35.13 28 VAL D N 1
ATOM 2587 C CA . VAL D 1 28 ? 5.294 39.830 74.286 1.00 38.52 28 VAL D CA 1
ATOM 2588 C C . VAL D 1 28 ? 4.448 39.887 73.021 1.00 41.31 28 VAL D C 1
ATOM 2589 O O . VAL D 1 28 ? 3.235 39.661 73.063 1.00 39.20 28 VAL D O 1
ATOM 2593 N N . ALA D 1 29 ? 5.088 40.232 71.905 1.00 34.52 29 ALA D N 1
ATOM 2594 C CA . ALA D 1 29 ? 4.404 40.320 70.632 1.00 31.30 29 ALA D CA 1
ATOM 2595 C C . ALA D 1 29 ? 4.902 39.227 69.691 1.00 38.68 29 ALA D C 1
ATOM 2596 O O . ALA D 1 29 ? 6.108 39.047 69.513 1.00 36.04 29 ALA D O 1
ATOM 2598 N N . LYS D 1 30 ? 3.976 38.490 69.089 1.00 35.75 30 LYS D N 1
ATOM 2599 C CA . LYS D 1 30 ? 4.357 37.481 68.109 1.00 36.62 30 LYS D CA 1
ATOM 2600 C C . LYS D 1 30 ? 3.826 37.850 66.740 1.00 40.58 30 LYS D C 1
ATOM 2601 O O . LYS D 1 30 ? 2.733 38.412 66.621 1.00 37.23 30 LYS D O 1
ATOM 2606 N N . PHE D 1 31 ? 4.614 37.529 65.715 1.00 41.22 31 PHE D N 1
ATOM 2607 C CA . PHE D 1 31 ? 4.216 37.705 64.321 1.00 39.81 31 PHE D CA 1
ATOM 2608 C C . PHE D 1 31 ? 5.099 36.836 63.427 1.00 38.99 31 PHE D C 1
ATOM 2609 O O . PHE D 1 31 ? 6.224 36.491 63.794 1.00 37.11 31 PHE D O 1
ATOM 2617 N N . ARG D 1 32 ? 4.581 36.464 62.264 1.00 42.74 32 ARG D N 1
ATOM 2618 C CA . ARG D 1 32 ? 5.355 35.678 61.311 1.00 39.98 32 ARG D CA 1
ATOM 2619 C C . ARG D 1 32 ? 5.980 36.592 60.281 1.00 35.57 32 ARG D C 1
ATOM 2620 O O . ARG D 1 32 ? 5.327 37.493 59.751 1.00 37.02 32 ARG D O 1
ATOM 2628 N N . VAL D 1 33 ? 7.251 36.347 59.993 1.00 35.45 33 VAL D N 1
ATOM 2629 C CA . VAL D 1 33 ? 7.963 37.072 58.940 1.00 35.82 33 VAL D CA 1
ATOM 2630 C C . VAL D 1 33 ? 8.148 36.173 57.713 1.00 34.99 33 VAL D C 1
ATOM 2631 O O . VAL D 1 33 ? 8.515 35.007 57.846 1.00 35.77 33 VAL D O 1
ATOM 2635 N N . ALA D 1 34 ? 7.895 36.714 56.524 1.00 33.47 34 ALA D N 1
ATOM 2636 C CA . ALA D 1 34 ? 8.179 35.991 55.289 1.00 39.42 34 ALA D CA 1
ATOM 2637 C C . ALA D 1 34 ? 9.397 36.589 54.605 1.00 35.40 34 ALA D C 1
ATOM 2638 O O . ALA D 1 34 ? 9.394 37.754 54.222 1.00 37.47 34 ALA D O 1
ATOM 2640 N N . SER D 1 35 ? 10.440 35.786 54.461 1.00 32.85 35 SER D N 1
ATOM 2641 C CA . SER D 1 35 ? 11.624 36.216 53.739 1.00 37.43 35 SER D CA 1
ATOM 2642 C C . SER D 1 35 ? 11.679 35.493 52.399 1.00 42.95 35 SER D C 1
ATOM 2643 O O . SER D 1 35 ? 11.698 34.258 52.351 1.00 39.38 35 SER D O 1
ATOM 2646 N N . THR D 1 36 ? 11.699 36.265 51.315 1.00 45.18 36 THR D N 1
ATOM 2647 C CA . THR D 1 36 ? 11.643 35.697 49.970 1.00 50.96 36 THR D CA 1
ATOM 2648 C C . THR D 1 36 ? 12.911 35.966 49.166 1.00 51.57 36 THR D C 1
ATOM 2649 O O . THR D 1 36 ? 13.203 37.113 48.812 1.00 51.65 36 THR D O 1
ATOM 2653 N N . PRO D 1 37 ? 13.664 34.898 48.871 1.00 49.55 37 PRO D N 1
ATOM 2654 C CA . PRO D 1 37 ? 14.852 34.974 48.019 1.00 57.16 37 PRO D CA 1
ATOM 2655 C C . PRO D 1 37 ? 14.414 35.174 46.576 1.00 62.88 37 PRO D C 1
ATOM 2656 O O . PRO D 1 37 ? 13.506 34.472 46.131 1.00 64.11 37 PRO D O 1
ATOM 2660 N N . ARG D 1 38 ? 15.029 36.114 45.864 1.00 63.40 38 ARG D N 1
ATOM 2661 C CA . ARG D 1 38 ? 14.747 36.278 44.438 1.00 67.13 38 ARG D CA 1
ATOM 2662 C C . ARG D 1 38 ? 16.008 36.083 43.601 1.00 70.62 38 ARG D C 1
ATOM 2663 O O . ARG D 1 38 ? 16.769 35.136 43.824 1.00 66.83 38 ARG D O 1
ATOM 2667 N N . ASP D 1 49 ? 10.930 35.135 42.225 1.00 66.41 49 ASP D N 1
ATOM 2668 C CA . ASP D 1 49 ? 10.777 34.757 43.625 1.00 67.19 49 ASP D CA 1
ATOM 2669 C C . ASP D 1 49 ? 10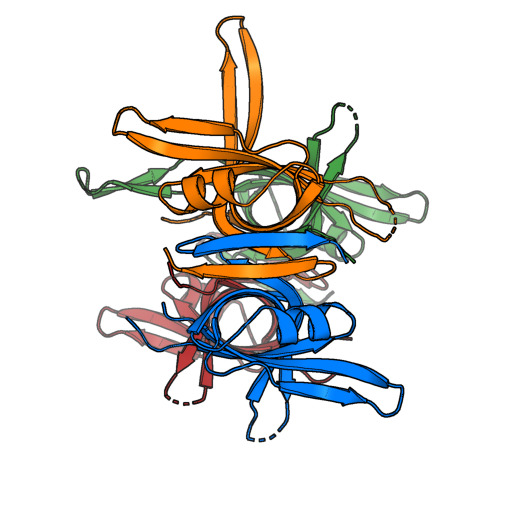.939 33.255 43.830 1.00 68.05 49 ASP D C 1
ATOM 2670 O O . ASP D 1 49 ? 10.248 32.452 43.199 1.00 67.25 49 ASP D O 1
ATOM 2675 N N . GLY D 1 50 ? 11.851 32.885 44.723 1.00 64.93 50 GLY D N 1
ATOM 2676 C CA . GLY D 1 50 ? 12.008 31.499 45.121 1.00 66.14 50 GLY D CA 1
ATOM 2677 C C . GLY D 1 50 ? 10.999 31.157 46.198 1.00 61.85 50 GLY D C 1
ATOM 2678 O O . GLY D 1 50 ? 10.096 31.948 46.473 1.00 59.34 50 GLY D O 1
ATOM 2679 N N . GLU D 1 51 ? 11.136 29.983 46.805 1.00 60.28 51 GLU D N 1
ATOM 2680 C CA . GLU D 1 51 ? 10.263 29.626 47.914 1.00 61.07 51 GLU D CA 1
ATOM 2681 C C . GLU D 1 51 ? 10.619 30.471 49.148 1.00 60.90 51 GLU D C 1
ATOM 2682 O O . GLU D 1 51 ? 11.783 30.807 49.378 1.00 57.21 51 GLU D O 1
ATOM 2688 N N . SER D 1 52 ? 9.607 30.823 49.930 1.00 55.32 52 SER D N 1
ATOM 2689 C CA . SER D 1 52 ? 9.784 31.760 51.025 1.00 50.38 52 SER D CA 1
ATOM 2690 C C . SER D 1 52 ? 10.153 31.065 52.330 1.00 50.31 52 SER D C 1
ATOM 2691 O O . SER D 1 52 ? 9.718 29.945 52.604 1.00 53.29 52 SER D O 1
ATOM 2694 N N . LEU D 1 53 ? 10.967 31.737 53.134 1.00 46.64 53 LEU D N 1
ATOM 2695 C CA . LEU D 1 53 ? 11.245 31.272 54.478 1.00 44.44 53 LEU D CA 1
ATOM 2696 C C . LEU D 1 53 ? 10.287 31.976 55.439 1.00 44.44 53 LEU D C 1
ATOM 2697 O O . LEU D 1 53 ? 10.210 33.209 55.470 1.00 40.31 53 LEU D O 1
ATOM 2702 N N . PHE D 1 54 ? 9.541 31.186 56.202 1.00 41.38 54 PHE D N 1
ATOM 2703 C CA . PHE D 1 54 ? 8.598 31.722 57.169 1.00 45.02 54 PHE D CA 1
ATOM 2704 C C . PHE D 1 54 ? 9.117 31.455 58.570 1.00 46.08 54 PHE D C 1
ATOM 2705 O O . PHE D 1 54 ? 9.484 30.325 58.896 1.00 46.62 54 PHE D O 1
ATOM 2713 N N . LEU D 1 55 ? 9.171 32.496 59.393 1.00 41.69 55 LEU D N 1
ATOM 2714 C CA . LEU D 1 55 ? 9.597 32.336 60.780 1.00 41.69 55 LEU D CA 1
ATOM 2715 C C . LEU D 1 55 ? 8.668 33.074 61.732 1.00 38.92 55 LEU D C 1
ATOM 2716 O O . LEU D 1 55 ? 8.327 34.235 61.509 1.00 36.68 55 LEU D O 1
ATOM 2721 N N . THR D 1 56 ? 8.272 32.392 62.798 1.00 37.89 56 THR D N 1
ATOM 2722 C CA . THR D 1 56 ? 7.504 33.019 63.854 1.00 41.06 56 THR D CA 1
ATOM 2723 C C . THR D 1 56 ? 8.459 33.741 64.795 1.00 37.98 56 THR D C 1
ATOM 2724 O O . THR D 1 56 ? 9.378 33.139 65.344 1.00 40.77 56 THR D O 1
ATOM 2728 N N . CYS D 1 57 ? 8.239 35.039 64.962 1.00 39.18 57 CYS D N 1
ATOM 2729 C CA . CYS D 1 57 ? 9.074 35.867 65.818 1.00 36.62 57 CYS D CA 1
ATOM 2730 C C . CYS D 1 57 ? 8.326 36.262 67.078 1.00 39.57 57 CYS D C 1
ATOM 2731 O O . CYS D 1 57 ? 7.115 36.477 67.043 1.00 35.72 57 CYS D O 1
ATOM 2734 N N . SER D 1 58 ? 9.042 36.351 68.197 1.00 36.16 58 SER D N 1
ATOM 2735 C CA . SER D 1 58 ? 8.469 36.978 69.370 1.00 33.64 58 SER D CA 1
ATOM 2736 C C . SER D 1 58 ? 9.399 38.044 69.919 1.00 34.63 58 SER D C 1
ATOM 2737 O O . SER D 1 58 ? 10.610 37.847 70.018 1.00 33.95 58 SER D O 1
ATOM 2740 N N . VAL D 1 59 ? 8.801 39.182 70.245 1.00 36.09 59 VAL D N 1
ATOM 2741 C CA . VAL D 1 59 ? 9.494 40.360 70.727 1.00 34.31 59 VAL D CA 1
ATOM 2742 C C . VAL D 1 59 ? 8.985 40.657 72.130 1.00 40.88 59 VAL D C 1
ATOM 2743 O O . VAL D 1 59 ? 7.799 40.463 72.416 1.00 37.65 59 VAL D O 1
ATOM 2747 N N . TRP D 1 60 ? 9.879 41.140 72.992 1.00 37.02 60 TRP D N 1
ATOM 2748 C CA . TRP D 1 60 ? 9.605 41.267 74.416 1.00 40.23 60 TRP D CA 1
ATOM 2749 C C . TRP D 1 60 ? 9.649 42.691 74.946 1.00 39.54 60 TRP D C 1
ATOM 2750 O O . TRP D 1 60 ? 10.342 43.559 74.407 1.00 40.13 60 TRP D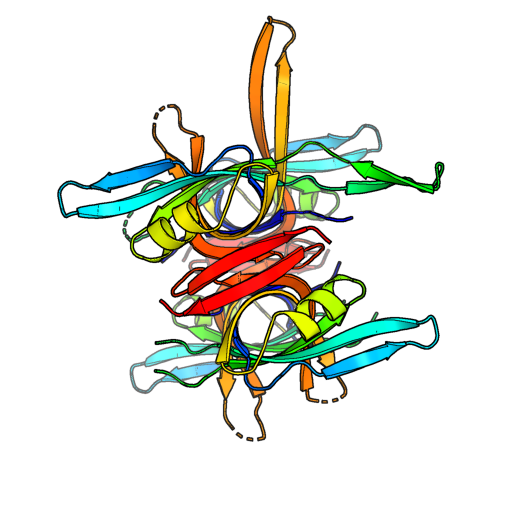 O 1
ATOM 2761 N N . ARG D 1 61 ? 8.901 42.901 76.023 1.00 41.51 61 ARG D N 1
ATOM 2762 C CA . ARG D 1 61 ? 8.889 44.151 76.774 1.00 38.16 61 ARG D CA 1
ATOM 2763 C C . ARG D 1 61 ? 8.413 45.334 75.960 1.00 36.03 61 ARG D C 1
ATOM 2764 O O . ARG D 1 61 ? 7.488 45.248 75.157 1.00 33.15 61 ARG D O 1
ATOM 2772 N N . GLN D 1 62 ? 9.066 46.456 76.205 1.00 39.25 62 GLN D N 1
ATOM 2773 C CA . GLN D 1 62 ? 8.728 47.708 75.563 1.00 41.53 62 GLN D CA 1
ATOM 2774 C C . GLN D 1 62 ? 8.704 47.566 74.030 1.00 39.32 62 GLN D C 1
ATOM 2775 O O . GLN D 1 62 ? 7.748 47.981 73.368 1.00 35.67 62 GLN D O 1
ATOM 2781 N N . ALA D 1 63 ? 9.741 46.945 73.473 1.00 38.96 63 ALA D N 1
ATOM 2782 C CA . ALA D 1 63 ? 9.788 46.697 72.038 1.00 35.82 63 ALA D CA 1
ATOM 2783 C C . ALA D 1 63 ? 8.512 46.007 71.545 1.00 32.07 63 ALA D C 1
ATOM 2784 O O . ALA D 1 63 ? 7.989 46.350 70.496 1.00 29.31 63 ALA D O 1
ATOM 2786 N N . ALA D 1 64 ? 8.011 45.038 72.307 1.00 31.34 64 ALA D N 1
ATOM 2787 C CA . ALA D 1 64 ? 6.746 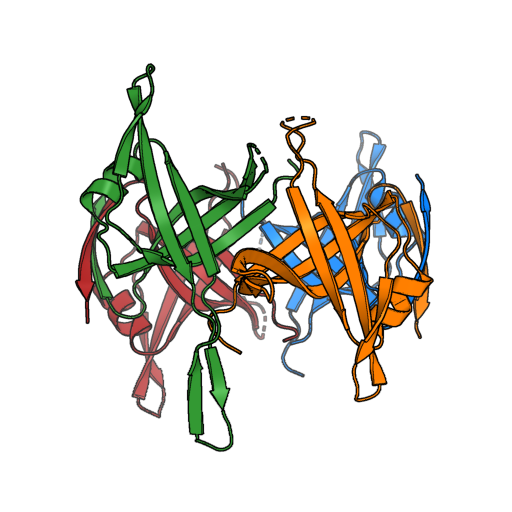44.378 71.967 1.00 31.52 64 ALA D CA 1
ATOM 2788 C C . ALA D 1 64 ? 5.611 45.371 71.730 1.00 33.94 64 ALA D C 1
ATOM 2789 O O . ALA D 1 64 ? 4.869 45.239 70.760 1.00 31.89 64 ALA D O 1
ATOM 2791 N N . GLU D 1 65 ? 5.472 46.359 72.615 1.00 33.67 65 GLU D N 1
ATOM 2792 C CA . GLU D 1 65 ? 4.401 47.354 72.486 1.00 33.97 65 GLU D CA 1
ATOM 2793 C C . GLU D 1 65 ? 4.653 48.303 71.322 1.00 32.35 65 GLU D C 1
ATOM 2794 O O . GLU D 1 65 ? 3.737 48.644 70.565 1.00 35.34 65 GLU D O 1
ATOM 2800 N N . ASN D 1 66 ? 5.900 48.728 71.170 1.00 31.11 66 ASN D N 1
ATOM 2801 C CA . ASN D 1 66 ? 6.263 49.553 70.025 1.00 31.51 66 ASN D CA 1
ATOM 2802 C C . ASN D 1 66 ? 5.985 48.830 68.710 1.00 33.25 66 ASN D C 1
ATOM 2803 O O . ASN D 1 66 ? 5.574 49.436 67.714 1.00 31.03 66 ASN D O 1
ATOM 2808 N N . VAL D 1 67 ? 6.207 47.524 68.713 1.00 31.32 67 VAL D N 1
ATOM 2809 C CA . VAL D 1 67 ? 5.938 46.721 67.529 1.00 33.24 67 VAL D CA 1
ATOM 2810 C C . VAL D 1 67 ? 4.431 46.582 67.286 1.00 36.50 67 VAL D C 1
ATOM 2811 O O . VAL D 1 67 ? 3.952 46.852 66.184 1.00 35.18 67 VAL D O 1
ATOM 2815 N N . ALA D 1 68 ? 3.681 46.190 68.315 1.00 33.21 68 ALA D N 1
ATOM 2816 C CA . ALA D 1 68 ? 2.229 46.079 68.176 1.00 34.52 68 ALA D CA 1
ATOM 2817 C C . ALA D 1 68 ? 1.615 47.368 67.643 1.00 34.60 68 ALA D C 1
ATOM 2818 O O . ALA D 1 68 ? 0.711 47.338 66.813 1.00 36.74 68 ALA D O 1
ATOM 2820 N N . GLU D 1 69 ? 2.105 48.501 68.120 1.00 34.79 69 GLU D N 1
ATOM 2821 C CA . GLU D 1 69 ? 1.581 49.789 67.676 1.00 38.94 69 GLU D CA 1
ATOM 2822 C C . GLU D 1 69 ? 2.042 50.180 66.265 1.00 38.04 69 GLU D C 1
ATOM 2823 O O . GLU D 1 69 ? 1.237 50.655 65.458 1.00 39.38 69 GLU D O 1
ATOM 2829 N N . SER D 1 70 ? 3.330 49.987 65.974 1.00 35.96 70 SER D N 1
ATOM 2830 C CA . SER D 1 70 ? 3.923 50.496 64.729 1.00 33.48 70 SER D CA 1
ATOM 2831 C C . SER D 1 70 ? 3.739 49.601 63.499 1.00 35.60 70 SER D C 1
ATOM 2832 O O . SER D 1 70 ? 3.620 50.103 62.384 1.00 32.43 70 SER D O 1
ATOM 2835 N N . LEU D 1 71 ? 3.742 48.289 63.694 1.00 32.59 71 LEU D N 1
ATOM 2836 C CA . LEU D 1 71 ? 3.830 47.360 62.570 1.00 36.06 71 LEU D CA 1
ATOM 2837 C C . LEU D 1 71 ? 2.497 46.694 62.223 1.00 34.85 71 LEU D C 1
ATOM 2838 O O . LEU D 1 71 ? 1.612 46.555 63.075 1.00 35.13 71 LEU D O 1
ATOM 2843 N N . GLN D 1 72 ? 2.369 46.277 60.967 1.00 33.94 72 GLN D N 1
ATOM 2844 C CA . GLN D 1 72 ? 1.205 45.517 60.531 1.00 31.50 72 GLN D CA 1
ATOM 2845 C C . GLN D 1 72 ? 1.550 44.639 59.339 1.00 34.03 72 GLN D C 1
ATOM 2846 O O . GLN D 1 72 ? 2.639 44.751 58.768 1.00 33.31 72 GLN D O 1
ATOM 2852 N N . ARG D 1 73 ? 0.616 43.775 58.953 1.00 36.01 73 ARG D N 1
ATOM 2853 C CA . ARG D 1 73 ? 0.828 42.878 57.822 1.00 33.39 73 ARG D CA 1
ATOM 2854 C C . ARG D 1 73 ? 1.356 43.611 56.591 1.00 33.64 73 ARG D C 1
ATOM 2855 O O . ARG D 1 73 ? 0.831 44.661 56.196 1.00 32.16 73 ARG D O 1
ATOM 2863 N N . GLY D 1 74 ? 2.389 43.046 55.975 1.00 37.86 74 GLY D N 1
ATOM 2864 C CA . GLY D 1 74 ? 2.919 43.590 54.739 1.00 32.20 74 GLY D CA 1
ATOM 2865 C C . GLY D 1 74 ? 4.121 44.498 54.929 1.00 36.45 74 GLY D C 1
ATOM 2866 O O . GLY D 1 74 ? 4.887 44.701 53.986 1.00 33.70 74 GLY D O 1
ATOM 2867 N N . MET D 1 75 ? 4.288 45.047 56.135 1.00 32.74 75 MET D N 1
ATOM 2868 C CA . MET D 1 75 ? 5.433 45.911 56.433 1.00 36.89 75 MET D CA 1
ATOM 2869 C C . MET D 1 75 ? 6.743 45.134 56.427 1.00 32.52 75 MET D C 1
ATOM 2870 O O . MET D 1 75 ? 6.796 43.969 56.812 1.00 32.17 75 MET D O 1
ATOM 2875 N N . ARG D 1 76 ? 7.800 45.790 55.969 1.00 33.95 76 ARG D N 1
ATOM 2876 C CA . ARG D 1 76 ? 9.096 45.146 55.837 1.00 31.47 76 ARG D CA 1
ATOM 2877 C C . ARG D 1 76 ? 9.933 45.418 57.083 1.00 27.64 76 ARG D C 1
ATOM 2878 O O . ARG D 1 76 ? 10.028 46.558 57.538 1.00 31.49 76 ARG D O 1
ATOM 2886 N N . VAL D 1 77 ? 10.503 44.366 57.664 1.00 27.36 77 VAL D N 1
ATOM 2887 C CA . VAL D 1 77 ? 11.299 44.504 58.878 1.00 26.53 77 VAL D CA 1
ATOM 2888 C C . VAL D 1 77 ? 12.658 43.854 58.748 1.00 27.97 77 VAL D C 1
ATOM 2889 O O . VAL D 1 77 ? 12.874 42.981 57.902 1.00 27.14 77 VAL D O 1
ATOM 2893 N N . ILE D 1 78 ? 13.565 44.273 59.616 1.00 25.13 78 ILE D N 1
ATOM 2894 C CA . ILE D 1 78 ? 14.808 43.555 59.815 1.00 28.97 78 ILE D CA 1
ATOM 2895 C C . ILE D 1 78 ? 14.882 43.149 61.291 1.00 27.48 78 ILE D C 1
ATOM 2896 O O . ILE D 1 78 ? 14.754 43.990 62.189 1.00 28.04 78 ILE D O 1
ATOM 2901 N N . VAL D 1 79 ? 15.056 41.861 61.543 1.00 25.82 79 VAL D N 1
ATOM 2902 C CA . VAL D 1 79 ? 15.117 41.370 62.917 1.00 27.06 79 VAL D CA 1
ATOM 2903 C C . VAL D 1 79 ? 16.376 40.554 63.187 1.00 29.10 79 VAL D C 1
ATOM 2904 O O . VAL D 1 79 ? 16.812 39.744 62.351 1.00 30.88 79 VAL D O 1
ATOM 2908 N N . GLN D 1 80 ? 16.961 40.770 64.362 1.00 27.97 80 GLN D N 1
ATOM 2909 C CA . GLN D 1 80 ? 18.061 39.930 64.807 1.00 27.35 80 GLN D CA 1
ATOM 2910 C C . GLN D 1 80 ? 17.649 39.270 66.108 1.00 27.01 80 GLN D C 1
ATOM 2911 O O . GLN D 1 80 ? 17.119 39.927 67.014 1.00 30.81 80 GLN D O 1
ATOM 2917 N N . GLY D 1 81 ? 17.891 37.972 66.212 1.00 28.18 81 GLY D N 1
ATOM 2918 C CA . GLY D 1 81 ? 17.533 37.261 67.423 1.00 31.62 81 GLY D CA 1
ATOM 2919 C C . GLY D 1 81 ? 18.129 35.878 67.485 1.00 32.00 81 GLY D C 1
ATOM 2920 O O . GLY D 1 81 ? 19.101 35.580 66.797 1.00 32.55 81 GLY D O 1
ATOM 2921 N N . ARG D 1 82 ? 17.537 35.032 68.319 1.00 33.63 82 ARG D N 1
ATOM 2922 C CA . ARG D 1 82 ? 18.054 33.693 68.547 1.00 35.66 82 ARG D CA 1
ATOM 2923 C C . ARG D 1 82 ? 17.099 32.631 68.022 1.00 34.87 82 ARG D C 1
ATOM 2924 O O . ARG D 1 82 ? 15.931 32.570 68.417 1.00 34.00 82 ARG D O 1
ATOM 2932 N N . LEU D 1 83 ? 17.624 31.810 67.115 1.00 35.52 83 LEU D N 1
ATOM 2933 C CA . LEU D 1 83 ? 16.871 30.757 66.452 1.00 35.07 83 LEU D CA 1
ATOM 2934 C C . LEU D 1 83 ? 16.676 29.553 67.363 1.00 39.75 83 LEU D C 1
ATOM 2935 O O . LEU D 1 83 ? 17.641 28.999 67.899 1.00 39.23 83 LEU D O 1
ATOM 2940 N N . LYS D 1 84 ? 15.425 29.138 67.520 1.00 39.17 84 LYS D N 1
ATOM 2941 C CA . LYS D 1 84 ? 15.092 28.011 68.386 1.00 45.06 84 LYS D CA 1
ATOM 2942 C C . LYS D 1 84 ? 14.103 27.066 67.722 1.00 47.73 84 LYS D C 1
ATOM 2943 O O . LYS D 1 84 ? 13.363 27.446 66.813 1.00 43.64 84 LYS D O 1
ATOM 2949 N N . GLN D 1 85 ? 14.094 25.832 68.205 1.00 49.93 85 GLN D N 1
ATOM 2950 C CA . GLN D 1 85 ? 13.168 24.816 67.733 1.00 58.18 85 GLN D CA 1
ATOM 2951 C C . GLN D 1 85 ? 12.324 24.336 68.918 1.00 62.01 85 GLN D C 1
ATOM 2952 O O . GLN D 1 85 ? 12.856 24.071 69.998 1.00 54.50 85 GLN D O 1
ATOM 2958 N N . ARG D 1 86 ? 11.012 24.239 68.720 1.00 63.51 86 ARG D N 1
ATOM 2959 C CA . ARG D 1 86 ? 10.102 23.847 69.801 1.00 71.65 86 ARG D CA 1
ATOM 2960 C C . ARG D 1 86 ? 9.310 22.570 69.503 1.00 75.17 86 ARG D C 1
ATOM 2961 O O . ARG D 1 86 ? 8.930 22.311 68.359 1.00 73.80 86 ARG D O 1
ATOM 2964 N N . SER D 1 87 ? 9.066 21.780 70.547 1.00 80.10 87 SER D N 1
ATOM 2965 C CA . SER D 1 87 ? 8.299 20.543 70.425 1.00 82.48 87 SER D CA 1
ATOM 2966 C C . SER D 1 87 ? 7.001 20.617 71.226 1.00 82.94 87 SER D C 1
ATOM 2967 O O . SER D 1 87 ? 5.955 21.008 70.703 1.00 84.16 87 SER D O 1
ATOM 2970 N N . THR D 1 97 ? 7.343 19.951 64.905 1.00 79.96 97 THR D N 1
ATOM 2971 C CA . THR D 1 97 ? 8.295 20.866 65.535 1.00 78.40 97 THR D CA 1
ATOM 2972 C C . THR D 1 97 ? 8.366 22.206 64.812 1.00 75.63 97 THR D C 1
ATOM 2973 O O . THR D 1 97 ? 8.614 22.262 63.606 1.00 75.60 97 THR D O 1
ATOM 2977 N N . VAL D 1 98 ? 8.154 23.287 65.555 1.00 72.74 98 VAL D N 1
ATOM 2978 C CA . VAL D 1 98 ? 8.215 24.624 64.970 1.00 70.76 98 VAL D CA 1
ATOM 2979 C C . VAL D 1 98 ? 9.551 25.307 65.252 1.00 66.56 98 VAL D C 1
ATOM 2980 O O . VAL D 1 98 ? 10.137 25.133 66.320 1.00 61.77 98 VAL D O 1
ATOM 2984 N N . TYR D 1 99 ? 10.028 26.068 64.271 1.00 63.96 99 TYR D N 1
ATOM 2985 C CA . TYR D 1 99 ? 11.242 26.855 64.418 1.00 56.96 99 TYR D CA 1
ATOM 2986 C C . TYR D 1 99 ? 10.844 28.284 64.725 1.00 54.40 99 TYR D C 1
ATOM 2987 O O . TYR D 1 99 ? 9.922 28.818 64.115 1.00 52.81 99 TYR D O 1
ATOM 2996 N N . GLU D 1 100 ? 11.530 28.904 65.677 1.00 46.46 100 GLU D N 1
ATOM 2997 C CA . GLU D 1 100 ? 11.143 30.236 66.123 1.00 47.66 100 GLU D CA 1
ATOM 2998 C C . GLU D 1 100 ? 12.316 31.190 66.310 1.00 42.82 100 GLU D C 1
ATOM 2999 O O . GLU D 1 100 ? 13.453 30.778 66.528 1.00 46.12 100 GLU D O 1
ATOM 3005 N N . LEU D 1 101 ? 12.016 32.477 66.231 1.00 32.06 101 LEU D N 1
ATOM 3006 C CA . LEU D 1 101 ? 13.018 33.501 66.420 1.00 36.07 101 LEU D CA 1
ATOM 3007 C C . LEU D 1 101 ? 12.681 34.297 67.692 1.00 35.90 101 LEU D C 1
ATOM 3008 O O . LEU D 1 101 ? 11.652 34.958 67.770 1.00 37.50 101 LEU D O 1
ATOM 3013 N N . ASP D 1 102 ? 13.536 34.190 68.699 1.00 34.62 102 ASP D N 1
ATOM 3014 C CA . ASP D 1 102 ? 13.446 35.054 69.870 1.00 35.92 102 ASP D CA 1
ATOM 3015 C C . ASP D 1 102 ? 14.190 36.334 69.549 1.00 30.53 102 ASP D C 1
ATOM 3016 O O . ASP D 1 102 ? 15.416 36.355 69.559 1.00 33.81 102 ASP D O 1
ATOM 3021 N N . VAL D 1 103 ? 13.446 37.394 69.275 1.00 33.38 103 VAL D N 1
ATOM 3022 C CA . VAL D 1 103 ? 14.009 38.627 68.729 1.00 31.47 103 VAL D CA 1
ATOM 3023 C C . VAL D 1 103 ? 14.686 39.489 69.796 1.00 34.47 103 VAL D C 1
ATOM 3024 O O . VAL D 1 103 ? 14.116 39.740 70.857 1.00 34.38 103 VAL D O 1
ATOM 3028 N N . ASP D 1 104 ? 15.914 39.922 69.513 1.00 29.06 104 ASP D N 1
ATOM 3029 C CA . ASP D 1 104 ? 16.628 40.860 70.384 1.00 31.86 104 ASP D CA 1
ATOM 3030 C C . ASP D 1 104 ? 16.520 42.291 69.854 1.00 33.99 104 ASP D C 1
ATOM 3031 O O . ASP D 1 104 ? 16.554 43.260 70.619 1.00 32.53 104 ASP D O 1
ATOM 3036 N N . GLU D 1 105 ? 16.406 42.421 68.537 1.00 26.95 105 GLU D N 1
ATOM 3037 C CA . GLU D 1 105 ? 16.310 43.739 67.929 1.00 28.10 105 GLU D CA 1
ATOM 3038 C C . GLU D 1 105 ? 15.388 43.710 66.716 1.00 28.87 105 GLU D C 1
ATOM 3039 O O . GLU D 1 105 ? 15.488 42.814 65.871 1.00 28.76 105 GLU D O 1
ATOM 3045 N N . VAL D 1 106 ? 14.490 44.685 66.617 1.00 28.03 106 VAL D N 1
ATOM 3046 C CA . VAL D 1 106 ? 13.627 44.771 65.436 1.00 27.43 106 VAL D CA 1
ATOM 3047 C C . VAL D 1 106 ? 13.558 46.188 64.871 1.00 27.55 106 VAL D C 1
ATOM 3048 O O . VAL D 1 106 ? 13.342 47.151 65.600 1.00 31.67 106 VAL D O 1
ATOM 3052 N N . GLY D 1 107 ? 13.761 46.319 63.567 1.00 24.89 107 GLY D N 1
ATOM 3053 C CA . GLY D 1 107 ? 13.665 47.626 62.938 1.00 26.03 107 GLY D CA 1
ATOM 3054 C C . GLY D 1 107 ? 12.674 47.668 61.787 1.00 25.96 107 GLY D C 1
ATOM 3055 O O . GLY D 1 107 ? 12.512 46.685 61.053 1.00 27.96 107 GLY D O 1
ATOM 3056 N N . ALA D 1 108 ? 12.002 48.804 61.625 1.00 27.55 108 ALA D N 1
ATOM 3057 C CA . ALA D 1 108 ? 11.193 49.028 60.424 1.00 31.92 108 ALA D CA 1
ATOM 3058 C C . ALA D 1 108 ? 12.132 49.377 59.276 1.00 29.87 108 ALA D C 1
ATOM 3059 O O . ALA D 1 108 ? 12.859 50.378 59.342 1.00 28.69 108 ALA D O 1
ATOM 3061 N N . SER D 1 109 ? 12.132 48.550 58.232 1.00 27.49 109 SER D N 1
ATOM 3062 C CA . SER D 1 109 ? 13.043 48.748 57.110 1.00 28.53 109 SER D CA 1
ATOM 3063 C C . SER D 1 109 ? 12.758 50.013 56.309 1.00 31.15 109 SER D C 1
ATOM 3064 O O . SER D 1 109 ? 11.603 50.333 56.024 1.00 31.41 109 SER D O 1
ATOM 3067 N N . LEU D 1 110 ? 13.827 50.712 55.934 1.00 32.72 110 LEU D N 1
ATOM 3068 C CA . LEU D 1 110 ? 13.750 51.914 55.108 1.00 30.40 110 LEU D CA 1
ATOM 3069 C C . LEU D 1 110 ? 14.086 51.624 53.634 1.00 34.24 110 LEU D C 1
ATOM 3070 O O . LEU D 1 110 ? 14.305 52.538 52.831 1.00 34.19 110 LEU D O 1
ATOM 3075 N N . ARG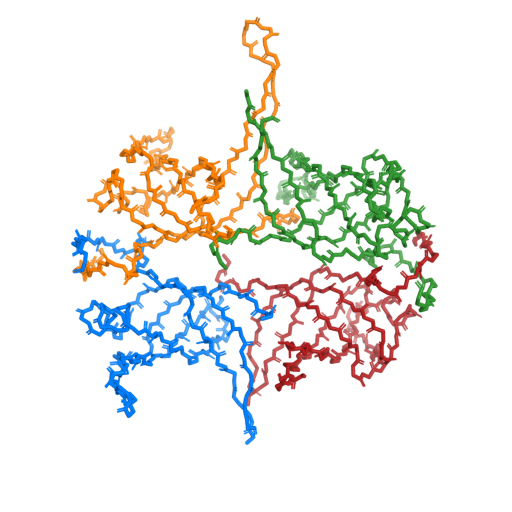 D 1 111 ? 14.142 50.348 53.287 1.00 32.23 111 ARG D N 1
ATOM 3076 C CA . ARG D 1 111 ? 14.326 49.941 51.896 1.00 35.84 111 ARG D CA 1
ATOM 3077 C C . ARG D 1 111 ? 13.380 50.643 50.917 1.00 40.61 111 ARG D C 1
ATOM 3078 O O . ARG D 1 111 ? 13.803 51.235 49.907 1.00 35.79 111 ARG D O 1
ATOM 3086 N N . SER D 1 112 ? 12.091 50.550 51.203 1.00 34.22 112 SER D N 1
ATOM 3087 C CA . SER D 1 112 ? 11.100 51.147 50.324 1.00 42.55 112 SER D CA 1
ATOM 3088 C C . SER D 1 112 ? 10.010 51.804 51.150 1.00 43.40 112 SER D C 1
ATOM 3089 O O . SER D 1 112 ? 8.823 51.666 50.861 1.00 42.85 112 SER D O 1
ATOM 3092 N N . ALA D 1 113 ? 10.434 52.521 52.187 1.00 38.48 113 ALA D N 1
ATOM 3093 C CA . ALA D 1 113 ? 9.514 53.284 53.023 1.00 35.36 113 ALA D CA 1
ATOM 3094 C C . ALA D 1 113 ? 10.281 54.344 53.787 1.00 37.23 113 ALA D C 1
ATOM 3095 O O . ALA D 1 113 ? 11.489 54.223 54.000 1.00 33.29 113 ALA D O 1
ATOM 3097 N N . THR D 1 114 ? 9.577 55.395 54.184 1.00 37.34 114 THR D N 1
ATOM 3098 C CA . THR D 1 114 ? 10.136 56.375 55.089 1.00 36.69 114 THR D CA 1
ATOM 3099 C C . THR D 1 114 ? 9.432 56.214 56.425 1.00 41.01 114 THR D C 1
ATOM 3100 O O . THR D 1 114 ? 8.351 55.633 56.497 1.00 40.93 114 THR D O 1
ATOM 3104 N N . ALA D 1 115 ? 10.049 56.724 57.483 1.00 38.42 115 ALA D N 1
ATOM 3105 C CA . ALA D 1 115 ? 9.483 56.577 58.805 1.00 38.92 115 ALA D CA 1
ATOM 3106 C C . ALA D 1 115 ? 9.574 57.884 59.563 1.00 40.23 115 ALA D C 1
ATOM 3107 O O . ALA D 1 115 ? 10.573 58.601 59.477 1.00 40.72 115 ALA D O 1
ATOM 3109 N N . LYS D 1 116 ? 8.517 58.203 60.294 1.00 39.61 116 LYS D N 1
ATOM 3110 C CA . LYS D 1 116 ? 8.589 59.275 61.263 1.00 38.17 116 LYS D CA 1
ATOM 3111 C C . LYS D 1 116 ? 8.737 58.633 62.646 1.00 38.90 116 LYS D C 1
ATOM 3112 O O . LYS D 1 116 ? 7.808 57.999 63.165 1.00 38.58 116 LYS D O 1
ATOM 3117 N N . VAL D 1 117 ? 9.923 58.794 63.225 1.00 37.81 117 VAL D N 1
ATOM 3118 C CA . VAL D 1 117 ? 10.316 58.088 64.436 1.00 35.27 117 VAL D CA 1
ATOM 3119 C C . VAL D 1 117 ? 10.121 58.954 65.677 1.00 40.30 117 VAL D C 1
ATOM 3120 O O . VAL D 1 117 ? 10.599 60.087 65.728 1.00 40.92 117 VAL D O 1
ATOM 3124 N N . THR D 1 118 ? 9.412 58.410 66.668 1.00 38.35 118 THR D N 1
ATOM 3125 C CA . THR D 1 118 ? 9.164 59.094 67.936 1.00 39.85 118 THR D CA 1
ATOM 3126 C C . THR D 1 118 ? 9.704 58.276 69.118 1.00 42.28 118 THR D C 1
ATOM 3127 O O . THR D 1 118 ? 9.271 57.148 69.352 1.00 42.27 118 THR D O 1
ATOM 3131 N N . LYS D 1 119 ? 10.642 58.842 69.870 1.00 43.93 119 LYS D N 1
ATOM 3132 C CA . LYS D 1 119 ? 11.197 58.130 71.015 1.00 48.41 119 LYS D CA 1
ATOM 3133 C C . LYS D 1 119 ? 10.115 57.922 72.070 1.00 49.14 119 LYS D C 1
ATOM 3134 O O . LYS D 1 119 ? 9.309 58.813 72.334 1.00 46.69 119 LYS D O 1
ATOM 3140 N N . THR D 1 120 ? 10.088 56.733 72.655 1.00 46.03 120 THR D N 1
ATOM 3141 C CA . THR D 1 120 ? 9.147 56.452 73.721 1.00 47.46 120 THR D CA 1
ATOM 3142 C C . THR D 1 120 ? 9.797 56.836 75.044 1.00 59.18 120 THR D C 1
ATOM 3143 O O . THR D 1 120 ? 9.241 57.616 75.826 1.00 60.50 120 THR D O 1
#

Secondary structure (DSSP, 8-state):
--EEEEEEEESS--EEEE-TT--EEEEEEEEE----PPEEEEEEEETHHHHHHHHH--TT-EEEEEEEEEEE---EEEEEEEEEEEE-SSEEEEEEE-/-BS--EEEEEEEESS--EEEE-TT--EEEEEEEEE------PPEEEEEEEEHHHHHHHHHH--TT-EEEEEEEEEEEEEE-TTS-EEEEEEEEEEEEEEE-SSEEEEEEE-/----EEEEEEEESS--EEEE-TT--EEEEEEEEE--EEEETTTTEEEE-PPEEEEEEEETHHHHHHHHH--TT-EEEEEEEEEEE---EEEEEEEEEEEE-TTEEEEEEE-/----EEEEEEEESS--EEEE-TT--EEEEEEEEE-----PPEEEEEEEEHHHHHHHHHH--TT-EEEEEEEEEEE--EEEEEEEEEEEE-SSEEEEEEE-

CATH classification: 2.40.50.140

B-factor: mean 46.74, std 12.01, range [24.89, 90.21]

Foldseek 3Di:
DAKDKAKFWWQFQWDWDADPVGKIKIWTWGWGCPVPHTDIAIEMEIHPVNVVSNVPDGGGFIKMFMAHWDWDPVIDIYGYTPDMDRDPPPDDDDDDDD/DDPWDKDKAKAFWQFQWDWDADPVGKIKTKTKGWGADDCVPHTDIAIEMEIHPVNVVRNVPDGGGFIKMFMFTKDKDWDQDPVRRTDMHIHGYTPDMDGDPPPDDDDDDDD/DPFDKDKAKAFWQFQWDWDADPVGKIKTKTKGWGWDWDQDVVVRDIHIDHIDIAIEMEIHPVRVVSNVPDGGGFIKMFMATWDWDDVIDIHGHTPDMDRDVPPHDDDDDDD/DVWDKDKAKFWWQFQWDWDADPVGKIKTWTWGWGCPPVDDIDIAIEIEIHPVRVVRNVPGGGGFIKMFIATWDAPVHHIHGHTPDMDGDPPPDDDDDDDD

InterPro domains:
  IPR000424 Primosome PriB/single-strand DNA-binding [PF00436] (7-107)
  IPR000424 Primosome PriB/single-strand DNA-binding [PS50935] (1-110)
  IPR000424 Primosome PriB/single-strand DNA-binding [cd04496] (7-107)
  IPR011344 Single-stranded DNA-binding protein [MF_00984] (4-113)
  IPR011344 Single-stranded DNA-binding protein [PTHR10302] (7-106)
  IPR011344 Single-stranded DNA-binding protein [TIGR00621] (6-124)
  IPR012340 Nucleic acid-binding, OB-fold [G3DSA:2.40.50.140] (1-120)
  IPR012340 Nucleic acid-binding, OB-fold [SSF50249] (6-199)

Organism: Streptomyces coelicolor (strain ATCC BAA-471 / A3(2) / M145) (NCBI:txid100226)